Protein AF-A0A814PKN1-F1 (afdb_monomer_lite)

Radius of gyration: 28.96 Å; chains: 1; bounding box: 75×51×82 Å

Foldseek 3Di:
DVVVVVVVVCVVCVVPPPDDPPQWDPLDPQWIARPVQLEIEGEELVPDPAPPSPPDPVVVPSQAHAEYEYEAAAEDDADHRQQRVCVVRVVRHPDLEHEYEYYAYAEYEFDLDASDCPVDDQRAYAYEYENYAHWYAYPNHTCQDCVVCPVSLRTANAAPHHHAEYEYYPHADPGAAELSNQANYHYAEYEYEDQDDDPQDGRAHFHDDDDPVVLVPGPEAYAEYHYYNHDQAEADCRRLPLSNCQNYAEYAHEDAYQEYDQQSCVSRQNHAEYEYALLRLLVCCLRYNCSSVCNFQVVQLPPDPVPVVSCVVCNSRHHAYEHENDDDCPDPPVPDPPCPPQSDVCSSFPQVCLLRLVPHPLRGQYEYEYEAPRQDPPPDPDDHPRVLVCVVRRVYDDDPPPCPVPVVVVVVVVVPPPVNVVNVVVNPVVVSVVVSVVCVVVPPPPPSPDCVVVVVVVVVVCCCLVPVLLVVLVVLLVVLVVLLVVLVPPPDDPPDPVVVVSVVSNVVSVVSNVVSVVSVVVSVVCVVVVPVSVD

Secondary structure (DSSP, 8-state):
-HHHHHHHHHHHGGGS----GGG-EEEETTEEEETTTTEEEES-GGG-S-----S-TTGGG-----EEEEEEES-B-IIIIIHHHHHHHHTT--SSS-EEEEEEE--EEE-SS-S---TT----EEEEEES----EEETTEE--SGGGTTT-TT--TTTT-EEEEEEEES---SPEEPGGGGTTEEEEEEEEEEEEE-SS-EE--EE----HHHHHH--EEEEEEEEEEEEEEEESTTTS-TTTSTT--EEEEEEEEEEE-TTGGGG-TT--EEEEEHHHHHHHHHHH-SHHHHHTTGGGTTS-TT-HHHHHTTGGGPPEEEEE-----S---TT-TT------HHHHS-GGGHHHHTTS-TTS--EEEEE-TTS--TT--PPPHHHHHHHHHHT-EEE-TT-GGGTTTHHHHHHH-THHHHHHHHHTHHHHHHHHHHHHHTT-------THHHHHHHHHHHHIIIIIHHHHHHHHHHHHHHHHHHHHHS---TTSHHHHHHHHHHHHHHHHHHHHHHHHHHHHHHHHHHHTT--

pLDDT: mean 74.78, std 17.5, range [31.62, 97.81]

Sequence (535 aa):
MKLFFLVFLLFEMKNYSFTRLNDFCLIDKDIFYTPYSNTIIIKNISKISSLELVNNSCTKKITSLNRFIISNQNLLKTKNELKSLLDYNLNKLTNSEPYIALLHINGFQIEQETIFNFSNRPKQVNLIIGYSDFKFYFNNNLVKSCSQLVNFTTSSFMNQLSYSVLKIERSLNTLKLCPLIFENTFINVLSVSYFFETFYLKKNLNFESIDSTIGNNLNISIKRLDLSHVFNLNLNENLMNKYIFKELNTLIIAGDINSIQIDIFKHFTKLKYLVFDGQNFRNLIHKTGIDWIKSLNYNLTKINRHNYSLIYENEEKIIYINLKYVFFDYTFNYYDNDLIPLYNVNKTFPDEDFCLYIKFPFDQIVHLAISEHEYGKADDPYVSCTAFWLTYRLNMYFLYTDSIQNSKNNFESLKKQSGIYDSIKKCEFEKRLSLCEFKEKQNINLEKTPAFIESYSYFIMEIFDFVLIPFACFIGLVLNSLAILIVEKSRFKKDDKKYILFYYIKIYSISNCLICLILCFRLLYDWPFTYRTGK

Organism: NCBI:txid104777

Structure (mmCIF, N/CA/C/O backbone):
data_AF-A0A814PKN1-F1
#
_entry.id   AF-A0A814PKN1-F1
#
loop_
_atom_site.group_PDB
_atom_site.id
_atom_site.type_symbol
_atom_site.label_atom_id
_atom_site.label_alt_id
_atom_site.label_comp_id
_atom_site.label_asym_id
_atom_site.label_entity_id
_atom_site.label_seq_id
_atom_site.pdbx_PDB_ins_code
_atom_site.Cartn_x
_atom_site.Cartn_y
_atom_site.Cartn_z
_atom_site.occupancy
_atom_site.B_iso_or_equiv
_atom_site.auth_seq_id
_atom_site.auth_comp_id
_atom_site.auth_asym_id
_atom_site.auth_atom_id
_atom_site.pdbx_PDB_model_num
ATOM 1 N N . MET A 1 1 ? 7.033 -2.841 34.439 1.00 37.72 1 MET A N 1
ATOM 2 C CA . MET A 1 1 ? 5.844 -2.469 33.632 1.00 37.72 1 MET A CA 1
ATOM 3 C C . MET A 1 1 ? 5.548 -0.964 33.599 1.00 37.72 1 MET A C 1
ATOM 5 O O . MET A 1 1 ? 5.562 -0.415 32.509 1.00 37.72 1 MET A O 1
ATOM 9 N N . LYS A 1 2 ? 5.339 -0.259 34.729 1.00 31.62 2 LYS A N 1
ATOM 10 C CA . LYS A 1 2 ? 5.035 1.197 34.722 1.00 31.62 2 LYS A CA 1
ATOM 11 C C . LYS A 1 2 ? 6.124 2.074 34.069 1.00 31.62 2 LYS A C 1
ATOM 13 O O . LYS A 1 2 ? 5.789 2.977 33.313 1.00 31.62 2 LYS A O 1
ATOM 18 N N . LEU A 1 3 ? 7.404 1.764 34.301 1.00 34.69 3 LEU A N 1
ATOM 19 C CA . LEU A 1 3 ? 8.543 2.463 33.684 1.00 34.69 3 LEU A CA 1
ATOM 20 C C . LEU A 1 3 ? 8.632 2.213 32.166 1.00 34.69 3 LEU A C 1
ATOM 22 O O . LEU A 1 3 ? 8.889 3.129 31.402 1.00 34.69 3 LEU A O 1
ATOM 26 N N . PHE A 1 4 ? 8.339 0.986 31.726 1.00 40.09 4 PHE A N 1
ATOM 27 C CA . PHE A 1 4 ? 8.380 0.588 30.314 1.00 40.09 4 PHE A CA 1
ATOM 28 C C . PHE A 1 4 ? 7.298 1.299 29.489 1.00 40.09 4 PHE A C 1
ATOM 30 O O . PHE A 1 4 ? 7.546 1.729 28.371 1.00 40.09 4 PHE A O 1
ATOM 37 N N . PHE A 1 5 ? 6.116 1.501 30.077 1.00 45.91 5 PHE A N 1
ATOM 38 C CA . PHE A 1 5 ? 5.032 2.260 29.455 1.00 45.91 5 PHE A CA 1
ATOM 39 C C . PHE A 1 5 ? 5.341 3.765 29.369 1.00 45.91 5 PHE A C 1
ATOM 41 O O . PHE A 1 5 ? 4.998 4.409 28.383 1.00 45.91 5 PHE A O 1
ATOM 48 N N . LEU A 1 6 ? 6.014 4.326 30.382 1.00 44.56 6 LEU A N 1
ATOM 49 C CA . LEU A 1 6 ? 6.493 5.711 30.345 1.00 44.56 6 LEU A CA 1
ATOM 50 C C . LEU A 1 6 ? 7.557 5.890 29.251 1.00 44.56 6 LEU A C 1
ATOM 52 O O . LEU A 1 6 ? 7.485 6.843 28.491 1.00 44.56 6 LEU A O 1
ATOM 56 N N . VAL A 1 7 ? 8.496 4.945 29.129 1.00 44.94 7 VAL A N 1
ATOM 57 C CA . VAL A 1 7 ? 9.525 4.940 28.076 1.00 44.94 7 VAL A CA 1
ATOM 58 C C . VAL A 1 7 ? 8.912 4.766 26.684 1.00 44.94 7 VAL A C 1
ATOM 60 O O . VAL A 1 7 ? 9.355 5.431 25.759 1.00 44.94 7 VAL A O 1
ATOM 63 N N . PHE A 1 8 ? 7.869 3.945 26.533 1.00 48.56 8 PHE A N 1
ATOM 64 C CA . PHE A 1 8 ? 7.146 3.776 25.268 1.00 48.56 8 PHE A CA 1
ATOM 65 C C . PHE A 1 8 ? 6.382 5.045 24.856 1.00 48.56 8 PHE A C 1
ATOM 67 O O . PHE A 1 8 ? 6.519 5.489 23.720 1.00 48.56 8 PHE A O 1
ATOM 74 N N . LEU A 1 9 ? 5.665 5.690 25.790 1.00 47.72 9 LEU A N 1
ATOM 75 C CA . LEU A 1 9 ? 5.067 7.014 25.567 1.00 47.72 9 LEU A CA 1
ATOM 76 C C . LEU A 1 9 ? 6.131 8.053 25.201 1.00 47.72 9 LEU A C 1
ATOM 78 O O . LEU A 1 9 ? 5.934 8.821 24.273 1.00 47.72 9 LEU A O 1
ATOM 82 N N . LEU A 1 10 ? 7.276 8.054 25.887 1.00 44.59 10 LEU A N 1
ATOM 83 C CA . LEU A 1 10 ? 8.402 8.938 25.573 1.00 44.59 10 LEU A CA 1
ATOM 84 C C . LEU A 1 10 ? 9.020 8.646 24.195 1.00 44.59 10 LEU A C 1
ATOM 86 O O . LEU A 1 10 ? 9.578 9.560 23.597 1.00 44.59 10 LEU A O 1
ATOM 90 N N . PHE A 1 11 ? 8.928 7.412 23.688 1.00 43.88 11 PHE A N 1
ATOM 91 C CA . PHE A 1 11 ? 9.431 7.017 22.368 1.00 43.88 11 PHE A CA 1
ATOM 92 C C . PHE A 1 11 ? 8.478 7.436 21.241 1.00 43.88 11 PHE A C 1
ATOM 94 O O . PHE A 1 11 ? 8.925 8.054 20.281 1.00 43.88 11 PHE A O 1
ATOM 101 N N . GLU A 1 12 ? 7.173 7.187 21.391 1.00 44.62 12 GLU A N 1
ATOM 102 C CA . GLU A 1 12 ? 6.126 7.684 20.478 1.00 44.62 12 GLU A CA 1
ATOM 103 C C . GLU A 1 12 ? 6.078 9.222 20.462 1.00 44.62 12 GLU A C 1
ATOM 105 O O . GLU A 1 12 ? 5.898 9.844 19.416 1.00 44.62 12 GLU A O 1
ATOM 110 N N . MET A 1 13 ? 6.316 9.862 21.612 1.00 41.12 13 MET A N 1
ATOM 111 C CA . MET A 1 13 ? 6.332 11.320 21.732 1.00 41.12 13 MET A CA 1
ATOM 112 C C . MET A 1 13 ? 7.658 11.967 21.344 1.00 41.12 13 MET A C 1
ATOM 114 O O . MET A 1 13 ? 7.685 13.182 21.218 1.00 41.12 13 MET A O 1
ATOM 118 N N . LYS A 1 14 ? 8.738 11.214 21.100 1.00 39.47 14 LYS A N 1
ATOM 119 C CA . LYS A 1 14 ? 10.033 11.783 20.681 1.00 39.47 14 LYS A CA 1
ATOM 120 C C . LYS A 1 14 ? 9.974 12.437 19.291 1.00 39.47 14 LYS A C 1
ATOM 122 O O . LYS A 1 14 ? 10.790 13.305 18.999 1.00 39.47 14 LYS A O 1
ATOM 127 N N . ASN A 1 15 ? 8.978 12.065 18.482 1.00 38.97 15 ASN A N 1
ATOM 128 C CA . ASN A 1 15 ? 8.661 12.695 17.195 1.00 38.97 15 ASN A CA 1
ATOM 129 C C . ASN A 1 15 ? 7.910 14.034 17.336 1.00 38.97 15 ASN A C 1
ATOM 131 O O . ASN A 1 15 ? 7.725 14.744 16.352 1.00 38.97 15 ASN A O 1
ATOM 135 N N . TYR A 1 16 ? 7.504 14.404 18.553 1.00 41.00 16 TYR A N 1
ATOM 136 C CA . TYR A 1 16 ? 6.977 15.721 18.888 1.00 41.00 16 TYR A CA 1
ATOM 137 C C . TYR A 1 16 ? 7.959 16.406 19.847 1.00 41.00 16 TYR A C 1
ATOM 139 O O . TYR A 1 16 ? 8.430 15.812 20.812 1.00 41.00 16 TYR A O 1
ATOM 147 N N . SER A 1 17 ? 8.321 17.655 19.554 1.00 35.62 17 SER A N 1
ATOM 148 C CA . SER A 1 17 ? 9.297 18.439 20.321 1.00 35.62 17 SER A CA 1
ATOM 149 C C . SER A 1 17 ? 9.125 18.263 21.833 1.00 35.62 17 SER A C 1
ATOM 151 O O . SER A 1 17 ? 8.026 18.443 22.355 1.00 35.62 17 SER A O 1
ATOM 153 N N . PHE A 1 18 ? 10.222 17.927 22.516 1.00 36.66 18 PHE A N 1
ATOM 154 C CA . PHE A 1 18 ? 10.335 17.692 23.958 1.00 36.66 18 PHE A CA 1
ATOM 155 C C . PHE A 1 18 ? 9.995 18.963 24.769 1.00 36.66 18 PHE A C 1
ATOM 157 O O . PHE A 1 18 ? 10.855 19.608 25.364 1.00 36.66 18 PHE A O 1
ATOM 164 N N . THR A 1 19 ? 8.726 19.359 24.805 1.00 40.53 19 THR A N 1
ATOM 165 C CA . THR A 1 19 ? 8.220 20.403 25.697 1.00 40.53 19 THR A CA 1
ATOM 166 C C . THR A 1 19 ? 7.508 19.741 26.871 1.00 40.53 19 THR A C 1
ATOM 168 O O . THR A 1 19 ? 6.414 19.212 26.737 1.00 40.53 19 THR A O 1
ATOM 171 N N . ARG A 1 20 ? 8.211 19.753 28.011 1.00 49.50 20 ARG A N 1
ATOM 172 C CA . ARG A 1 20 ? 7.738 19.638 29.402 1.00 49.50 20 ARG A CA 1
ATOM 173 C C . ARG A 1 20 ? 6.730 18.513 29.705 1.00 49.50 20 ARG A C 1
ATOM 175 O O . ARG A 1 20 ? 5.523 18.656 29.580 1.00 49.50 20 ARG A O 1
ATOM 182 N N . LEU A 1 21 ? 7.238 17.462 30.354 1.00 51.66 21 LEU A N 1
ATOM 183 C CA . LEU A 1 21 ? 6.463 16.445 31.093 1.00 51.66 21 LEU A CA 1
ATOM 184 C C . LEU A 1 21 ? 5.446 17.014 32.113 1.00 51.66 21 LEU A C 1
ATOM 186 O O . LEU A 1 21 ? 4.594 16.270 32.590 1.00 51.66 21 LEU A O 1
ATOM 190 N N . ASN A 1 22 ? 5.509 18.310 32.433 1.00 54.44 22 ASN A N 1
ATOM 191 C CA . ASN A 1 22 ? 4.576 18.991 33.334 1.00 54.44 22 ASN A CA 1
ATOM 192 C C . ASN A 1 22 ? 3.208 19.303 32.699 1.00 54.44 22 ASN A C 1
ATOM 194 O O . ASN A 1 22 ? 2.311 19.735 33.417 1.00 54.44 22 ASN A O 1
ATOM 198 N N . ASP A 1 23 ? 3.025 19.075 31.395 1.00 67.38 23 ASP A N 1
ATOM 199 C CA . ASP A 1 23 ? 1.804 19.477 30.685 1.00 67.38 23 ASP A CA 1
ATOM 200 C C . ASP A 1 23 ? 0.749 18.357 30.582 1.00 67.38 23 ASP A C 1
ATOM 202 O O . ASP A 1 23 ? -0.283 18.528 29.935 1.00 67.38 23 ASP A O 1
ATOM 206 N N . PHE A 1 24 ? 0.958 17.208 31.232 1.00 76.19 24 PHE A N 1
ATOM 207 C CA . PHE A 1 24 ? -0.077 16.178 31.341 1.00 76.19 24 PHE A CA 1
ATOM 208 C C . PHE A 1 24 ? -0.983 16.458 32.527 1.00 76.19 24 PHE A C 1
ATOM 210 O O . PHE A 1 24 ? -0.519 16.545 33.663 1.00 76.19 24 PHE A O 1
ATOM 217 N N . CYS A 1 25 ? -2.290 16.479 32.283 1.00 82.31 25 CYS A N 1
ATOM 218 C CA . CYS A 1 25 ? -3.235 16.340 33.371 1.00 82.31 25 CYS A CA 1
ATOM 219 C C . CYS A 1 25 ? -3.718 14.898 33.502 1.00 82.31 25 CYS A C 1
ATOM 221 O O . CYS A 1 25 ? -4.332 14.342 32.589 1.00 82.31 25 CYS A O 1
ATOM 223 N N . LEU A 1 26 ? -3.470 14.309 34.669 1.00 83.94 26 LEU A N 1
ATOM 224 C CA . LEU A 1 26 ? -4.098 13.061 35.075 1.00 83.94 26 LEU A CA 1
ATOM 225 C C . LEU A 1 26 ? -5.547 13.359 35.485 1.00 83.94 26 LEU A C 1
ATOM 227 O O . LEU A 1 26 ? -5.777 13.999 36.509 1.00 83.94 26 LEU A O 1
ATOM 231 N N . ILE A 1 27 ? -6.512 12.925 34.673 1.00 81.00 27 ILE A N 1
ATOM 232 C CA . ILE A 1 27 ? -7.941 13.044 35.000 1.00 81.00 27 ILE A CA 1
ATOM 233 C C . ILE A 1 27 ? -8.331 11.911 35.949 1.00 81.00 27 ILE A C 1
ATOM 235 O O . ILE A 1 27 ? -8.994 12.147 36.955 1.00 81.00 27 ILE A O 1
ATOM 239 N N . ASP A 1 28 ? -7.870 10.702 35.629 1.00 81.94 28 ASP A N 1
ATOM 240 C CA . ASP A 1 28 ? -8.031 9.482 36.415 1.00 81.94 28 ASP A CA 1
ATOM 241 C C . ASP A 1 28 ? -6.808 8.575 36.177 1.00 81.94 28 ASP A C 1
ATOM 243 O O . ASP A 1 28 ? -6.044 8.781 35.235 1.00 81.94 28 ASP A O 1
ATOM 247 N N . LYS A 1 29 ? -6.610 7.544 36.999 1.00 83.50 29 LYS A N 1
ATOM 248 C CA . LYS A 1 29 ? -5.512 6.568 36.930 1.00 83.50 29 LYS A CA 1
ATOM 249 C C . LYS A 1 29 ? -5.273 6.010 35.522 1.00 83.50 29 LYS A C 1
ATOM 251 O O . LYS A 1 29 ? -4.124 5.730 35.170 1.00 83.50 29 LYS A O 1
ATOM 256 N N . ASP A 1 30 ? -6.340 5.864 34.739 1.00 83.88 30 ASP A N 1
ATOM 257 C CA . ASP A 1 30 ? -6.316 5.320 33.382 1.00 83.88 30 ASP A CA 1
ATOM 258 C C . ASP A 1 30 ? -6.661 6.359 32.292 1.00 83.88 30 ASP A C 1
ATOM 260 O O . ASP A 1 30 ? -6.689 5.993 31.115 1.00 83.88 30 ASP A O 1
ATOM 264 N N . ILE A 1 31 ? -6.860 7.641 32.649 1.00 84.62 31 ILE A N 1
ATOM 265 C CA . ILE A 1 31 ? -7.236 8.732 31.732 1.00 84.62 31 ILE A CA 1
ATOM 266 C C . ILE A 1 31 ? -6.263 9.911 31.854 1.00 84.62 31 ILE A C 1
ATOM 268 O O . ILE A 1 31 ? -6.146 10.558 32.898 1.00 84.62 31 ILE A O 1
ATOM 272 N N . PHE A 1 32 ? -5.623 10.248 30.740 1.00 86.88 32 PHE A N 1
ATOM 273 C CA . PHE A 1 32 ? -4.684 11.360 30.625 1.00 86.88 32 PHE A CA 1
ATOM 274 C C . PHE A 1 32 ? -5.218 12.380 29.627 1.00 86.88 32 PHE A C 1
ATOM 276 O O . PHE A 1 32 ? -5.769 12.009 28.592 1.00 86.88 32 PHE A O 1
ATOM 283 N N . TYR A 1 33 ? -5.017 13.660 29.916 1.00 86.25 33 TYR A N 1
ATOM 284 C CA . TYR A 1 33 ? -5.317 14.753 29.005 1.00 86.25 33 TYR A CA 1
ATOM 285 C C . TYR A 1 33 ? -4.070 15.580 28.728 1.00 86.25 33 TYR A C 1
ATOM 287 O O . TYR A 1 33 ? -3.344 15.950 29.653 1.00 86.25 33 TYR A O 1
ATOM 295 N N . THR A 1 34 ? -3.850 15.894 27.455 1.00 85.88 34 THR A N 1
ATOM 296 C CA . THR A 1 34 ? -2.798 16.804 27.001 1.00 85.88 34 THR A CA 1
ATOM 297 C C . THR A 1 34 ? -3.442 18.086 26.462 1.00 85.88 34 THR A C 1
ATOM 299 O O . THR A 1 34 ? -3.967 18.095 25.344 1.00 85.88 34 THR A O 1
ATOM 302 N N . PRO A 1 35 ? -3.408 19.198 27.220 1.00 80.25 35 PRO A N 1
ATOM 303 C CA . PRO A 1 35 ? -4.012 20.462 26.808 1.00 80.25 35 PRO A CA 1
ATOM 304 C C . PRO A 1 35 ? -3.420 21.027 25.518 1.00 80.25 35 PRO A C 1
ATOM 306 O O . PRO A 1 35 ? -4.131 21.655 24.750 1.00 80.25 35 PRO A O 1
ATOM 309 N N . TYR A 1 36 ? -2.131 20.799 25.255 1.00 79.06 36 TYR A N 1
ATOM 310 C CA . TYR A 1 36 ? -1.471 21.352 24.070 1.00 79.06 36 TYR A CA 1
ATOM 311 C C . TYR A 1 36 ? -1.995 20.746 22.761 1.00 79.06 36 TYR A C 1
ATOM 313 O O . TYR A 1 36 ? -2.186 21.446 21.772 1.00 79.06 36 TYR A O 1
ATOM 321 N N . SER A 1 37 ? -2.258 19.437 22.757 1.00 79.75 37 SER A N 1
ATOM 322 C CA . SER A 1 37 ? -2.754 18.721 21.578 1.00 79.75 37 SER A CA 1
ATOM 323 C C . SER A 1 37 ? -4.256 18.430 21.639 1.00 79.75 37 SER A C 1
ATOM 325 O O . SER A 1 37 ? -4.767 17.717 20.771 1.00 79.75 37 SER A O 1
ATOM 327 N N . ASN A 1 38 ? -4.954 18.933 22.668 1.00 82.56 38 ASN A N 1
ATOM 328 C CA . ASN A 1 38 ? -6.349 18.617 22.988 1.00 82.56 38 ASN A CA 1
ATOM 329 C C . ASN A 1 38 ? -6.642 17.113 22.827 1.00 82.56 38 ASN A C 1
ATOM 331 O O . ASN A 1 38 ? -7.563 16.717 22.102 1.00 82.56 38 ASN A O 1
ATOM 335 N N . THR A 1 39 ? -5.784 16.271 23.418 1.00 84.19 39 THR A N 1
ATOM 336 C CA . THR A 1 39 ? -5.849 14.808 23.281 1.00 84.19 39 THR A CA 1
ATOM 337 C C . THR A 1 39 ? -6.221 14.154 24.600 1.00 84.19 39 THR A C 1
ATOM 339 O O . THR A 1 39 ? -5.632 14.458 25.635 1.00 84.19 39 THR A O 1
ATOM 342 N N . ILE A 1 40 ? -7.176 13.225 24.555 1.00 85.38 40 ILE A N 1
ATOM 343 C CA . ILE A 1 40 ? -7.462 12.316 25.670 1.00 85.38 40 ILE A CA 1
ATOM 344 C C . ILE A 1 40 ? -6.863 10.949 25.350 1.00 85.38 40 ILE A C 1
ATOM 346 O O . ILE A 1 40 ? -7.061 10.426 24.254 1.00 85.38 40 ILE A O 1
ATOM 350 N N . ILE A 1 41 ? -6.148 10.378 26.316 1.00 85.69 41 ILE A N 1
ATOM 351 C CA . ILE A 1 41 ? -5.548 9.047 26.236 1.00 85.69 41 ILE A CA 1
ATOM 352 C C . ILE A 1 41 ? -6.159 8.170 27.322 1.00 85.69 41 ILE A C 1
ATOM 354 O O . ILE A 1 41 ? -6.076 8.492 28.508 1.00 85.69 41 ILE A O 1
ATOM 358 N N . ILE A 1 42 ? -6.719 7.037 26.914 1.00 85.69 42 ILE A N 1
ATOM 359 C CA . ILE A 1 42 ? -7.344 6.043 27.780 1.00 85.69 42 ILE A CA 1
ATOM 360 C C . ILE A 1 42 ? -6.554 4.740 27.711 1.00 85.69 42 ILE A C 1
ATOM 362 O O . ILE A 1 42 ? -6.345 4.184 26.633 1.00 85.69 42 ILE A O 1
ATOM 366 N N . LYS A 1 43 ? -6.105 4.237 28.863 1.00 81.31 43 LYS A N 1
ATOM 367 C CA . LYS A 1 43 ? -5.316 2.993 28.946 1.00 81.31 43 LYS A CA 1
ATOM 368 C C . LYS A 1 43 ? -6.140 1.741 29.186 1.00 81.31 43 LYS A C 1
ATOM 370 O O . LYS A 1 43 ? -5.712 0.655 28.820 1.00 81.31 43 LYS A O 1
ATOM 375 N N . ASN A 1 44 ? -7.252 1.852 29.903 1.00 79.38 44 ASN A N 1
ATOM 376 C CA . ASN A 1 44 ? -8.079 0.703 30.249 1.00 79.38 44 ASN A CA 1
ATOM 377 C C . ASN A 1 44 ? -9.548 1.115 30.301 1.00 79.38 44 ASN A C 1
ATOM 379 O O . ASN A 1 44 ? -9.999 1.661 31.303 1.00 79.38 44 ASN A O 1
ATOM 383 N N . ILE A 1 45 ? -10.272 0.878 29.207 1.00 75.62 45 ILE A N 1
ATOM 384 C CA . ILE A 1 45 ? -11.664 1.307 29.090 1.00 75.62 45 ILE A CA 1
ATOM 385 C C . ILE A 1 45 ? -12.595 0.479 29.977 1.00 75.62 45 ILE A C 1
ATOM 387 O O . ILE A 1 45 ? -13.528 1.031 30.549 1.00 75.62 45 ILE A O 1
ATOM 391 N N . SER A 1 46 ? -12.272 -0.798 30.214 1.00 72.31 46 SER A N 1
ATOM 392 C CA . SER A 1 46 ? -13.109 -1.701 31.012 1.00 72.31 46 SER A CA 1
ATOM 393 C C . SER A 1 46 ? -13.155 -1.345 32.503 1.00 72.31 46 SER A C 1
ATOM 395 O O . SER A 1 46 ? -13.860 -1.987 33.277 1.00 72.31 46 SER A O 1
ATOM 397 N N . LYS A 1 47 ? -12.343 -0.378 32.946 1.00 70.19 47 LYS A N 1
ATOM 398 C CA . LYS A 1 47 ? -12.334 0.140 34.323 1.00 70.19 47 LYS A CA 1
ATOM 399 C C . LYS A 1 47 ? -13.086 1.458 34.475 1.00 70.19 47 LYS A C 1
ATOM 401 O O . LYS A 1 47 ? -13.227 1.935 35.597 1.00 70.19 47 LYS A O 1
ATOM 406 N N . ILE A 1 48 ? -13.550 2.042 33.374 1.00 65.19 48 ILE A N 1
ATOM 407 C CA . ILE A 1 48 ? -14.222 3.337 33.363 1.00 65.19 48 ILE A CA 1
ATOM 408 C C . ILE A 1 48 ? -15.726 3.069 33.336 1.00 65.19 48 ILE A C 1
ATOM 410 O O . ILE A 1 48 ? -16.293 2.757 32.294 1.00 65.19 48 ILE A O 1
ATOM 414 N N . SER A 1 49 ? -16.376 3.160 34.499 1.00 55.34 49 SER A N 1
ATOM 415 C CA . SER A 1 49 ? -17.825 2.942 34.629 1.00 55.34 49 SER A CA 1
ATOM 416 C C . SER A 1 49 ? -18.655 4.075 34.020 1.00 55.34 49 SER A C 1
ATOM 418 O O . SER A 1 49 ? -19.759 3.840 33.539 1.00 55.34 49 SER A O 1
ATOM 420 N N . SER A 1 50 ? -18.128 5.300 34.030 1.00 63.47 50 SER A N 1
ATOM 421 C CA . SER A 1 50 ? -18.673 6.455 33.320 1.00 63.47 50 SER A CA 1
ATOM 422 C C . SER A 1 50 ? -17.568 7.492 33.125 1.00 63.47 50 SER A C 1
ATOM 424 O O . SER A 1 50 ? -16.727 7.694 34.000 1.00 63.47 50 SER A O 1
ATOM 426 N N . LEU A 1 51 ? -17.556 8.157 31.968 1.00 59.12 51 LEU A N 1
ATOM 427 C CA . LEU A 1 51 ? -16.672 9.295 31.712 1.00 59.12 51 LEU A CA 1
ATOM 428 C C . LEU A 1 51 ? -17.402 10.598 32.037 1.00 59.12 51 LEU A C 1
ATOM 430 O O . LEU A 1 51 ? -17.442 11.536 31.244 1.00 59.12 51 LEU A O 1
ATOM 434 N N . GLU A 1 52 ? -17.995 10.662 33.228 1.00 59.69 52 GLU A N 1
ATOM 435 C CA . GLU A 1 52 ? -18.284 11.964 33.804 1.00 59.69 52 GLU A CA 1
ATOM 436 C C . GLU A 1 52 ? -16.925 12.584 34.098 1.00 59.69 52 GLU A C 1
ATOM 438 O O . GLU A 1 52 ? -16.219 12.172 35.016 1.00 59.69 52 GLU A O 1
ATOM 443 N N . LEU A 1 53 ? -16.507 13.529 33.252 1.00 58.53 53 LEU A N 1
ATOM 444 C CA . LEU A 1 53 ? -15.382 14.407 33.542 1.00 58.53 53 LEU A CA 1
ATOM 445 C C . LEU A 1 53 ? -15.770 15.210 34.788 1.00 58.53 53 LEU A C 1
ATOM 447 O O . LEU A 1 53 ? -16.271 16.328 34.684 1.00 58.53 53 LEU A O 1
ATOM 451 N N . VAL A 1 54 ? -15.612 14.593 35.963 1.00 52.94 54 VAL A N 1
ATOM 452 C CA . VAL A 1 54 ? -15.814 15.213 37.268 1.00 52.94 54 VAL A CA 1
ATOM 453 C C . VAL A 1 54 ? -15.037 16.515 37.225 1.00 52.94 54 VAL A C 1
ATOM 455 O O . VAL A 1 54 ? -13.902 16.499 36.752 1.00 52.94 54 VAL A O 1
ATOM 458 N N . ASN A 1 55 ? -15.678 17.607 37.658 1.00 53.53 55 ASN A N 1
ATOM 459 C CA . ASN A 1 55 ? -15.262 19.019 37.624 1.00 53.53 55 ASN A CA 1
ATOM 460 C C . ASN A 1 55 ? -13.872 19.288 38.243 1.00 53.53 55 ASN A C 1
ATOM 462 O O . ASN A 1 55 ? -13.705 20.082 39.168 1.00 53.53 55 ASN A O 1
ATOM 466 N N . ASN A 1 56 ? -12.849 18.638 37.717 1.00 63.91 56 ASN A N 1
ATOM 467 C CA . ASN A 1 56 ? -11.475 18.727 38.136 1.00 63.91 56 ASN A CA 1
ATOM 468 C C . ASN A 1 56 ? -10.855 19.913 37.400 1.00 63.91 56 ASN A C 1
ATOM 470 O O . ASN A 1 56 ? -11.239 20.211 36.263 1.00 63.91 56 ASN A O 1
ATOM 474 N N . SER A 1 57 ? -9.908 20.604 38.031 1.00 64.31 57 SER A N 1
ATOM 475 C CA . SER A 1 57 ? -9.322 21.862 37.529 1.00 64.31 57 SER A CA 1
ATOM 476 C C . SER A 1 57 ? -8.846 21.788 36.069 1.00 64.31 57 SER A C 1
ATOM 478 O O . SER A 1 57 ? -8.918 22.780 35.344 1.00 64.31 57 SER A O 1
ATOM 480 N N . CYS A 1 58 ? -8.439 20.605 35.610 1.00 69.00 58 CYS A N 1
ATOM 481 C CA . CYS A 1 58 ? -8.024 20.356 34.234 1.00 69.00 58 CYS A CA 1
ATOM 482 C C . CYS A 1 58 ? -9.158 20.259 33.210 1.00 69.00 58 CYS A C 1
ATOM 484 O O . CYS A 1 58 ? -8.976 20.634 32.056 1.00 69.00 58 CYS A O 1
ATOM 486 N N . THR A 1 59 ? -10.321 19.745 33.609 1.00 66.88 59 THR A N 1
ATOM 487 C CA . THR A 1 59 ? -11.440 19.466 32.691 1.00 66.88 59 THR A CA 1
ATOM 488 C C . THR A 1 59 ? -12.264 20.714 32.386 1.00 66.88 59 THR A C 1
ATOM 490 O O . THR A 1 59 ? -12.784 20.847 31.281 1.00 66.88 59 THR A O 1
ATOM 493 N N . LYS A 1 60 ? -12.283 21.692 33.308 1.00 64.19 60 LYS A N 1
ATOM 494 C CA . LYS A 1 60 ? -12.953 22.995 33.131 1.00 64.19 60 LYS A CA 1
ATOM 495 C C . LYS A 1 60 ? -12.432 23.808 31.936 1.00 64.19 60 LYS A C 1
ATOM 497 O O . LYS A 1 60 ? -13.088 24.759 31.528 1.00 64.19 60 LYS A O 1
ATOM 502 N N . LYS A 1 61 ? -11.268 23.452 31.380 1.00 64.00 61 LYS A N 1
ATOM 503 C CA . LYS A 1 61 ? -10.648 24.124 30.225 1.00 64.00 61 LYS A CA 1
ATOM 504 C C . LYS A 1 61 ? -10.785 23.362 28.902 1.00 64.00 61 LYS A C 1
ATOM 506 O O . LYS A 1 61 ? -10.297 23.853 27.889 1.00 64.00 61 LYS A O 1
ATOM 511 N N . ILE A 1 62 ? -11.424 22.190 28.880 1.00 69.81 62 ILE A N 1
ATOM 512 C CA . ILE A 1 62 ? -11.583 21.409 27.644 1.00 69.81 62 ILE A CA 1
ATOM 513 C C . ILE A 1 62 ? -12.754 21.990 26.845 1.00 69.81 62 ILE A C 1
ATOM 515 O O . ILE A 1 62 ? -13.900 21.569 26.993 1.00 69.81 62 ILE A O 1
ATOM 519 N N . THR A 1 63 ? -12.467 22.996 26.021 1.00 69.00 63 THR A N 1
ATOM 520 C CA . THR A 1 63 ? -13.446 23.627 25.120 1.00 69.00 63 THR A CA 1
ATOM 521 C C . THR A 1 63 ? -13.546 22.917 23.773 1.00 69.00 63 THR A C 1
ATOM 523 O O . THR A 1 63 ? -14.560 23.032 23.090 1.00 69.00 63 THR A O 1
ATOM 526 N N . SER A 1 64 ? -12.512 22.164 23.399 1.00 75.19 64 SER A N 1
ATOM 527 C CA . SER A 1 64 ? -12.458 21.367 22.178 1.00 75.19 64 SER A CA 1
ATOM 528 C C . SER A 1 64 ? -11.576 20.143 22.385 1.00 75.19 64 SER A C 1
ATOM 530 O O . SER A 1 64 ? -10.589 20.185 23.121 1.00 75.19 64 SER A O 1
ATOM 532 N N . LEU A 1 65 ? -11.936 19.045 21.729 1.00 70.69 65 LEU A N 1
ATOM 533 C CA . LEU A 1 65 ? -11.079 17.876 21.581 1.00 70.69 65 LEU A CA 1
ATOM 534 C C . LEU A 1 65 ? -10.693 17.745 20.106 1.00 70.69 65 LEU A C 1
ATOM 536 O O . LEU A 1 65 ? -11.509 17.996 19.218 1.00 70.69 65 LEU A O 1
ATOM 540 N N . ASN A 1 66 ? -9.447 17.350 19.855 1.00 75.00 66 ASN A N 1
ATOM 541 C CA . ASN A 1 66 ? -8.940 17.137 18.497 1.00 75.00 66 ASN A CA 1
ATOM 542 C C . ASN A 1 66 ? -8.602 15.667 18.252 1.00 75.00 66 ASN A C 1
ATOM 544 O O . ASN A 1 66 ? -8.730 15.181 17.128 1.00 75.00 66 ASN A O 1
ATOM 548 N N . ARG A 1 67 ? -8.147 14.969 19.299 1.00 80.75 67 ARG A N 1
ATOM 549 C CA . ARG A 1 67 ? -7.651 13.597 19.207 1.00 80.75 67 ARG A CA 1
ATOM 550 C C . ARG A 1 67 ? -8.114 12.761 20.389 1.00 80.75 67 ARG A C 1
ATOM 552 O O . ARG A 1 67 ? -8.199 13.240 21.520 1.00 80.75 67 ARG A O 1
ATOM 559 N N . PHE A 1 68 ? -8.352 11.490 20.125 1.00 82.81 68 PHE A N 1
ATOM 560 C CA . PHE A 1 68 ? -8.804 10.538 21.117 1.00 82.81 68 PHE A CA 1
ATOM 561 C C . PHE A 1 68 ? -8.048 9.218 20.948 1.00 82.81 68 PHE A C 1
ATOM 563 O O . PHE A 1 68 ? -8.041 8.656 19.860 1.00 82.81 68 PHE A O 1
ATOM 570 N N . ILE A 1 69 ? -7.368 8.743 21.990 1.00 84.75 69 ILE A N 1
ATOM 571 C CA . ILE A 1 69 ? -6.517 7.549 21.930 1.00 84.75 69 ILE A CA 1
ATOM 572 C C . ILE A 1 69 ? -7.000 6.539 22.967 1.00 84.75 69 ILE A C 1
ATOM 574 O O . ILE A 1 69 ? -6.999 6.832 24.160 1.00 84.75 69 ILE A O 1
ATOM 578 N N . ILE A 1 70 ? -7.356 5.334 22.533 1.00 83.69 70 ILE A N 1
ATOM 579 C CA . ILE A 1 70 ? -7.586 4.177 23.401 1.00 83.69 70 ILE A CA 1
ATOM 580 C C . ILE A 1 70 ? -6.427 3.213 23.195 1.00 83.69 70 ILE A C 1
ATOM 582 O O . ILE A 1 70 ? -6.087 2.887 22.063 1.00 83.69 70 ILE A O 1
ATOM 586 N N . SER A 1 71 ? -5.832 2.736 24.281 1.00 85.06 71 SER A N 1
ATOM 587 C CA . SER A 1 71 ? -4.736 1.767 24.246 1.00 85.06 71 SER A CA 1
ATOM 588 C C . SER A 1 71 ? -5.014 0.559 25.141 1.00 85.06 71 SER A C 1
ATOM 590 O O . SER A 1 71 ? -5.838 0.662 26.045 1.00 85.06 71 SER A O 1
ATOM 592 N N . ASN A 1 72 ? -4.319 -0.561 24.911 1.00 78.50 72 ASN A N 1
ATOM 593 C CA . ASN A 1 72 ? -4.219 -1.729 25.802 1.00 78.50 72 ASN A CA 1
ATOM 594 C C . ASN A 1 72 ? -5.564 -2.361 26.211 1.00 78.50 72 ASN A C 1
ATOM 596 O O . ASN A 1 72 ? -5.838 -2.534 27.403 1.00 78.50 72 ASN A O 1
ATOM 600 N N . GLN A 1 73 ? -6.399 -2.732 25.235 1.00 75.75 73 GLN A N 1
ATOM 601 C CA . GLN A 1 73 ? -7.641 -3.470 25.502 1.00 75.75 73 GLN A CA 1
ATOM 602 C C . GLN A 1 73 ? -7.520 -4.936 25.097 1.00 75.75 73 GLN A C 1
ATOM 604 O O . GLN A 1 73 ? -7.150 -5.255 23.970 1.00 75.75 73 GLN A O 1
ATOM 609 N N . ASN A 1 74 ? -7.914 -5.843 25.993 1.00 74.00 74 ASN A N 1
ATOM 610 C CA . ASN A 1 74 ? -7.972 -7.267 25.658 1.00 74.00 74 ASN A CA 1
ATOM 611 C C . ASN A 1 74 ? -9.081 -7.576 24.645 1.00 74.00 74 ASN A C 1
ATOM 613 O O . ASN A 1 74 ? -8.872 -8.356 23.729 1.00 74.00 74 ASN A O 1
ATOM 617 N N . LEU A 1 75 ? -10.262 -6.989 24.805 1.00 73.06 75 LEU A N 1
ATOM 618 C CA . LEU A 1 75 ? -11.360 -7.115 23.854 1.00 73.06 75 LEU A CA 1
ATOM 619 C C . LEU A 1 75 ? -12.162 -5.825 23.918 1.00 73.06 75 LEU A C 1
ATOM 621 O O . LEU A 1 75 ? -12.604 -5.438 24.999 1.00 73.06 75 LEU A O 1
ATOM 625 N N . LEU A 1 76 ? -12.349 -5.170 22.779 1.00 72.44 76 LEU A N 1
ATOM 626 C CA . LEU A 1 76 ? -13.181 -3.980 22.707 1.00 72.44 76 LEU A CA 1
ATOM 627 C C . LEU A 1 76 ? -14.652 -4.409 22.603 1.00 72.44 76 LEU A C 1
ATOM 629 O O . LEU A 1 76 ? -15.094 -4.836 21.534 1.00 72.44 76 LEU A O 1
ATOM 633 N N . LYS A 1 77 ? -15.382 -4.356 23.726 1.00 67.50 77 LYS A N 1
ATOM 634 C CA . LYS A 1 77 ? -16.827 -4.635 23.788 1.00 67.50 77 LYS A CA 1
ATOM 635 C C . LYS A 1 77 ? -17.630 -3.387 23.435 1.00 67.50 77 LYS A C 1
ATOM 637 O O . LYS A 1 77 ? -17.242 -2.272 23.781 1.00 67.50 77 LYS A O 1
ATOM 642 N N . THR A 1 78 ? -18.739 -3.568 22.731 1.00 61.44 78 THR A N 1
ATOM 643 C CA . THR A 1 78 ? -19.307 -2.502 21.896 1.00 61.44 78 THR A CA 1
ATOM 644 C C . THR A 1 78 ? -20.542 -1.831 22.477 1.00 61.44 78 THR A C 1
ATOM 646 O O . THR A 1 78 ? -20.712 -0.635 22.248 1.00 61.44 78 THR A O 1
ATOM 649 N N . LYS A 1 79 ? -21.338 -2.506 23.318 1.00 53.06 79 LYS A N 1
ATOM 650 C CA . LYS A 1 79 ? -22.595 -1.921 23.815 1.00 53.06 79 LYS A CA 1
ATOM 651 C C . LYS A 1 79 ? -22.472 -0.665 24.681 1.00 53.06 79 LYS A C 1
ATOM 653 O O . LYS A 1 79 ? -23.205 0.291 24.453 1.00 53.06 79 LYS A O 1
ATOM 658 N N . ASN A 1 80 ? -21.588 -0.656 25.684 1.00 54.56 80 ASN A N 1
ATOM 659 C CA . ASN A 1 80 ? -21.669 0.345 26.765 1.00 54.56 80 ASN A CA 1
ATOM 660 C C . ASN A 1 80 ? -20.395 1.178 26.964 1.00 54.56 80 ASN A C 1
ATOM 662 O O . ASN A 1 80 ? -20.484 2.347 27.339 1.00 54.56 80 ASN A O 1
ATOM 666 N N . GLU A 1 81 ? -19.218 0.609 26.701 1.00 60.78 81 GLU A N 1
ATOM 667 C CA . GLU A 1 81 ? -17.939 1.238 27.060 1.00 60.78 81 GLU A CA 1
ATOM 668 C C . GLU A 1 81 ? -17.483 2.276 26.026 1.00 60.78 81 GLU A C 1
ATOM 670 O O . GLU A 1 81 ? -17.070 3.367 26.404 1.00 60.78 81 GLU A O 1
ATOM 675 N N . LEU A 1 82 ? -17.592 1.984 24.721 1.00 62.91 82 LEU A N 1
ATOM 676 C CA . LEU A 1 82 ? -17.205 2.943 23.676 1.00 62.91 82 LEU A CA 1
ATOM 677 C C . LEU A 1 82 ? -18.283 3.981 23.395 1.00 62.91 82 LEU A C 1
ATOM 679 O O . LEU A 1 82 ? -17.966 5.156 23.252 1.00 62.91 82 LEU A O 1
ATOM 683 N N . LYS A 1 83 ? -19.542 3.546 23.305 1.00 63.03 83 LYS A N 1
ATOM 684 C CA . LYS A 1 83 ? -20.672 4.386 22.894 1.00 63.03 83 LYS A CA 1
ATOM 685 C C . LYS A 1 83 ? -20.872 5.569 23.839 1.00 63.03 83 LYS A C 1
ATOM 687 O O . LYS A 1 83 ? -20.842 6.708 23.397 1.00 63.03 83 LYS A O 1
ATOM 692 N N . SER A 1 84 ? -20.945 5.319 25.150 1.00 62.69 84 SER A N 1
ATOM 693 C CA . SER A 1 84 ? -21.068 6.380 26.167 1.00 62.69 84 SER A CA 1
ATOM 694 C C . SER A 1 84 ? -19.913 7.386 26.112 1.00 62.69 84 SER A C 1
ATOM 696 O O . SER A 1 84 ? -20.088 8.592 26.289 1.00 62.69 84 SER A O 1
ATOM 698 N N . LEU A 1 85 ? -18.723 6.877 25.821 1.00 64.50 85 LEU A N 1
ATOM 699 C CA . LEU A 1 85 ? -17.487 7.626 25.815 1.00 64.50 85 LEU A CA 1
ATOM 700 C C . LEU A 1 85 ? -17.352 8.489 24.560 1.00 64.50 85 LEU A C 1
ATOM 702 O O . LEU A 1 85 ? -16.934 9.646 24.624 1.00 64.50 85 LEU A O 1
ATOM 706 N N . LEU A 1 86 ? -17.731 7.934 23.419 1.00 65.56 86 LEU A N 1
ATOM 707 C CA . LEU A 1 86 ? -17.714 8.608 22.140 1.00 65.56 86 LEU A CA 1
ATOM 708 C C . LEU A 1 86 ? -18.876 9.592 22.046 1.00 65.56 86 LEU A C 1
ATOM 710 O O . LEU A 1 86 ? -18.616 10.759 21.794 1.00 65.56 86 LEU A O 1
ATOM 714 N N . ASP A 1 87 ? -20.116 9.206 22.336 1.00 65.12 87 ASP A N 1
ATOM 715 C CA . ASP A 1 87 ? -21.280 10.099 22.231 1.00 65.12 87 ASP A CA 1
ATOM 716 C C . ASP A 1 87 ? -21.100 11.383 23.063 1.00 65.12 87 ASP A C 1
ATOM 718 O O . ASP A 1 87 ? -21.420 12.487 22.609 1.00 65.12 87 ASP A O 1
ATOM 722 N N . TYR A 1 88 ? -20.499 11.274 24.254 1.00 62.28 88 TYR A N 1
ATOM 723 C CA . TYR A 1 88 ? -20.179 12.434 25.088 1.00 62.28 88 TYR A CA 1
ATOM 724 C C . TYR A 1 88 ? -19.075 13.324 24.489 1.00 62.28 88 TYR A C 1
ATOM 726 O O . TYR A 1 88 ? -19.193 14.552 24.473 1.00 62.28 88 TYR A O 1
ATOM 734 N N . ASN A 1 89 ? -17.995 12.726 23.978 1.00 62.28 89 ASN A N 1
ATOM 735 C CA . ASN A 1 89 ? -16.826 13.473 23.508 1.00 62.28 89 ASN A CA 1
ATOM 736 C C . ASN A 1 89 ? -16.972 13.988 22.069 1.00 62.28 89 ASN A C 1
ATOM 738 O O . ASN A 1 89 ? -16.484 15.072 21.759 1.00 62.28 89 ASN A O 1
ATOM 742 N N . LEU A 1 90 ? -17.681 13.269 21.200 1.00 64.31 90 LEU A N 1
ATOM 743 C CA . LEU A 1 90 ? -17.902 13.624 19.797 1.00 64.31 90 LEU A CA 1
ATOM 744 C C . LEU A 1 90 ? -18.735 14.899 19.650 1.00 64.31 90 LEU A C 1
ATOM 746 O O . LEU A 1 90 ? -18.466 15.713 18.767 1.00 64.31 90 LEU A O 1
ATOM 750 N N . ASN A 1 91 ? -19.675 15.134 20.568 1.00 64.06 91 ASN A N 1
ATOM 751 C CA . ASN A 1 91 ? -20.415 16.394 20.638 1.00 64.06 91 ASN A CA 1
ATOM 752 C C . ASN A 1 91 ? -19.514 17.601 20.971 1.00 64.06 91 ASN A C 1
ATOM 754 O O . ASN A 1 91 ? -19.860 18.729 20.621 1.00 64.06 91 ASN A O 1
ATOM 758 N N . LYS A 1 92 ? -18.340 17.366 21.578 1.00 64.31 92 LYS A N 1
ATOM 759 C CA . LYS A 1 92 ? -17.313 18.377 21.893 1.00 64.31 92 LYS A CA 1
ATOM 760 C C . LYS A 1 92 ? -16.157 18.428 20.884 1.00 64.31 92 LYS A C 1
ATOM 762 O O . LYS A 1 92 ? -15.273 19.276 21.013 1.00 64.31 92 LYS A O 1
ATOM 767 N N . LEU A 1 93 ? -16.144 17.558 19.871 1.00 65.06 93 LEU A N 1
ATOM 768 C CA . LEU A 1 93 ? -15.180 17.633 18.771 1.00 65.06 93 LEU A CA 1
ATOM 769 C C . LEU A 1 93 ? -15.603 18.778 17.844 1.00 65.06 93 LEU A C 1
ATOM 771 O O . LEU A 1 93 ? -16.524 18.648 17.031 1.00 65.06 93 LEU A O 1
ATOM 775 N N . THR A 1 94 ? -14.946 19.927 17.986 1.00 63.31 94 THR A N 1
ATOM 776 C CA . THR A 1 94 ? -15.194 21.122 17.166 1.00 63.31 94 THR A CA 1
ATOM 777 C C . THR A 1 94 ? -14.569 21.011 15.778 1.00 63.31 94 THR A C 1
ATOM 779 O O . THR A 1 94 ? -15.049 21.660 14.853 1.00 63.31 94 THR A O 1
ATOM 782 N N . ASN A 1 95 ? -13.560 20.151 15.604 1.00 61.34 95 ASN A N 1
ATOM 783 C CA . ASN A 1 95 ? -12.912 19.940 14.312 1.00 61.34 95 ASN A CA 1
ATOM 784 C C . ASN A 1 95 ? -13.853 19.306 13.275 1.00 61.34 95 ASN A C 1
ATOM 786 O O . ASN A 1 95 ? -14.800 18.579 13.610 1.00 61.34 95 ASN A O 1
ATOM 790 N N . SER A 1 96 ? -13.567 19.602 12.005 1.00 67.81 96 SER A N 1
ATOM 791 C CA . SER A 1 96 ? -14.227 19.010 10.838 1.00 67.81 96 SER A CA 1
ATOM 792 C C . SER A 1 96 ? -13.930 17.514 10.703 1.00 67.81 96 SER A C 1
ATOM 794 O O . SER A 1 96 ? -14.803 16.776 10.258 1.00 67.81 96 SER A O 1
ATOM 796 N N . GLU A 1 97 ? -12.751 17.070 11.159 1.00 73.12 97 GLU A N 1
ATOM 797 C CA . GLU A 1 97 ? -12.287 15.681 11.070 1.00 73.12 97 GLU A CA 1
ATOM 798 C C . GLU A 1 97 ? -11.632 15.214 12.382 1.00 73.12 97 GLU A C 1
ATOM 800 O O . GLU A 1 97 ? -10.423 15.383 12.581 1.00 73.12 97 GLU A O 1
ATOM 805 N N . PRO A 1 98 ? -12.401 14.667 13.335 1.00 77.12 98 PRO A N 1
ATOM 806 C CA . PRO A 1 98 ? -11.827 14.128 14.558 1.00 77.12 98 PRO A CA 1
ATOM 807 C C . PRO A 1 98 ? -10.894 12.948 14.285 1.00 77.12 98 PRO A C 1
ATOM 809 O O . PRO A 1 98 ? -11.127 12.137 13.388 1.00 77.12 98 PRO A O 1
ATOM 812 N N . TYR A 1 99 ? -9.856 12.837 15.109 1.00 83.44 99 TYR A N 1
ATOM 813 C CA . TYR A 1 99 ? -8.874 11.765 15.033 1.00 83.44 99 TYR A CA 1
ATOM 814 C C . TYR A 1 99 ? -9.034 10.794 16.206 1.00 83.44 99 TYR A C 1
ATOM 816 O O . TYR A 1 99 ? -8.974 11.200 17.367 1.00 83.44 99 TYR A O 1
ATOM 824 N N . ILE A 1 100 ? -9.209 9.510 15.907 1.00 86.06 100 ILE A N 1
ATOM 825 C CA . ILE A 1 100 ? -9.344 8.423 16.875 1.00 86.06 100 ILE A CA 1
ATOM 826 C C . ILE A 1 100 ? -8.227 7.411 16.625 1.00 86.06 100 ILE A C 1
ATOM 828 O O . ILE A 1 100 ? -8.065 6.946 15.504 1.00 86.06 100 ILE A O 1
ATOM 832 N N . ALA A 1 101 ? -7.484 7.026 17.658 1.00 86.88 101 ALA A N 1
ATOM 833 C CA . ALA A 1 101 ? -6.508 5.945 17.593 1.00 86.88 101 ALA A CA 1
ATOM 834 C C . ALA A 1 101 ? -6.876 4.820 18.566 1.00 86.88 101 ALA A C 1
ATOM 836 O O . ALA A 1 101 ? -7.134 5.062 19.743 1.00 86.88 101 ALA A O 1
ATOM 837 N N . LEU A 1 102 ? -6.876 3.587 18.071 1.00 87.25 102 LEU A N 1
ATOM 838 C CA . LEU A 1 102 ? -7.085 2.348 18.808 1.00 87.25 102 LEU A CA 1
ATOM 839 C C . LEU A 1 102 ? -5.778 1.553 18.758 1.00 87.25 102 LEU A C 1
ATOM 841 O O . LEU A 1 102 ? -5.380 1.059 17.704 1.00 87.25 102 LEU A O 1
ATOM 845 N N . LEU A 1 103 ? -5.080 1.474 19.886 1.00 85.75 103 LEU A N 1
ATOM 846 C CA . LEU A 1 103 ? -3.744 0.895 19.991 1.00 85.75 103 LEU A CA 1
ATOM 847 C C . LEU A 1 103 ? -3.758 -0.355 20.876 1.00 85.75 103 LEU A C 1
ATOM 849 O O . LEU A 1 103 ? -4.389 -0.360 21.930 1.00 85.75 103 LEU A O 1
ATOM 853 N N . HIS A 1 104 ? -3.024 -1.404 20.504 1.00 83.94 104 HIS A N 1
ATOM 854 C CA . HIS A 1 104 ? -2.901 -2.619 21.328 1.00 83.94 104 HIS A CA 1
ATOM 855 C C . HIS A 1 104 ? -4.255 -3.222 21.749 1.00 83.94 104 HIS A C 1
ATOM 857 O O . HIS A 1 104 ? -4.487 -3.517 22.924 1.00 83.94 104 HIS A O 1
ATOM 863 N N . ILE A 1 105 ? -5.175 -3.346 20.793 1.00 81.62 105 ILE A N 1
ATOM 864 C CA . ILE A 1 105 ? -6.476 -3.993 20.970 1.00 81.62 105 ILE A CA 1
ATOM 865 C C . ILE A 1 105 ? -6.355 -5.452 20.516 1.00 81.62 105 ILE A C 1
ATOM 867 O O . ILE A 1 105 ? -6.058 -5.673 19.350 1.00 81.62 105 ILE A O 1
ATOM 871 N N . ASN A 1 106 ? -6.590 -6.463 21.363 1.00 80.88 106 ASN A N 1
ATOM 872 C CA . ASN A 1 106 ? -6.434 -7.865 20.909 1.00 80.88 106 ASN A CA 1
ATOM 873 C C . ASN A 1 106 ? -7.624 -8.380 20.072 1.00 80.88 106 ASN A C 1
ATOM 875 O O . ASN A 1 106 ? -7.563 -9.474 19.506 1.00 80.88 106 ASN A O 1
ATOM 879 N N . GLY A 1 107 ? -8.721 -7.627 20.009 1.00 83.12 107 GLY A N 1
ATOM 880 C CA . GLY A 1 107 ? -9.853 -7.947 19.155 1.00 83.12 107 GLY A CA 1
ATOM 881 C C . GLY A 1 107 ? -11.064 -7.052 19.370 1.00 83.12 107 GLY A C 1
ATOM 882 O O . GLY A 1 107 ? -11.140 -6.265 20.317 1.00 83.12 107 GLY A O 1
ATOM 883 N N . PHE A 1 108 ? -12.035 -7.221 18.485 1.00 83.38 108 PHE A N 1
ATOM 884 C CA . PHE A 1 108 ? -13.213 -6.384 18.345 1.00 83.38 108 PHE A CA 1
ATOM 885 C C . PHE A 1 108 ? -14.479 -7.234 18.439 1.00 83.38 108 PHE A C 1
ATOM 887 O O . PHE A 1 108 ? -14.667 -8.148 17.638 1.00 83.38 108 PHE A O 1
ATOM 894 N N . GLN A 1 109 ? -15.359 -6.957 19.399 1.00 82.00 109 GLN A N 1
ATOM 895 C CA . GLN A 1 109 ? -16.631 -7.668 19.502 1.00 82.00 109 GLN A CA 1
ATOM 896 C C . GLN A 1 109 ? -17.670 -7.043 18.557 1.00 82.00 109 GLN A C 1
ATOM 898 O O . GLN A 1 109 ? -18.063 -5.896 18.721 1.00 82.00 109 GLN A O 1
ATOM 903 N N . ILE A 1 110 ? -18.169 -7.800 17.592 1.00 73.00 110 ILE A N 1
ATOM 904 C CA . ILE A 1 110 ? -19.345 -7.460 16.797 1.00 73.00 110 ILE A CA 1
ATOM 905 C C . ILE A 1 110 ? -20.584 -7.759 17.652 1.00 73.00 110 ILE A C 1
ATOM 907 O O . ILE A 1 110 ? -20.843 -8.910 18.007 1.00 73.00 110 ILE A O 1
ATOM 911 N N . GLU A 1 111 ? -21.340 -6.721 17.997 1.00 69.56 111 GLU A N 1
ATOM 912 C CA . GLU A 1 111 ? -22.655 -6.836 18.636 1.00 69.56 111 GLU A CA 1
ATOM 913 C C . GLU A 1 111 ? -23.727 -6.248 17.707 1.00 69.56 111 GLU A C 1
ATOM 915 O O . GLU A 1 111 ? -23.409 -5.597 16.713 1.00 69.56 111 GLU A O 1
ATOM 920 N N . GLN A 1 112 ? -25.006 -6.491 18.014 1.00 59.44 112 GLN A N 1
ATOM 921 C CA . GLN A 1 112 ? -26.128 -6.028 17.185 1.00 59.44 112 GLN A CA 1
ATOM 922 C C . GLN A 1 112 ? -26.213 -4.497 17.053 1.00 59.44 112 GLN A C 1
ATOM 924 O O . GLN A 1 112 ? -26.777 -4.005 16.080 1.00 59.44 112 GLN A O 1
ATOM 929 N N . GLU A 1 113 ? -25.645 -3.752 18.005 1.00 57.72 113 GLU A N 1
ATOM 930 C CA . GLU A 1 113 ? -25.523 -2.298 17.936 1.00 57.72 113 GLU A CA 1
ATOM 931 C C . GLU A 1 113 ? -24.117 -1.904 17.468 1.00 57.72 113 GLU A C 1
ATOM 933 O O . GLU A 1 113 ? -23.106 -2.344 18.014 1.00 57.72 113 GLU A O 1
ATOM 938 N N . THR A 1 114 ? -24.063 -1.048 16.450 1.00 53.53 114 THR A N 1
ATOM 939 C CA . THR A 1 114 ? -22.838 -0.444 15.916 1.00 53.53 114 THR A CA 1
ATOM 940 C C . THR A 1 114 ? -22.049 0.294 16.988 1.00 53.53 114 THR A C 1
ATOM 942 O O . THR A 1 114 ? -22.628 1.058 17.761 1.00 53.53 114 THR A O 1
ATOM 945 N N . ILE A 1 115 ? -20.717 0.181 16.941 1.00 54.88 115 ILE A N 1
ATOM 946 C CA . ILE A 1 115 ? -19.784 0.938 17.801 1.00 54.88 115 ILE A CA 1
ATOM 947 C C . ILE A 1 115 ? -20.010 2.444 17.719 1.00 54.88 115 ILE A C 1
ATOM 949 O O . ILE A 1 115 ? -19.770 3.180 18.675 1.00 54.88 115 ILE A O 1
ATOM 953 N N . PHE A 1 116 ? -20.455 2.893 16.556 1.00 55.78 116 PHE A N 1
ATOM 954 C CA . PHE A 1 116 ? -20.452 4.282 16.188 1.00 55.78 116 PHE A CA 1
ATOM 955 C C . PHE A 1 116 ? -21.741 4.623 15.438 1.00 55.78 116 PHE A C 1
ATOM 957 O O . PHE A 1 116 ? -21.771 4.690 14.214 1.00 55.78 116 PHE A O 1
ATOM 964 N N . ASN A 1 117 ? -22.836 4.824 16.160 1.00 55.12 117 ASN A N 1
ATOM 965 C CA . ASN A 1 117 ? -24.039 5.361 15.538 1.00 55.12 117 ASN A CA 1
ATOM 966 C C . ASN A 1 117 ? -24.000 6.894 15.610 1.00 55.12 117 ASN A C 1
ATOM 968 O O . ASN A 1 117 ? -24.565 7.493 16.522 1.00 55.12 117 ASN A O 1
ATOM 972 N N . PHE A 1 118 ? -23.313 7.545 14.667 1.00 57.06 118 PHE A N 1
ATOM 973 C CA . PHE A 1 118 ? -23.332 9.010 14.555 1.00 57.06 118 PHE A CA 1
ATOM 974 C C . PHE A 1 118 ? -24.590 9.469 13.814 1.00 57.06 118 PHE A C 1
ATOM 976 O O . PHE A 1 118 ? -24.506 10.131 12.779 1.00 57.06 118 PHE A O 1
ATOM 983 N N . SER A 1 119 ? -25.767 9.121 14.330 1.00 50.38 119 SER A N 1
ATOM 984 C CA . SER A 1 119 ? -27.042 9.288 13.625 1.00 50.38 119 SER A CA 1
ATOM 985 C C . SER A 1 119 ? -27.345 10.728 13.177 1.00 50.38 119 SER A C 1
ATOM 987 O O . SER A 1 119 ? -28.218 10.922 12.340 1.00 50.38 119 SER A O 1
ATOM 989 N N . ASN A 1 120 ? -26.631 11.743 13.691 1.00 52.38 120 ASN A N 1
ATOM 990 C CA . ASN A 1 120 ? -26.988 13.151 13.505 1.00 52.38 120 ASN A CA 1
ATOM 991 C C . ASN A 1 120 ? -25.909 14.069 12.891 1.00 52.38 120 ASN A C 1
ATOM 993 O O . ASN A 1 120 ? -26.177 15.267 12.782 1.00 52.38 120 ASN A O 1
ATOM 997 N N . ARG A 1 121 ? -24.714 13.598 12.480 1.00 53.38 121 ARG A N 1
ATOM 998 C CA . ARG A 1 121 ? -23.729 14.467 11.782 1.00 53.38 121 ARG A CA 1
ATOM 999 C C . ARG A 1 121 ? -22.833 13.710 10.790 1.00 53.38 121 ARG A C 1
ATOM 1001 O O . ARG A 1 121 ? -22.151 12.780 11.211 1.00 53.38 121 ARG A O 1
ATOM 1008 N N . PRO A 1 122 ? -22.696 14.171 9.529 1.00 49.81 122 PRO A N 1
ATOM 1009 C CA . PRO A 1 122 ? -21.716 13.636 8.593 1.00 49.81 122 PRO A CA 1
ATOM 1010 C C . PRO A 1 122 ? -20.344 14.247 8.904 1.00 49.81 122 PRO A C 1
ATOM 1012 O O . PRO A 1 122 ? -19.854 15.114 8.185 1.00 49.81 122 PRO A O 1
ATOM 1015 N N . LYS A 1 123 ? -19.735 13.862 10.027 1.00 62.50 123 LYS A N 1
ATOM 1016 C CA . LYS A 1 123 ? -18.327 14.180 10.274 1.00 62.50 123 LYS A CA 1
ATOM 1017 C C . LYS A 1 123 ? -17.498 12.988 9.827 1.00 62.50 123 LYS A C 1
ATOM 1019 O O . LYS A 1 123 ? -17.668 11.893 10.352 1.00 62.50 123 LYS A O 1
ATOM 1024 N N . GLN A 1 124 ? -16.636 13.205 8.837 1.00 76.06 124 GLN A N 1
ATOM 1025 C CA . GLN A 1 124 ? -15.638 12.212 8.464 1.00 76.06 124 GLN A CA 1
ATOM 1026 C C . GLN A 1 124 ? -14.670 12.029 9.633 1.00 76.06 124 GLN A C 1
ATOM 1028 O O . GLN A 1 124 ? -14.243 13.012 10.235 1.00 76.06 124 GLN A O 1
ATOM 1033 N N . VAL A 1 125 ? -14.353 10.786 9.985 1.00 81.00 125 VAL A N 1
ATOM 1034 C CA . VAL A 1 125 ? -13.436 10.478 11.094 1.00 81.00 125 VAL A CA 1
ATOM 1035 C C . VAL A 1 125 ? -12.126 9.925 10.544 1.00 81.00 125 VAL A C 1
ATOM 1037 O O . VAL A 1 125 ? -12.131 9.070 9.657 1.00 81.00 125 VAL A O 1
ATOM 1040 N N . ASN A 1 126 ? -11.007 10.370 11.112 1.00 84.75 126 ASN A N 1
ATOM 1041 C CA . ASN A 1 126 ? -9.700 9.750 10.925 1.00 84.75 126 ASN A CA 1
ATOM 1042 C C . ASN A 1 126 ? -9.515 8.675 12.006 1.00 84.75 126 ASN A C 1
ATOM 1044 O O . ASN A 1 126 ? -9.309 9.010 13.169 1.00 84.75 126 ASN A O 1
ATOM 1048 N N . LEU A 1 127 ? -9.610 7.395 11.649 1.00 88.12 127 LEU A N 1
ATOM 1049 C CA . LEU A 1 127 ? -9.449 6.262 12.561 1.00 88.12 127 LEU A CA 1
ATOM 1050 C C . LEU A 1 127 ? -8.114 5.556 12.304 1.00 88.12 127 LEU A C 1
ATOM 1052 O O . LEU A 1 127 ? -7.840 5.137 11.185 1.00 88.12 127 LEU A O 1
ATOM 1056 N N . ILE A 1 128 ? -7.301 5.374 13.340 1.00 87.62 128 ILE A N 1
ATOM 1057 C CA . ILE A 1 128 ? -6.067 4.583 13.297 1.00 87.62 128 ILE A CA 1
ATOM 1058 C C . ILE A 1 128 ? -6.218 3.362 14.195 1.00 87.62 128 ILE A C 1
ATOM 1060 O O . ILE A 1 128 ? -6.624 3.481 15.344 1.00 87.62 128 ILE A O 1
ATOM 1064 N N . ILE A 1 129 ? -5.861 2.190 13.686 1.00 86.50 129 ILE A N 1
ATOM 1065 C CA . ILE A 1 129 ? -5.830 0.922 14.408 1.00 86.50 129 ILE A CA 1
ATOM 1066 C C . ILE A 1 129 ? -4.394 0.401 14.358 1.00 86.50 129 ILE A C 1
ATOM 1068 O O . ILE A 1 129 ? -3.967 -0.204 13.372 1.00 86.50 129 ILE A O 1
ATOM 1072 N N . GLY A 1 130 ? -3.633 0.667 15.416 1.00 85.56 130 GLY A N 1
ATOM 1073 C CA . GLY A 1 130 ? -2.206 0.357 15.503 1.00 85.56 130 GLY A CA 1
ATOM 1074 C C . GLY A 1 130 ? -1.912 -0.761 16.495 1.00 85.56 130 GLY A C 1
ATOM 1075 O O . GLY A 1 130 ? -2.577 -0.879 17.522 1.00 85.56 130 GLY A O 1
ATOM 1076 N N . TYR A 1 131 ? -0.920 -1.604 16.202 1.00 81.56 131 TYR A N 1
ATOM 1077 C CA . TYR A 1 131 ? -0.405 -2.640 17.118 1.00 81.56 131 TYR A CA 1
ATOM 1078 C C . TYR A 1 131 ? -1.475 -3.561 17.734 1.00 81.56 131 TYR A C 1
ATOM 1080 O O . TYR A 1 131 ? -1.295 -4.086 18.830 1.00 81.56 131 TYR A O 1
ATOM 1088 N N . SER A 1 132 ? -2.610 -3.695 17.061 1.00 80.50 132 SER A N 1
ATOM 1089 C CA . SER A 1 132 ? -3.793 -4.424 17.516 1.00 80.50 132 SER A CA 1
ATOM 1090 C C . SER A 1 132 ? -3.873 -5.768 16.797 1.00 80.50 132 SER A C 1
ATOM 1092 O O . SER A 1 132 ? -3.278 -5.915 15.749 1.00 80.50 132 SER A O 1
ATOM 1094 N N . ASP A 1 133 ? -4.592 -6.758 17.297 1.00 76.38 133 ASP A N 1
ATOM 1095 C CA . ASP A 1 133 ? -4.964 -7.914 16.486 1.00 76.38 133 ASP A CA 1
ATOM 1096 C C . ASP A 1 133 ? -6.292 -7.592 15.797 1.00 76.38 133 ASP A C 1
ATOM 1098 O O . ASP A 1 133 ? -7.295 -7.319 16.458 1.00 76.38 133 ASP A O 1
ATOM 1102 N N . PHE A 1 134 ? -6.330 -7.645 14.465 1.00 78.31 134 PHE A N 1
ATOM 1103 C CA . PHE A 1 134 ? -7.558 -7.432 13.686 1.00 78.31 134 PHE A CA 1
ATOM 1104 C C . PHE A 1 134 ? -8.494 -8.662 13.726 1.00 78.31 134 PHE A C 1
ATOM 1106 O O . PHE A 1 134 ? -8.904 -9.209 12.705 1.00 78.31 134 PHE A O 1
ATOM 1113 N N . LYS A 1 135 ? -8.779 -9.147 14.940 1.00 85.12 135 LYS A N 1
ATOM 1114 C CA . LYS A 1 135 ? -9.659 -10.282 15.235 1.00 85.12 135 LYS A CA 1
ATOM 1115 C C . LYS A 1 135 ? -11.053 -9.775 15.560 1.00 85.12 135 LYS A C 1
ATOM 1117 O O . LYS A 1 135 ? -11.203 -8.889 16.397 1.00 85.12 135 LYS A O 1
ATOM 1122 N N . PHE A 1 136 ? -12.067 -10.388 14.967 1.00 85.00 136 PHE A N 1
ATOM 1123 C CA . PHE A 1 136 ? -13.462 -10.062 15.243 1.00 85.00 136 PHE A CA 1
ATOM 1124 C C . PHE A 1 136 ? -14.128 -11.191 16.007 1.00 85.00 136 PHE A C 1
ATOM 1126 O O . PHE A 1 136 ? -13.913 -12.358 15.698 1.00 85.00 136 PHE A O 1
ATOM 1133 N N . TYR A 1 137 ? -14.939 -10.849 16.996 1.00 84.38 137 TYR A N 1
ATOM 1134 C CA . TYR A 1 137 ? -15.652 -11.796 17.837 1.00 84.38 137 TYR A CA 1
ATOM 1135 C C . TYR A 1 137 ? -17.146 -11.542 17.717 1.00 84.38 137 TYR A C 1
ATOM 1137 O O . TYR A 1 137 ? -17.584 -10.413 17.859 1.00 84.38 137 TYR A O 1
ATOM 1145 N N . PHE A 1 138 ? -17.941 -12.573 17.478 1.00 83.25 138 PHE A N 1
ATOM 1146 C CA . PHE A 1 138 ? -19.395 -12.495 17.464 1.00 83.25 138 PHE A CA 1
ATOM 1147 C C . PHE A 1 138 ? -19.941 -13.440 18.531 1.00 83.25 138 PHE A C 1
ATOM 1149 O O . PHE A 1 138 ? -19.571 -14.615 18.570 1.00 83.25 138 PHE A O 1
ATOM 1156 N N . ASN A 1 139 ? -20.772 -12.931 19.444 1.00 81.56 139 ASN A N 1
ATOM 1157 C CA . ASN A 1 139 ? -21.218 -13.674 20.631 1.00 81.56 139 ASN A CA 1
ATOM 1158 C C . ASN A 1 139 ? -20.050 -14.319 21.410 1.00 81.56 139 ASN A C 1
ATOM 1160 O O . ASN A 1 139 ? -20.133 -15.466 21.842 1.00 81.56 139 ASN A O 1
ATOM 1164 N N . ASN A 1 140 ? -18.943 -13.580 21.561 1.00 83.12 140 ASN A N 1
ATOM 1165 C CA . ASN A 1 140 ? -17.685 -13.988 22.207 1.00 83.12 140 ASN A CA 1
ATOM 1166 C C . ASN A 1 140 ? -16.914 -15.104 21.482 1.00 83.12 140 ASN A C 1
ATOM 1168 O O . ASN A 1 140 ? -15.872 -15.544 21.967 1.00 83.12 140 ASN A O 1
ATOM 1172 N N . ASN A 1 141 ? -17.376 -15.536 20.310 1.00 85.25 141 ASN A N 1
ATOM 1173 C CA . ASN A 1 141 ? -16.677 -16.498 19.474 1.00 85.25 141 ASN A CA 1
ATOM 1174 C C . ASN A 1 141 ? -15.909 -15.769 18.381 1.00 85.25 141 ASN A C 1
ATOM 1176 O O . ASN A 1 141 ? -16.461 -14.902 17.712 1.00 85.25 141 ASN A O 1
ATOM 1180 N N . LEU A 1 142 ? -14.646 -16.135 18.172 1.00 86.94 142 LEU A N 1
ATOM 1181 C CA . LEU A 1 142 ? -13.864 -15.610 17.055 1.00 86.94 142 LEU A CA 1
ATOM 1182 C C . LEU A 1 142 ? -14.594 -15.907 15.735 1.00 86.94 142 LEU A C 1
ATOM 1184 O O . LEU A 1 142 ? -14.903 -17.067 15.452 1.00 86.94 142 LEU A O 1
ATOM 1188 N N . VAL A 1 143 ? -14.830 -14.867 14.938 1.00 85.81 143 VAL A N 1
ATOM 1189 C CA . VAL A 1 143 ? -15.357 -14.981 13.579 1.00 85.81 143 VAL A CA 1
ATOM 1190 C C . VAL A 1 143 ? -14.266 -15.602 12.717 1.00 85.81 143 VAL A C 1
ATOM 1192 O O . VAL A 1 143 ? -13.235 -14.985 12.455 1.00 85.81 143 VAL A O 1
ATOM 1195 N N . LYS A 1 144 ? -14.476 -16.856 12.324 1.00 85.94 144 LYS A N 1
ATOM 1196 C CA . LYS A 1 144 ? -13.544 -17.631 11.495 1.00 85.94 144 LYS A CA 1
ATOM 1197 C C . LYS A 1 144 ? -13.946 -17.643 10.024 1.00 85.94 144 LYS A C 1
ATOM 1199 O O . LYS A 1 144 ? -13.093 -17.928 9.190 1.00 85.94 144 LYS A O 1
ATOM 1204 N N . SER A 1 145 ? -15.220 -17.381 9.732 1.00 89.19 145 SER A N 1
ATOM 1205 C CA . SER A 1 145 ? -15.762 -17.387 8.375 1.00 89.19 145 SER A CA 1
ATOM 1206 C C . SER A 1 145 ? -16.947 -16.437 8.216 1.00 89.19 145 SER A C 1
ATOM 1208 O O . SER A 1 145 ? -17.698 -16.180 9.161 1.00 89.19 145 SER A O 1
ATOM 1210 N N . CYS A 1 146 ? -17.179 -15.982 6.987 1.00 89.00 146 CYS A N 1
ATOM 1211 C CA . CYS A 1 146 ? -18.313 -15.136 6.632 1.00 89.00 146 CYS A CA 1
ATOM 1212 C C . CYS A 1 146 ? -19.668 -15.785 6.863 1.00 89.00 146 CYS A C 1
ATOM 1214 O O . CYS A 1 146 ? -20.624 -15.082 7.179 1.00 89.00 146 CYS A O 1
ATOM 1216 N N . SER A 1 147 ? -19.766 -17.111 6.751 1.00 88.19 147 SER A N 1
ATOM 1217 C CA . SER A 1 147 ? -21.011 -17.850 6.995 1.00 88.19 147 SER A CA 1
ATOM 1218 C C . SER A 1 147 ? -21.596 -17.598 8.388 1.00 88.19 147 SER A C 1
ATOM 1220 O O . SER A 1 147 ? -22.811 -17.638 8.554 1.00 88.19 147 SER A O 1
ATOM 1222 N N . GLN A 1 148 ? -20.755 -17.268 9.375 1.00 87.25 148 GLN A N 1
ATOM 1223 C CA . GLN A 1 148 ? -21.193 -16.918 10.728 1.00 87.25 148 GLN A CA 1
ATOM 1224 C C . GLN A 1 148 ? -21.898 -15.552 10.794 1.00 87.25 148 GLN A C 1
ATOM 1226 O O . GLN A 1 148 ? -22.619 -15.296 11.754 1.00 87.25 148 GLN A O 1
ATOM 1231 N N . LEU A 1 149 ? -21.706 -14.693 9.786 1.00 84.88 149 LEU A N 1
ATOM 1232 C CA . LEU A 1 149 ? -22.259 -13.339 9.708 1.00 84.88 149 LEU A CA 1
ATOM 1233 C C . LEU A 1 149 ? -23.416 -13.197 8.701 1.00 84.88 149 LEU A C 1
ATOM 1235 O O . LEU A 1 149 ? -24.168 -12.233 8.803 1.00 84.88 149 LEU A O 1
ATOM 1239 N N . VAL A 1 150 ? -23.607 -14.138 7.763 1.00 82.44 150 VAL A N 1
ATOM 1240 C CA . VAL A 1 150 ? -24.622 -14.035 6.682 1.00 82.44 150 VAL A CA 1
ATOM 1241 C C . VAL A 1 150 ? -26.044 -13.816 7.215 1.00 82.44 150 VAL A C 1
ATOM 1243 O O . VAL A 1 150 ? -26.796 -13.027 6.653 1.00 82.44 150 VAL A O 1
ATOM 1246 N N . ASN A 1 151 ? -26.408 -14.462 8.326 1.00 77.06 151 ASN A N 1
ATOM 1247 C CA . ASN A 1 151 ? -27.755 -14.356 8.900 1.00 77.06 151 ASN A CA 1
ATOM 1248 C C . ASN A 1 151 ? -27.973 -13.080 9.737 1.00 77.06 151 ASN A C 1
ATOM 1250 O O . ASN A 1 151 ? -29.071 -12.866 10.246 1.00 77.06 151 ASN A O 1
ATOM 1254 N N . PHE A 1 152 ? -26.949 -12.237 9.895 1.00 69.38 152 PHE A N 1
ATOM 1255 C CA . PHE A 1 152 ? -26.964 -11.053 10.759 1.00 69.38 152 PHE A CA 1
ATOM 1256 C C . PHE A 1 152 ? -26.906 -9.759 9.943 1.00 69.38 152 PHE A C 1
ATOM 1258 O O . PHE A 1 152 ? -26.142 -8.844 10.248 1.00 69.38 152 PHE A O 1
ATOM 1265 N N . THR A 1 153 ? -27.750 -9.684 8.910 1.00 56.81 153 THR A N 1
ATOM 1266 C CA . THR A 1 153 ? -27.818 -8.609 7.900 1.00 56.81 153 THR A CA 1
ATOM 1267 C C . THR A 1 153 ? -27.978 -7.187 8.457 1.00 56.81 153 THR A C 1
ATOM 1269 O O . THR A 1 153 ? -27.827 -6.226 7.710 1.00 56.81 153 THR A O 1
ATOM 1272 N N . THR A 1 154 ? -28.240 -7.013 9.756 1.00 54.91 154 THR A N 1
ATOM 1273 C CA . THR A 1 154 ? -28.443 -5.703 10.392 1.00 54.91 154 THR A CA 1
ATOM 1274 C C . THR A 1 154 ? -27.257 -5.188 11.212 1.00 54.91 154 THR A C 1
ATOM 1276 O O . THR A 1 154 ? -27.264 -4.016 11.583 1.00 54.91 154 THR A O 1
ATOM 1279 N N . SER A 1 155 ? -26.236 -6.001 11.506 1.00 55.16 155 SER A N 1
ATOM 1280 C CA . SER A 1 155 ? -25.157 -5.617 12.430 1.00 55.16 155 SER A CA 1
ATOM 1281 C C . SER A 1 155 ? -23.783 -5.672 11.773 1.00 55.16 155 SER A C 1
ATOM 1283 O O . SER A 1 155 ? -23.022 -6.620 11.976 1.00 55.16 155 SER A O 1
ATOM 1285 N N . SER A 1 156 ? -23.449 -4.654 10.978 1.00 61.66 156 SER A N 1
ATOM 1286 C CA . SER A 1 156 ? -22.062 -4.455 10.562 1.00 61.66 156 SER A CA 1
ATOM 1287 C C . SER A 1 156 ? -21.300 -3.662 11.626 1.00 61.66 156 SER A C 1
ATOM 1289 O O . SER A 1 156 ? -21.844 -2.781 12.294 1.00 61.66 156 SER A O 1
ATOM 1291 N N . PHE A 1 157 ? -20.024 -3.999 11.804 1.00 63.81 157 PHE A N 1
ATOM 1292 C CA . PHE A 1 157 ? -19.149 -3.378 12.801 1.00 63.81 157 PHE A CA 1
ATOM 1293 C C . PHE A 1 157 ? -18.960 -1.870 12.553 1.00 63.81 157 PHE A C 1
ATOM 1295 O O . PHE A 1 157 ? -18.845 -1.087 13.495 1.00 63.81 157 PHE A O 1
ATOM 1302 N N . MET A 1 158 ? -18.968 -1.481 11.276 1.00 66.25 158 MET A N 1
ATOM 1303 C CA . MET A 1 158 ? -18.658 -0.137 10.778 1.00 66.25 158 MET A CA 1
ATOM 1304 C C . MET A 1 158 ? -19.880 0.582 10.168 1.00 66.25 158 MET A C 1
ATOM 1306 O O . MET A 1 158 ? -19.704 1.589 9.480 1.00 66.25 158 MET A O 1
ATOM 1310 N N . ASN A 1 159 ? -21.100 0.062 10.371 1.00 63.16 159 ASN A N 1
ATOM 1311 C CA . ASN A 1 159 ? -22.315 0.545 9.698 1.00 63.16 159 ASN A CA 1
ATOM 1312 C C . ASN A 1 159 ? -22.475 2.063 9.859 1.00 63.16 159 ASN A C 1
ATOM 1314 O O . ASN A 1 159 ? -22.322 2.589 10.961 1.00 63.16 159 ASN A O 1
ATOM 1318 N N . GLN A 1 160 ? -22.856 2.739 8.774 1.00 63.56 160 GLN A N 1
ATOM 1319 C CA . GLN A 1 160 ? -23.207 4.166 8.743 1.00 63.56 160 GLN A CA 1
ATOM 1320 C C . GLN A 1 160 ? -22.045 5.128 9.015 1.00 63.56 160 GLN A C 1
ATOM 1322 O O . GLN A 1 160 ? -22.267 6.317 9.256 1.00 63.56 160 GLN A O 1
ATOM 1327 N N . LEU A 1 161 ? -20.800 4.656 8.914 1.00 65.88 161 LEU A N 1
ATOM 1328 C CA . LEU A 1 161 ? -19.632 5.510 9.066 1.00 65.88 161 LEU A CA 1
ATOM 1329 C C . LEU A 1 161 ? -19.024 5.966 7.756 1.00 65.88 161 LEU A C 1
ATOM 1331 O O . LEU A 1 161 ? -18.756 5.180 6.848 1.00 65.88 161 LEU A O 1
ATOM 1335 N N . SER A 1 162 ? -18.749 7.268 7.719 1.00 72.94 162 SER A N 1
ATOM 1336 C CA . SER A 1 162 ? -17.867 7.889 6.744 1.00 72.94 162 SER A CA 1
ATOM 1337 C C . SER A 1 162 ? -16.515 8.162 7.395 1.00 72.94 162 SER A C 1
ATOM 1339 O O . SER A 1 162 ? -16.407 8.965 8.321 1.00 72.94 162 SER A O 1
ATOM 1341 N N . TYR A 1 163 ? -15.474 7.510 6.900 1.00 78.56 163 TYR A N 1
ATOM 1342 C CA . TYR A 1 163 ? -14.094 7.727 7.308 1.00 78.56 163 TYR A CA 1
ATOM 1343 C C . TYR A 1 163 ? -13.371 8.554 6.254 1.00 78.56 163 TYR A C 1
ATOM 1345 O O . TYR A 1 163 ? -13.373 8.205 5.071 1.00 78.56 163 TYR A O 1
ATOM 1353 N N . SER A 1 164 ? -12.707 9.624 6.680 1.00 79.50 164 SER A N 1
ATOM 1354 C CA . SER A 1 164 ? -11.726 10.315 5.838 1.00 79.50 164 SER A CA 1
ATOM 1355 C C . SER A 1 164 ? -10.508 9.411 5.645 1.00 79.50 164 SER A C 1
ATOM 1357 O O . SER A 1 164 ? -10.089 9.163 4.515 1.00 79.50 164 SER A O 1
ATOM 1359 N N . VAL A 1 165 ? -10.000 8.838 6.739 1.00 84.12 165 VAL A N 1
ATOM 1360 C CA . VAL A 1 165 ? -8.881 7.893 6.726 1.00 84.12 165 VAL A CA 1
ATOM 1361 C C . VAL A 1 165 ? -9.137 6.765 7.722 1.00 84.12 165 VAL A C 1
ATOM 1363 O O . VAL A 1 165 ? -9.405 7.024 8.891 1.00 84.12 165 VAL A O 1
ATOM 1366 N N . LEU A 1 166 ? -9.004 5.517 7.277 1.00 87.00 166 LEU A N 1
ATOM 1367 C CA . LEU A 1 166 ? -8.846 4.342 8.130 1.00 87.00 166 LEU A CA 1
ATOM 1368 C C . LEU A 1 166 ? -7.415 3.829 7.969 1.00 87.00 166 LEU A C 1
ATOM 1370 O O . LEU A 1 166 ? -7.077 3.300 6.914 1.00 87.00 166 LEU A O 1
ATOM 1374 N N . LYS A 1 167 ? -6.570 3.987 8.989 1.00 88.06 167 LYS A N 1
ATOM 1375 C CA . LYS A 1 167 ? -5.191 3.492 8.986 1.00 88.06 167 LYS A CA 1
ATOM 1376 C C . LYS A 1 167 ? -5.067 2.226 9.828 1.00 88.06 167 LYS A C 1
ATOM 1378 O O . LYS A 1 167 ? -5.511 2.208 10.968 1.00 88.06 167 LYS A O 1
ATOM 1383 N N . ILE A 1 168 ? -4.435 1.188 9.299 1.00 86.38 168 ILE A N 1
ATOM 1384 C CA . ILE A 1 168 ? -4.185 -0.087 9.974 1.00 86.38 168 ILE A CA 1
ATOM 1385 C C . ILE A 1 168 ? -2.668 -0.295 10.021 1.00 86.38 168 ILE A C 1
ATOM 1387 O O . ILE A 1 168 ? -2.027 -0.444 8.983 1.00 86.38 168 ILE A O 1
ATOM 1391 N N . GLU A 1 169 ? -2.076 -0.295 11.215 1.00 83.12 169 GLU A N 1
ATOM 1392 C CA . GLU A 1 169 ? -0.624 -0.408 11.395 1.00 83.12 169 GLU A CA 1
ATOM 1393 C C . GLU A 1 169 ? -0.243 -1.642 12.213 1.00 83.12 169 GLU A C 1
ATOM 1395 O O . GLU A 1 169 ? -0.724 -1.839 13.332 1.00 83.12 169 GLU A O 1
ATOM 1400 N N . ARG A 1 170 ? 0.703 -2.440 11.696 1.00 72.31 170 ARG A N 1
ATOM 1401 C CA . ARG A 1 170 ? 1.397 -3.519 12.434 1.00 72.31 170 ARG A CA 1
ATOM 1402 C C . ARG A 1 170 ? 0.478 -4.601 13.038 1.00 72.31 170 ARG A C 1
ATOM 1404 O O . ARG A 1 170 ? 0.953 -5.380 13.866 1.00 72.31 170 ARG A O 1
ATOM 1411 N N . SER A 1 171 ? -0.778 -4.688 12.592 1.00 62.25 171 SER A N 1
ATOM 1412 C CA . SER A 1 171 ? -1.898 -5.325 13.307 1.00 62.25 171 SER A CA 1
ATOM 1413 C C . SER A 1 171 ? -2.535 -6.556 12.640 1.00 62.25 171 SER A C 1
ATOM 1415 O O . SER A 1 171 ? -3.506 -7.132 13.139 1.00 62.25 171 SER A O 1
ATOM 1417 N N . LEU A 1 172 ? -2.008 -6.984 11.494 1.00 62.75 172 LEU A N 1
ATOM 1418 C CA . LEU A 1 172 ? -2.599 -8.078 10.727 1.00 62.75 172 LEU A CA 1
ATOM 1419 C C . LEU A 1 172 ? -1.850 -9.382 10.990 1.00 62.75 172 LEU A C 1
ATOM 1421 O O . LEU A 1 172 ? -0.746 -9.585 10.495 1.00 62.75 172 LEU A O 1
ATOM 1425 N N . ASN A 1 173 ? -2.470 -10.267 11.767 1.00 65.12 173 ASN A N 1
ATOM 1426 C CA . ASN A 1 173 ? -2.211 -11.702 11.672 1.00 65.12 173 ASN A CA 1
ATOM 1427 C C . ASN A 1 173 ? -2.952 -12.258 10.437 1.00 65.12 173 ASN A C 1
ATOM 1429 O O . ASN A 1 173 ? -3.929 -11.656 10.001 1.00 65.12 173 ASN A O 1
ATOM 1433 N N . THR A 1 174 ? -2.515 -13.399 9.894 1.00 63.41 174 THR A N 1
ATOM 1434 C CA . THR A 1 174 ? -2.948 -14.054 8.627 1.00 63.41 174 THR A CA 1
ATOM 1435 C C . THR A 1 174 ? -4.441 -14.379 8.447 1.00 63.41 174 THR A C 1
ATOM 1437 O O . THR A 1 174 ? -4.809 -15.124 7.534 1.00 63.41 174 THR A O 1
ATOM 1440 N N . LEU A 1 175 ? -5.325 -13.885 9.310 1.00 69.00 175 LEU A N 1
ATOM 1441 C CA 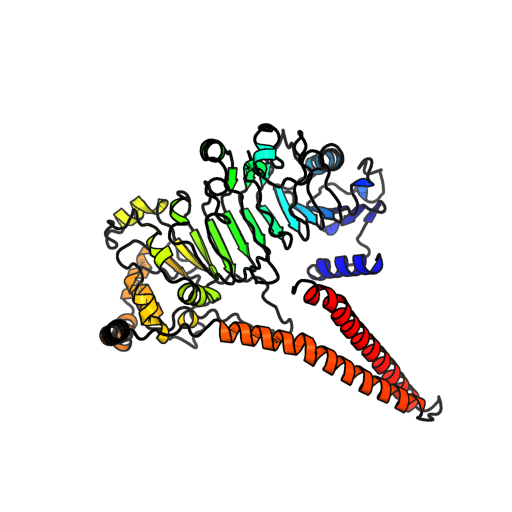. LEU A 1 175 ? -6.749 -14.173 9.246 1.00 69.00 175 LEU A CA 1
ATOM 1442 C C . LEU A 1 175 ? -7.366 -13.541 7.996 1.00 69.00 175 LEU A C 1
ATOM 1444 O O . LEU A 1 175 ? -7.231 -12.344 7.747 1.00 69.00 175 LEU A O 1
ATOM 1448 N N . LYS A 1 176 ? -8.080 -14.367 7.226 1.00 87.44 176 LYS A N 1
ATOM 1449 C CA . LYS A 1 176 ? -8.942 -13.889 6.146 1.00 87.44 176 LYS A CA 1
ATOM 1450 C C . LYS A 1 176 ? -10.097 -13.110 6.768 1.00 87.44 176 LYS A C 1
ATOM 1452 O O . LYS A 1 176 ? -10.856 -13.657 7.563 1.00 87.44 176 LYS A O 1
ATOM 1457 N N . LEU A 1 177 ? -10.213 -11.835 6.425 1.00 89.06 177 LEU A N 1
ATOM 1458 C CA . LEU A 1 177 ? -11.278 -10.967 6.900 1.00 89.06 177 LEU A CA 1
ATOM 1459 C C . LEU A 1 177 ? -12.551 -11.218 6.109 1.00 89.06 177 LEU A C 1
ATOM 1461 O O . LEU A 1 177 ? -12.530 -11.304 4.881 1.00 89.06 177 LEU A O 1
ATOM 1465 N N . CYS A 1 178 ? -13.674 -11.284 6.811 1.00 90.69 178 CYS A N 1
ATOM 1466 C CA . CYS A 1 178 ? -14.954 -11.382 6.141 1.00 90.69 178 CYS A CA 1
ATOM 1467 C C . CYS A 1 178 ? -15.375 -10.020 5.561 1.00 90.69 178 CYS A C 1
ATOM 1469 O O . CYS A 1 178 ? -15.474 -9.057 6.329 1.00 90.69 178 CYS A O 1
ATOM 1471 N N . PRO A 1 179 ? -15.712 -9.916 4.258 1.00 91.62 179 PRO A N 1
ATOM 1472 C CA . PRO A 1 179 ? -16.190 -8.664 3.681 1.00 91.62 179 PRO A CA 1
ATOM 1473 C C . PRO A 1 179 ? -17.420 -8.047 4.361 1.00 91.62 179 PRO A C 1
ATOM 1475 O O . PRO A 1 179 ? -17.517 -6.826 4.434 1.00 91.62 179 PRO A O 1
ATOM 1478 N N . LEU A 1 180 ? -18.316 -8.868 4.927 1.00 89.38 180 LEU A N 1
ATOM 1479 C CA . LEU A 1 180 ? -19.536 -8.414 5.617 1.00 89.38 180 LEU A CA 1
ATOM 1480 C C . LEU A 1 180 ? -19.264 -7.488 6.814 1.00 89.38 180 LEU A C 1
ATOM 1482 O O . LEU A 1 180 ? -20.136 -6.726 7.219 1.00 89.38 180 LEU A O 1
ATOM 1486 N N . ILE A 1 181 ? -18.051 -7.515 7.373 1.00 86.38 181 ILE A N 1
ATOM 1487 C CA . ILE A 1 181 ? -17.649 -6.624 8.473 1.00 86.38 181 ILE A CA 1
ATOM 1488 C C . ILE A 1 181 ? -17.678 -5.150 8.032 1.00 86.38 181 ILE A C 1
ATOM 1490 O O . ILE A 1 181 ? -17.940 -4.268 8.851 1.00 86.38 181 ILE A O 1
ATOM 1494 N N . PHE A 1 182 ? -17.447 -4.899 6.741 1.00 86.75 182 PHE A N 1
ATOM 1495 C CA . PHE A 1 182 ? -17.404 -3.572 6.130 1.00 86.75 182 PHE A CA 1
ATOM 1496 C C . PHE A 1 182 ? -18.743 -3.137 5.524 1.00 86.75 182 PHE A C 1
ATOM 1498 O O . PHE A 1 182 ? -18.804 -2.076 4.907 1.00 86.75 182 PHE A O 1
ATOM 1505 N N . GLU A 1 183 ? -19.816 -3.912 5.684 1.00 87.69 183 GLU A N 1
ATOM 1506 C CA . GLU A 1 183 ? -21.118 -3.579 5.103 1.00 87.69 183 GLU A CA 1
ATOM 1507 C C . GLU A 1 183 ? -21.588 -2.177 5.528 1.00 87.69 183 GLU A C 1
ATOM 1509 O O . GLU A 1 183 ? -21.475 -1.814 6.701 1.00 87.69 183 GLU A O 1
ATOM 1514 N N . ASN A 1 184 ? -22.098 -1.382 4.581 1.00 85.31 184 ASN A N 1
ATOM 1515 C CA . ASN A 1 184 ? -22.517 0.015 4.778 1.00 85.31 184 ASN A CA 1
ATOM 1516 C C . ASN A 1 184 ? -21.410 0.961 5.288 1.00 85.31 184 ASN A C 1
ATOM 1518 O O . ASN A 1 184 ? -21.690 1.901 6.039 1.00 85.31 184 ASN A O 1
ATOM 1522 N N . THR A 1 185 ? -20.158 0.730 4.880 1.00 85.44 185 THR A N 1
ATOM 1523 C CA . THR A 1 185 ? -19.016 1.585 5.247 1.00 85.44 185 THR A CA 1
ATOM 1524 C C . THR A 1 185 ? -18.537 2.428 4.071 1.00 85.44 185 THR A C 1
ATOM 1526 O O . THR A 1 185 ? -18.310 1.920 2.970 1.00 85.44 185 THR A O 1
ATOM 1529 N N . PHE A 1 186 ? -18.284 3.712 4.332 1.00 90.00 186 PHE A N 1
ATOM 1530 C CA . PHE A 1 186 ? -17.705 4.653 3.377 1.00 90.00 186 PHE A CA 1
ATOM 1531 C C . PHE A 1 186 ? -16.321 5.084 3.869 1.00 90.00 186 PHE A C 1
ATOM 1533 O O . PHE A 1 186 ? -16.192 5.698 4.921 1.00 90.00 186 PHE A O 1
ATOM 1540 N N . ILE A 1 187 ? -15.266 4.765 3.126 1.00 92.12 187 ILE A N 1
ATOM 1541 C CA . ILE A 1 187 ? -13.876 5.081 3.463 1.00 92.12 187 ILE A CA 1
ATOM 1542 C C . ILE A 1 187 ? -13.259 5.837 2.286 1.00 92.12 187 ILE A C 1
ATOM 1544 O O . ILE A 1 187 ? -13.127 5.305 1.183 1.00 92.12 187 ILE A O 1
ATOM 1548 N N . ASN A 1 188 ? -12.843 7.083 2.504 1.00 92.88 188 ASN A N 1
ATOM 1549 C CA . ASN A 1 188 ? -12.122 7.827 1.474 1.00 92.88 188 ASN A CA 1
ATOM 1550 C C . ASN A 1 188 ? -10.720 7.237 1.267 1.00 92.88 188 ASN A C 1
ATOM 1552 O O . ASN A 1 188 ? -10.356 6.958 0.127 1.00 92.88 188 ASN A O 1
ATOM 1556 N N . VAL A 1 189 ? -9.967 6.992 2.346 1.00 94.62 189 VAL A N 1
ATOM 1557 C CA . VAL A 1 189 ? -8.626 6.385 2.295 1.00 94.62 189 VAL A CA 1
ATOM 1558 C C . VAL A 1 189 ? -8.515 5.227 3.285 1.00 94.62 189 VAL A C 1
ATOM 1560 O O . VAL A 1 189 ? -8.591 5.435 4.492 1.00 94.62 189 VAL A O 1
ATOM 1563 N N . LEU A 1 190 ? -8.301 4.010 2.789 1.00 94.69 190 LEU A N 1
ATOM 1564 C CA . LEU A 1 190 ? -7.845 2.877 3.590 1.00 94.69 190 LEU A CA 1
ATOM 1565 C C . LEU A 1 190 ? -6.325 2.796 3.466 1.00 94.69 190 LEU A C 1
ATOM 1567 O O . LEU A 1 190 ? -5.810 2.496 2.396 1.00 94.69 190 LEU A O 1
ATOM 1571 N N . SER A 1 191 ? -5.604 3.062 4.546 1.00 93.25 191 SER A N 1
ATOM 1572 C CA . SER A 1 191 ? -4.150 2.942 4.597 1.00 93.25 191 SER A CA 1
ATOM 1573 C C . SER A 1 191 ? -3.769 1.741 5.444 1.00 93.25 191 SER A C 1
ATOM 1575 O O . SER A 1 191 ? -4.226 1.595 6.572 1.00 93.25 191 SER A O 1
ATOM 1577 N N . VAL A 1 192 ? -2.936 0.861 4.910 1.00 91.69 192 VAL A N 1
ATOM 1578 C CA . VAL A 1 192 ? -2.447 -0.312 5.620 1.00 91.69 192 VAL A CA 1
ATOM 1579 C C . VAL A 1 192 ? -0.925 -0.324 5.519 1.00 91.69 192 VAL A C 1
ATOM 1581 O O . VAL A 1 192 ? -0.348 -0.265 4.432 1.00 91.69 192 VAL A O 1
ATOM 1584 N N . SER A 1 193 ? -0.270 -0.342 6.674 1.00 88.50 193 SER A N 1
ATOM 1585 C CA . SER A 1 193 ? 1.183 -0.230 6.796 1.00 88.50 193 SER A CA 1
ATOM 1586 C C . SER A 1 193 ? 1.786 -1.506 7.369 1.00 88.50 193 SER A C 1
ATOM 1588 O O . SER A 1 193 ? 1.200 -2.128 8.261 1.00 88.50 193 SER A O 1
ATOM 1590 N N . TYR A 1 194 ? 3.012 -1.811 6.937 1.00 83.12 194 TYR A N 1
ATOM 1591 C CA . TYR A 1 194 ? 3.827 -2.940 7.395 1.00 83.12 194 TYR A CA 1
ATOM 1592 C C . TYR A 1 194 ? 3.290 -4.300 6.929 1.00 83.12 194 TYR A C 1
ATOM 1594 O O . TYR A 1 194 ? 2.966 -5.170 7.744 1.00 83.12 194 TYR A O 1
ATOM 1602 N N . PHE A 1 195 ? 3.209 -4.470 5.605 1.00 78.75 195 PHE A N 1
ATOM 1603 C CA . PHE A 1 195 ? 2.931 -5.761 4.973 1.00 78.75 195 PHE A CA 1
ATOM 1604 C C . PHE A 1 195 ? 4.206 -6.579 4.861 1.00 78.75 195 PHE A C 1
ATOM 1606 O O . PHE A 1 195 ? 5.160 -6.157 4.214 1.00 78.75 195 PHE A O 1
ATOM 1613 N N . PHE A 1 196 ? 4.182 -7.784 5.416 1.00 81.31 196 PHE A N 1
ATOM 1614 C CA . PHE A 1 196 ? 5.278 -8.735 5.283 1.00 81.31 196 PHE A CA 1
ATOM 1615 C C . PHE A 1 196 ? 4.708 -10.074 4.844 1.00 81.31 196 PHE A C 1
ATOM 1617 O O . PHE A 1 196 ? 3.871 -10.644 5.541 1.00 81.31 196 PHE A O 1
ATOM 1624 N N . GLU A 1 197 ? 5.153 -10.593 3.708 1.00 74.81 197 GLU A N 1
ATOM 1625 C CA . GLU A 1 197 ? 4.878 -11.974 3.318 1.00 74.81 197 GLU A CA 1
ATOM 1626 C C . GLU A 1 197 ? 6.201 -12.731 3.187 1.00 74.81 197 GLU A C 1
ATOM 1628 O O . GLU A 1 197 ? 6.781 -12.860 2.113 1.00 74.81 197 GLU A O 1
ATOM 1633 N N . THR A 1 198 ? 6.709 -13.207 4.324 1.00 75.69 198 THR A N 1
ATOM 1634 C CA . THR A 1 198 ? 7.874 -14.096 4.390 1.00 75.69 198 THR A CA 1
ATOM 1635 C C . THR A 1 198 ? 7.452 -15.496 4.831 1.00 75.69 198 THR A C 1
ATOM 1637 O O . THR A 1 198 ? 6.305 -15.728 5.221 1.00 75.69 198 THR A O 1
ATOM 1640 N N . PHE A 1 199 ? 8.380 -16.455 4.774 1.00 74.50 199 PHE A N 1
ATOM 1641 C CA . PHE A 1 199 ? 8.111 -17.834 5.192 1.00 74.50 199 PHE A CA 1
ATOM 1642 C C . PHE A 1 199 ? 7.810 -17.968 6.698 1.00 74.50 199 PHE A C 1
ATOM 1644 O O . PHE A 1 199 ? 7.128 -18.909 7.092 1.00 74.50 199 PHE A O 1
ATOM 1651 N N . TYR A 1 200 ? 8.285 -17.035 7.533 1.00 70.06 200 TYR A N 1
ATOM 1652 C CA . TYR A 1 200 ? 8.140 -17.063 8.998 1.00 70.06 200 TYR A CA 1
ATOM 1653 C C . TYR A 1 200 ? 7.236 -15.953 9.544 1.00 70.06 200 TYR A C 1
ATOM 1655 O O . TYR A 1 200 ? 6.680 -16.091 10.634 1.00 70.06 200 TYR A O 1
ATOM 1663 N N . LEU A 1 201 ? 7.070 -14.851 8.807 1.00 74.25 201 LEU A N 1
ATOM 1664 C CA . LEU A 1 201 ? 6.226 -13.733 9.196 1.00 74.25 201 LEU A CA 1
ATOM 1665 C C . LEU A 1 201 ? 5.276 -13.393 8.055 1.00 74.25 201 LEU A C 1
ATOM 1667 O O . LEU A 1 201 ? 5.663 -12.833 7.031 1.00 74.25 201 LEU A O 1
ATOM 1671 N N . LYS A 1 202 ? 4.000 -13.698 8.271 1.00 78.69 202 LYS A N 1
ATOM 1672 C CA . LYS A 1 202 ? 2.942 -13.410 7.313 1.00 78.69 202 LYS A CA 1
ATOM 1673 C C . LYS A 1 202 ? 1.952 -12.428 7.930 1.00 78.69 202 LYS A C 1
ATOM 1675 O O . LYS A 1 202 ? 1.072 -12.796 8.701 1.00 78.69 202 LYS A O 1
ATOM 1680 N N . LYS A 1 203 ? 2.139 -11.156 7.602 1.00 81.81 203 LYS A N 1
ATOM 1681 C CA . LYS A 1 203 ? 1.232 -10.050 7.896 1.00 81.81 203 LYS A CA 1
ATOM 1682 C C . LYS A 1 203 ? 0.649 -9.558 6.588 1.00 81.81 203 LYS A C 1
ATOM 1684 O O . LYS A 1 203 ? 1.236 -8.713 5.912 1.00 81.81 203 LYS A O 1
ATOM 1689 N N . ASN A 1 204 ? -0.490 -10.127 6.218 1.00 80.69 204 ASN A N 1
ATOM 1690 C CA . ASN A 1 204 ? -1.196 -9.742 5.013 1.00 80.69 204 ASN A CA 1
ATOM 1691 C C . ASN A 1 204 ? -2.676 -9.490 5.284 1.00 80.69 204 ASN A C 1
ATOM 1693 O O . ASN A 1 204 ? -3.297 -10.091 6.156 1.00 80.69 204 ASN A O 1
ATOM 1697 N N . LEU A 1 205 ? -3.221 -8.558 4.515 1.00 86.25 205 LEU A N 1
ATOM 1698 C CA . LEU A 1 205 ? -4.647 -8.329 4.404 1.00 86.25 205 LEU A CA 1
ATOM 1699 C C . LEU A 1 205 ? -5.160 -9.302 3.347 1.00 86.25 205 LEU A C 1
ATOM 1701 O O . LEU A 1 205 ? -4.774 -9.212 2.189 1.00 86.25 205 LEU A O 1
ATOM 1705 N N . ASN A 1 206 ? -6.003 -10.244 3.741 1.00 90.62 206 ASN A N 1
ATOM 1706 C CA . ASN A 1 206 ? -6.734 -11.081 2.801 1.00 90.62 206 ASN A CA 1
ATOM 1707 C C . ASN A 1 206 ? -8.197 -11.061 3.180 1.00 90.62 206 ASN A C 1
ATOM 1709 O O . ASN A 1 206 ? -8.531 -11.049 4.363 1.00 90.62 206 ASN A O 1
ATOM 1713 N N . PHE A 1 207 ? -9.056 -11.131 2.182 1.00 92.62 207 PHE A N 1
ATOM 1714 C CA . PHE A 1 207 ? -10.484 -11.269 2.353 1.00 92.62 207 PHE A CA 1
ATOM 1715 C C . PHE A 1 207 ? -10.919 -12.692 2.026 1.00 92.62 207 PHE A C 1
ATOM 1717 O O . PHE A 1 207 ? -10.341 -13.373 1.177 1.00 92.62 207 PHE A O 1
ATOM 1724 N N . GLU A 1 208 ? -11.947 -13.154 2.721 1.00 93.25 208 GLU A N 1
ATOM 1725 C CA . GLU A 1 208 ? -12.628 -14.390 2.369 1.00 93.25 208 GLU A CA 1
ATOM 1726 C C . GLU A 1 208 ? -13.468 -14.201 1.098 1.00 93.25 208 GLU A C 1
ATOM 1728 O O . GLU A 1 208 ? -14.045 -13.136 0.857 1.00 93.25 208 GLU A O 1
ATOM 1733 N N . SER A 1 209 ? -13.545 -15.247 0.276 1.00 92.00 209 SER A N 1
ATOM 1734 C CA . SER A 1 209 ? -14.483 -15.292 -0.839 1.00 92.00 209 SER A CA 1
ATOM 1735 C C . SER A 1 209 ? -15.911 -15.369 -0.307 1.00 92.00 209 SER A C 1
ATOM 1737 O O . SER A 1 209 ? -16.200 -16.158 0.591 1.00 92.00 209 SER A O 1
ATOM 1739 N N . ILE A 1 210 ? -16.812 -14.604 -0.906 1.00 92.06 210 ILE A N 1
ATOM 1740 C CA . ILE A 1 210 ? -18.241 -14.632 -0.597 1.00 92.06 210 ILE A CA 1
ATOM 1741 C C . ILE A 1 210 ? -19.043 -14.922 -1.859 1.00 92.06 210 ILE A C 1
ATOM 1743 O O . ILE A 1 210 ? -18.575 -14.667 -2.973 1.00 92.06 210 ILE A O 1
ATOM 1747 N N . ASP A 1 211 ? -20.254 -15.442 -1.663 1.00 93.19 211 ASP A N 1
ATOM 1748 C CA . ASP A 1 211 ? -21.209 -15.662 -2.742 1.00 93.19 211 ASP A CA 1
ATOM 1749 C C . ASP A 1 211 ? -21.468 -14.362 -3.516 1.00 93.19 211 ASP A C 1
ATOM 1751 O O . ASP A 1 211 ? -21.563 -13.283 -2.926 1.00 93.19 211 ASP A O 1
ATOM 1755 N N . SER A 1 212 ? -21.581 -14.452 -4.842 1.00 93.00 212 SER A N 1
ATOM 1756 C CA . SER A 1 212 ? -21.747 -13.272 -5.692 1.00 93.00 212 SER A CA 1
ATOM 1757 C C . SER A 1 212 ? -23.047 -12.517 -5.451 1.00 93.00 212 SER A C 1
ATOM 1759 O O . SER A 1 212 ? -23.062 -11.301 -5.608 1.00 93.00 212 SER A O 1
ATOM 1761 N N . THR A 1 213 ? -24.126 -13.199 -5.059 1.00 92.44 213 THR A N 1
ATOM 1762 C CA . THR A 1 213 ? -25.399 -12.533 -4.752 1.00 92.44 213 THR A CA 1
ATOM 1763 C C . THR A 1 213 ? -25.256 -11.654 -3.514 1.00 92.44 213 THR A C 1
ATOM 1765 O O . THR A 1 213 ? -25.660 -10.494 -3.536 1.00 92.44 213 THR A O 1
ATOM 1768 N N . ILE A 1 214 ? -24.583 -12.161 -2.477 1.00 90.75 214 ILE A N 1
ATOM 1769 C CA . ILE A 1 214 ? -24.257 -11.406 -1.264 1.00 90.75 214 ILE A CA 1
ATOM 1770 C C . ILE A 1 214 ? -23.283 -10.275 -1.608 1.00 90.75 214 ILE A C 1
ATOM 1772 O O . ILE A 1 214 ? -23.546 -9.121 -1.287 1.00 90.75 214 ILE A O 1
ATOM 1776 N N . GLY A 1 215 ? -22.189 -10.595 -2.305 1.00 90.94 215 GLY A N 1
ATOM 1777 C CA . GLY A 1 215 ? -21.126 -9.657 -2.663 1.00 90.94 215 GLY A CA 1
ATOM 1778 C C . GLY A 1 215 ? -21.598 -8.458 -3.481 1.00 90.94 215 GLY A C 1
ATOM 1779 O O . GLY A 1 215 ? -21.197 -7.330 -3.204 1.00 90.94 215 GLY A O 1
ATOM 1780 N N . ASN A 1 216 ? -22.480 -8.680 -4.457 1.00 91.38 216 ASN A N 1
ATOM 1781 C CA . ASN A 1 216 ? -23.031 -7.611 -5.293 1.00 91.38 216 ASN A CA 1
ATOM 1782 C C . ASN A 1 216 ? -23.944 -6.658 -4.510 1.00 91.38 216 ASN A C 1
ATOM 1784 O O . ASN A 1 216 ? -24.032 -5.480 -4.856 1.00 91.38 216 ASN A O 1
ATOM 1788 N N . ASN A 1 217 ? -24.593 -7.158 -3.457 1.00 90.38 217 ASN A N 1
ATOM 1789 C CA . ASN A 1 217 ? -25.476 -6.367 -2.607 1.00 90.38 217 ASN A CA 1
ATOM 1790 C C . ASN A 1 217 ? -24.721 -5.596 -1.518 1.00 90.38 217 ASN A C 1
ATOM 1792 O O . ASN A 1 217 ? -25.326 -4.733 -0.886 1.00 90.38 217 ASN A O 1
ATOM 1796 N N . LEU A 1 218 ? -23.422 -5.863 -1.317 1.00 90.06 218 LEU A N 1
ATOM 1797 C CA . LEU A 1 218 ? -22.654 -5.186 -0.278 1.00 90.06 218 LEU A CA 1
ATOM 1798 C C . LEU A 1 218 ? -22.513 -3.697 -0.572 1.00 90.06 218 LEU A C 1
ATOM 1800 O O . LEU A 1 218 ? -21.991 -3.292 -1.619 1.00 90.06 218 LEU A O 1
ATOM 1804 N N . ASN A 1 219 ? -22.918 -2.860 0.373 1.00 90.94 219 ASN A N 1
ATOM 1805 C CA . ASN A 1 219 ? -22.818 -1.413 0.245 1.00 90.94 219 ASN A CA 1
ATOM 1806 C C . ASN A 1 219 ? -21.508 -0.882 0.850 1.00 90.94 219 ASN A C 1
ATOM 1808 O O . ASN A 1 219 ? -21.485 -0.331 1.946 1.00 90.94 219 ASN A O 1
ATOM 1812 N N . ILE A 1 220 ? -20.395 -1.072 0.139 1.00 92.00 220 ILE A N 1
ATOM 1813 C CA . ILE A 1 220 ? -19.052 -0.680 0.595 1.00 92.00 220 ILE A CA 1
ATOM 1814 C C . ILE A 1 220 ? -18.453 0.316 -0.391 1.00 92.00 220 ILE A C 1
ATOM 1816 O O . ILE A 1 220 ? -18.490 0.095 -1.601 1.00 92.00 220 ILE A O 1
ATOM 1820 N N . SER A 1 221 ? -17.876 1.405 0.110 1.00 93.56 221 SER A N 1
ATOM 1821 C CA . SER A 1 221 ? -17.233 2.419 -0.725 1.00 93.56 221 SER A CA 1
ATOM 1822 C C . SER A 1 221 ? -15.844 2.748 -0.199 1.00 93.56 221 SER A C 1
ATOM 1824 O O . SER A 1 221 ? -15.708 3.631 0.643 1.00 93.56 221 SER A O 1
ATOM 1826 N N . ILE A 1 222 ? -14.810 2.099 -0.734 1.00 95.69 222 ILE A N 1
ATOM 1827 C CA . ILE A 1 222 ? -13.408 2.463 -0.485 1.00 95.69 222 ILE A CA 1
ATOM 1828 C C . ILE A 1 222 ? -12.839 3.136 -1.733 1.00 95.69 222 ILE A C 1
ATOM 1830 O O . ILE A 1 222 ? -12.686 2.476 -2.755 1.00 95.69 222 ILE A O 1
ATOM 1834 N N . LYS A 1 223 ? -12.522 4.436 -1.661 1.00 96.88 223 LYS A N 1
ATOM 1835 C CA . LYS A 1 223 ? -12.070 5.210 -2.838 1.00 96.88 223 LYS A CA 1
ATOM 1836 C C . LYS A 1 223 ? -10.570 5.107 -3.102 1.00 96.88 223 LYS A C 1
ATOM 1838 O O . LYS A 1 223 ? -10.145 5.154 -4.257 1.00 96.88 223 LYS A O 1
ATOM 1843 N N . ARG A 1 224 ? -9.762 4.984 -2.051 1.00 97.19 224 ARG A N 1
ATOM 1844 C CA . ARG A 1 224 ? -8.302 4.903 -2.143 1.00 97.19 224 ARG A CA 1
ATOM 1845 C C . ARG A 1 224 ? -7.752 3.851 -1.189 1.00 97.19 224 ARG A C 1
ATOM 1847 O O . ARG A 1 224 ? -8.171 3.801 -0.034 1.00 97.19 224 ARG A O 1
ATOM 1854 N N . LEU A 1 225 ? -6.814 3.044 -1.677 1.00 96.94 225 LEU A N 1
ATOM 1855 C CA . LEU A 1 225 ? -6.082 2.043 -0.906 1.00 96.94 225 LEU A CA 1
ATOM 1856 C C . LEU A 1 225 ? -4.589 2.374 -0.932 1.00 96.94 225 LEU A C 1
ATOM 1858 O O . LEU A 1 225 ? -3.989 2.398 -2.003 1.00 96.94 225 LEU A O 1
ATOM 1862 N N . ASP A 1 226 ? -4.000 2.577 0.242 1.00 95.00 226 ASP A N 1
ATOM 1863 C CA . ASP A 1 226 ? -2.580 2.872 0.416 1.00 95.00 226 ASP A CA 1
ATOM 1864 C C . ASP A 1 226 ? -1.897 1.714 1.146 1.00 95.00 226 ASP A C 1
ATOM 1866 O O . ASP A 1 226 ? -2.087 1.533 2.347 1.00 95.00 226 ASP A O 1
ATOM 1870 N N . LEU A 1 227 ? -1.079 0.944 0.436 1.00 93.38 227 LEU A N 1
ATOM 1871 C CA . LEU A 1 227 ? -0.238 -0.114 0.985 1.00 93.38 227 LEU A CA 1
ATOM 1872 C C . LEU A 1 227 ? 1.179 0.436 1.159 1.00 93.38 227 LEU A C 1
ATOM 1874 O O . LEU A 1 227 ? 1.830 0.807 0.186 1.00 93.38 227 LEU A O 1
ATOM 1878 N N . SER A 1 228 ? 1.658 0.511 2.398 1.00 89.88 228 SER A N 1
ATOM 1879 C CA . SER A 1 228 ? 2.965 1.098 2.734 1.00 89.88 228 SER A CA 1
ATOM 1880 C C . SER A 1 228 ? 3.830 0.137 3.541 1.00 89.88 228 SER A C 1
ATOM 1882 O O . SER A 1 228 ? 3.311 -0.731 4.249 1.00 89.88 228 SER A O 1
ATOM 1884 N N . HIS A 1 229 ? 5.151 0.308 3.454 1.00 85.25 229 HIS A N 1
ATOM 1885 C CA . HIS A 1 229 ? 6.137 -0.591 4.064 1.00 85.25 229 HIS A CA 1
ATOM 1886 C C . HIS A 1 229 ? 5.890 -2.048 3.665 1.00 85.25 229 HIS A C 1
ATOM 1888 O O . HIS A 1 229 ? 5.699 -2.923 4.512 1.00 85.25 229 HIS A O 1
ATOM 1894 N N . VAL A 1 230 ? 5.780 -2.268 2.359 1.00 87.69 230 VAL A N 1
ATOM 1895 C CA . VAL A 1 230 ? 5.425 -3.556 1.779 1.00 87.69 230 VAL A CA 1
ATOM 1896 C C . VAL A 1 230 ? 6.683 -4.383 1.505 1.00 87.69 230 VAL A C 1
ATOM 1898 O O . VAL A 1 230 ? 7.667 -3.863 0.981 1.00 87.69 230 VAL A O 1
ATOM 1901 N N . PHE A 1 231 ? 6.657 -5.671 1.846 1.00 88.12 231 PHE A N 1
ATOM 1902 C CA . PHE A 1 231 ? 7.722 -6.626 1.544 1.00 88.12 231 PHE A CA 1
ATOM 1903 C C . PHE A 1 231 ? 7.146 -7.933 0.985 1.00 88.12 231 PHE A C 1
ATOM 1905 O O . PHE A 1 231 ? 6.328 -8.583 1.647 1.00 88.12 231 PHE A O 1
ATOM 1912 N N . ASN A 1 232 ? 7.596 -8.320 -0.214 1.00 88.94 232 ASN A N 1
ATOM 1913 C CA . ASN A 1 232 ? 7.168 -9.514 -0.953 1.00 88.94 232 ASN A CA 1
ATOM 1914 C C . ASN A 1 232 ? 5.649 -9.630 -1.189 1.00 88.94 232 ASN A C 1
ATOM 1916 O O . ASN A 1 232 ? 5.078 -10.717 -1.104 1.00 88.94 232 ASN A O 1
ATOM 1920 N N . LEU A 1 233 ? 4.964 -8.529 -1.511 1.00 92.06 233 LEU A N 1
ATOM 1921 C CA . LEU A 1 233 ? 3.509 -8.568 -1.689 1.00 92.06 233 LEU A CA 1
ATOM 1922 C C . LEU A 1 233 ? 3.067 -9.378 -2.911 1.00 92.06 233 LEU A C 1
ATOM 1924 O O . LEU A 1 233 ? 3.570 -9.180 -4.014 1.00 92.06 233 LEU A O 1
ATOM 1928 N N . ASN A 1 234 ? 2.042 -10.210 -2.727 1.00 93.62 234 ASN A N 1
ATOM 1929 C CA . ASN A 1 234 ? 1.310 -10.848 -3.817 1.00 93.62 234 ASN A CA 1
ATOM 1930 C C . ASN A 1 234 ? -0.040 -10.152 -4.031 1.00 93.62 234 ASN A C 1
ATOM 1932 O O . ASN A 1 234 ? -0.969 -10.310 -3.237 1.00 93.62 234 ASN A O 1
ATOM 1936 N N . LEU A 1 235 ? -0.161 -9.389 -5.116 1.00 95.38 235 LEU A N 1
ATOM 1937 C CA . LEU A 1 235 ? -1.392 -8.696 -5.482 1.00 95.38 235 LEU A CA 1
ATOM 1938 C C . LEU A 1 235 ? -2.325 -9.653 -6.244 1.00 95.38 235 LEU A C 1
ATOM 1940 O O . LEU A 1 235 ? -2.170 -9.869 -7.446 1.00 95.38 235 LEU A O 1
ATOM 1944 N N . ASN A 1 236 ? -3.283 -10.247 -5.532 1.00 95.56 236 ASN A N 1
ATOM 1945 C CA . ASN A 1 236 ? -4.234 -11.240 -6.048 1.00 95.56 236 ASN A CA 1
ATOM 1946 C C . ASN A 1 236 ? -5.670 -10.951 -5.573 1.00 95.56 236 ASN A C 1
ATOM 1948 O O . ASN A 1 236 ? -5.899 -10.017 -4.805 1.00 95.56 236 ASN A O 1
ATOM 1952 N N . GLU A 1 237 ? -6.634 -11.769 -5.999 1.00 94.81 237 GLU A N 1
ATOM 1953 C CA . GLU A 1 237 ? -8.061 -11.614 -5.654 1.00 94.81 237 GLU A CA 1
ATOM 1954 C C . GLU A 1 237 ? -8.378 -11.699 -4.154 1.00 94.81 237 GLU A C 1
ATOM 1956 O O . GLU A 1 237 ? -9.381 -11.137 -3.711 1.00 94.81 237 GLU A O 1
ATOM 1961 N N . ASN A 1 238 ? -7.536 -12.367 -3.356 1.00 93.06 238 ASN A N 1
ATOM 1962 C CA . ASN A 1 238 ? -7.746 -12.433 -1.911 1.00 93.06 238 ASN A CA 1
ATOM 1963 C C . ASN A 1 238 ? -7.443 -11.082 -1.257 1.00 93.06 238 ASN A C 1
ATOM 1965 O O . ASN A 1 238 ? -8.216 -10.640 -0.413 1.00 93.06 238 ASN A O 1
ATOM 1969 N N . LEU A 1 239 ? -6.353 -10.409 -1.643 1.00 94.19 239 LEU A N 1
ATOM 1970 C CA . LEU A 1 239 ? -6.058 -9.053 -1.167 1.00 94.19 239 LEU A CA 1
ATOM 1971 C C . LEU A 1 239 ? -7.021 -8.041 -1.802 1.00 94.19 239 LEU A C 1
ATOM 1973 O O . LEU A 1 239 ? -7.612 -7.220 -1.109 1.00 94.19 239 LEU A O 1
ATOM 1977 N N . MET A 1 240 ? -7.179 -8.109 -3.123 1.00 95.75 240 MET A N 1
ATOM 1978 C CA . MET A 1 240 ? -7.939 -7.163 -3.936 1.00 95.75 240 MET A CA 1
ATOM 1979 C C . MET A 1 240 ? -9.348 -7.704 -4.199 1.00 95.75 240 MET A C 1
ATOM 1981 O O . MET A 1 240 ? -9.737 -7.988 -5.331 1.00 95.75 240 MET A O 1
ATOM 1985 N N . ASN A 1 241 ? -10.130 -7.873 -3.135 1.00 95.94 241 ASN A N 1
ATOM 1986 C CA . ASN A 1 241 ? -11.489 -8.391 -3.250 1.00 95.94 241 ASN A CA 1
ATOM 1987 C C . ASN A 1 241 ? -12.397 -7.408 -4.012 1.00 95.94 241 ASN A C 1
ATOM 1989 O O . ASN A 1 241 ? -12.609 -6.270 -3.580 1.00 95.94 241 ASN A O 1
ATOM 1993 N N . LYS A 1 242 ? -12.976 -7.866 -5.129 1.00 95.69 242 LYS A N 1
ATOM 1994 C CA . LYS A 1 242 ? -13.799 -7.039 -6.029 1.00 95.69 242 LYS A CA 1
ATOM 1995 C C . LYS A 1 242 ? -15.045 -6.425 -5.384 1.00 95.69 242 LYS A C 1
ATOM 1997 O O . LYS A 1 242 ? -15.502 -5.389 -5.850 1.00 95.69 242 LYS A O 1
ATOM 2002 N N . TYR A 1 243 ? -15.586 -7.031 -4.326 1.00 95.19 243 TYR A N 1
ATOM 2003 C CA . TYR A 1 243 ? -16.777 -6.515 -3.642 1.00 95.19 243 TYR A CA 1
ATOM 2004 C C . TYR A 1 243 ? -16.425 -5.415 -2.632 1.00 95.19 243 TYR A C 1
ATOM 2006 O O . TYR A 1 243 ? -17.168 -4.447 -2.497 1.00 95.19 243 TYR A O 1
ATOM 2014 N N . ILE A 1 244 ? -15.262 -5.518 -1.977 1.00 95.06 244 ILE A N 1
ATOM 2015 C CA . ILE A 1 244 ? -14.746 -4.488 -1.058 1.00 95.06 244 ILE A CA 1
ATOM 2016 C C . ILE A 1 244 ? -14.294 -3.240 -1.822 1.00 95.06 244 ILE A C 1
ATOM 2018 O O . ILE A 1 244 ? -14.612 -2.113 -1.446 1.00 95.06 244 ILE A O 1
ATOM 2022 N N . PHE A 1 245 ? -13.548 -3.444 -2.907 1.00 96.88 245 PHE A N 1
ATOM 2023 C CA . PHE A 1 245 ? -12.874 -2.377 -3.646 1.00 96.88 245 PHE A CA 1
ATOM 2024 C C . PHE A 1 245 ? -13.609 -1.979 -4.933 1.00 96.88 245 PHE A C 1
ATOM 2026 O O . PHE A 1 245 ? -13.000 -1.432 -5.848 1.00 96.88 245 PHE A O 1
ATOM 2033 N N . LYS A 1 246 ? -14.928 -2.209 -5.015 1.00 95.50 246 LYS A N 1
ATOM 2034 C CA . LYS A 1 246 ? -15.740 -1.863 -6.200 1.00 95.50 246 LYS A CA 1
ATOM 2035 C C . LYS A 1 246 ? -15.690 -0.367 -6.563 1.00 95.50 246 LYS A C 1
ATOM 2037 O O . LYS A 1 246 ? -15.788 -0.003 -7.730 1.00 95.50 246 LYS A O 1
ATOM 2042 N N . GLU A 1 247 ? -15.500 0.489 -5.557 1.00 96.81 247 GLU A N 1
ATOM 2043 C CA . GLU A 1 247 ? -15.404 1.953 -5.675 1.00 96.81 247 GLU A CA 1
ATOM 2044 C C . GLU A 1 247 ? -13.959 2.480 -5.745 1.00 96.81 247 GLU A C 1
ATOM 2046 O O . GLU A 1 247 ? -13.740 3.694 -5.710 1.00 96.81 247 GLU A O 1
ATOM 2051 N N . LEU A 1 248 ? -12.964 1.590 -5.832 1.00 97.81 248 LEU A N 1
ATOM 2052 C CA . LEU A 1 248 ? -11.555 1.965 -5.777 1.00 97.81 248 LEU A CA 1
ATOM 2053 C C . LEU A 1 248 ? -11.156 2.788 -7.004 1.00 97.81 248 LEU A C 1
ATOM 2055 O O . LEU A 1 248 ? -11.229 2.318 -8.135 1.00 97.81 248 LEU A O 1
ATOM 2059 N N . ASN A 1 249 ? -10.686 4.007 -6.758 1.00 97.19 249 ASN A N 1
ATOM 2060 C CA . ASN A 1 249 ? -10.173 4.936 -7.759 1.00 97.19 249 ASN A CA 1
ATOM 2061 C C . ASN A 1 249 ? -8.636 4.968 -7.766 1.00 97.19 249 ASN A C 1
ATOM 2063 O O . ASN A 1 249 ? -8.016 5.022 -8.827 1.00 97.19 249 ASN A O 1
ATOM 2067 N N . THR A 1 250 ? -8.006 4.918 -6.592 1.00 97.31 250 THR A N 1
ATOM 2068 C CA . THR A 1 250 ? -6.547 5.031 -6.456 1.00 97.31 250 THR A CA 1
ATOM 2069 C C . THR A 1 250 ? -5.982 3.883 -5.628 1.00 97.31 250 THR A C 1
ATOM 2071 O O . THR A 1 250 ? -6.424 3.661 -4.505 1.00 97.31 250 THR A O 1
ATOM 2074 N N . LEU A 1 251 ? -4.969 3.200 -6.153 1.00 97.44 251 LEU A N 1
ATOM 2075 C CA . LEU A 1 251 ? -4.164 2.220 -5.430 1.00 97.44 251 LEU A CA 1
ATOM 2076 C C . LEU A 1 251 ? -2.730 2.731 -5.340 1.00 97.44 251 LEU A C 1
ATOM 2078 O O . LEU A 1 251 ? -2.120 3.013 -6.367 1.00 97.44 251 LEU A O 1
ATOM 2082 N N . ILE A 1 252 ? -2.193 2.835 -4.131 1.00 95.44 252 ILE A N 1
ATOM 2083 C CA . ILE A 1 252 ? -0.800 3.198 -3.879 1.00 95.44 252 ILE A CA 1
ATOM 2084 C C . ILE A 1 252 ? -0.104 2.009 -3.237 1.00 95.44 252 ILE A C 1
ATOM 2086 O O . ILE A 1 252 ? -0.586 1.488 -2.236 1.00 95.44 252 ILE A O 1
ATOM 2090 N N . ILE A 1 253 ? 1.028 1.588 -3.795 1.00 94.25 253 ILE A N 1
ATOM 2091 C CA . ILE A 1 253 ? 1.859 0.519 -3.245 1.00 94.25 253 ILE A CA 1
ATOM 2092 C C . ILE A 1 253 ? 3.290 1.032 -3.113 1.00 94.25 253 ILE A C 1
ATOM 2094 O O . ILE A 1 253 ? 3.961 1.307 -4.108 1.00 94.25 253 ILE A O 1
ATOM 2098 N N . ALA A 1 254 ? 3.752 1.149 -1.872 1.00 90.50 254 ALA A N 1
ATOM 2099 C CA . ALA A 1 254 ? 5.109 1.547 -1.534 1.00 90.50 254 ALA A CA 1
ATOM 2100 C C . ALA A 1 254 ? 5.855 0.392 -0.851 1.00 90.50 254 ALA A C 1
ATOM 2102 O O . ALA A 1 254 ? 5.584 0.058 0.309 1.00 90.50 254 ALA A O 1
ATOM 2103 N N . GLY A 1 255 ? 6.783 -0.214 -1.593 1.00 87.69 255 GLY A N 1
ATOM 2104 C CA . GLY A 1 255 ? 7.623 -1.328 -1.157 1.00 87.69 255 GLY A CA 1
ATOM 2105 C C . GLY A 1 255 ? 7.818 -2.390 -2.243 1.00 87.69 255 GLY A C 1
ATOM 2106 O O . GLY A 1 255 ? 7.576 -2.138 -3.423 1.00 87.69 255 GLY A O 1
ATOM 2107 N N . ASP A 1 256 ? 8.250 -3.583 -1.832 1.00 88.06 256 ASP A N 1
ATOM 2108 C CA . ASP A 1 256 ? 8.596 -4.698 -2.721 1.00 88.06 256 ASP A CA 1
ATOM 2109 C C . ASP A 1 256 ? 7.383 -5.591 -3.037 1.00 88.06 256 ASP A C 1
ATOM 2111 O O . ASP A 1 256 ? 6.673 -6.068 -2.142 1.00 88.06 256 ASP A O 1
ATOM 2115 N N . ILE A 1 257 ? 7.159 -5.839 -4.327 1.00 92.75 257 ILE A N 1
ATOM 2116 C CA . ILE A 1 257 ? 6.042 -6.628 -4.854 1.00 92.75 257 ILE A CA 1
ATOM 2117 C C . ILE A 1 257 ? 6.614 -7.897 -5.484 1.00 92.75 257 ILE A C 1
ATOM 2119 O O . ILE A 1 257 ? 7.392 -7.842 -6.435 1.00 92.75 257 ILE A O 1
ATOM 2123 N N . ASN A 1 258 ? 6.189 -9.048 -4.971 1.00 92.88 258 ASN A N 1
ATOM 2124 C CA . ASN A 1 258 ? 6.618 -10.352 -5.461 1.00 92.88 258 ASN A CA 1
ATOM 2125 C C . ASN A 1 258 ? 5.845 -10.787 -6.715 1.00 92.88 258 ASN A C 1
ATOM 2127 O O . ASN A 1 258 ? 6.437 -11.333 -7.642 1.00 92.88 258 ASN A O 1
ATOM 2131 N N . SER A 1 259 ? 4.526 -10.568 -6.748 1.00 95.00 259 SER A N 1
ATOM 2132 C CA . SER A 1 259 ? 3.705 -10.910 -7.914 1.00 95.00 259 SER A CA 1
ATOM 2133 C C . SER A 1 259 ? 2.451 -10.044 -8.041 1.00 95.00 259 SER A C 1
ATOM 2135 O O . SER A 1 259 ? 1.909 -9.551 -7.051 1.00 95.00 259 SER A O 1
ATOM 2137 N N . ILE A 1 260 ? 1.964 -9.901 -9.275 1.00 97.19 260 ILE A N 1
ATOM 2138 C CA . ILE A 1 260 ? 0.672 -9.300 -9.620 1.00 97.19 260 ILE A CA 1
ATOM 2139 C C . ILE A 1 260 ? -0.079 -10.295 -10.503 1.00 97.19 260 ILE A C 1
ATOM 2141 O O . ILE A 1 260 ? 0.407 -10.686 -11.564 1.00 97.19 260 ILE A O 1
ATOM 2145 N N . GLN A 1 261 ? -1.272 -10.705 -10.076 1.00 96.56 261 GLN A N 1
ATOM 2146 C CA . GLN A 1 261 ? -2.158 -11.524 -10.898 1.00 96.56 261 GLN A CA 1
ATOM 2147 C C . GLN A 1 261 ? -2.555 -10.740 -12.162 1.00 96.56 261 GLN A C 1
ATOM 2149 O O . GLN A 1 261 ? -3.060 -9.624 -12.064 1.00 96.56 261 GLN A O 1
ATOM 2154 N N . ILE A 1 262 ? -2.349 -11.340 -13.342 1.00 95.19 262 ILE A N 1
ATOM 2155 C CA . ILE A 1 262 ? -2.420 -10.668 -14.657 1.00 95.19 262 ILE A CA 1
ATOM 2156 C C . ILE A 1 262 ? -3.695 -9.836 -14.827 1.00 95.19 262 ILE A C 1
ATOM 2158 O O . ILE A 1 262 ? -3.630 -8.686 -15.248 1.00 95.19 262 ILE A O 1
ATOM 2162 N N . ASP A 1 263 ? -4.844 -10.391 -14.455 1.00 93.88 263 ASP A N 1
ATOM 2163 C CA . ASP A 1 263 ? -6.158 -9.804 -14.726 1.00 93.88 263 ASP A CA 1
ATOM 2164 C C . ASP A 1 263 ? -6.788 -9.083 -13.531 1.00 93.88 263 ASP A C 1
ATOM 2166 O O . ASP A 1 263 ? -7.952 -8.684 -13.598 1.00 93.88 263 ASP A O 1
ATOM 2170 N N . ILE A 1 264 ? -6.030 -8.871 -12.449 1.00 95.12 264 ILE A N 1
ATOM 2171 C CA . ILE A 1 264 ? -6.591 -8.390 -11.182 1.00 95.12 264 ILE A CA 1
ATOM 2172 C C . ILE A 1 264 ? -7.323 -7.052 -11.321 1.00 95.12 264 ILE A C 1
ATOM 2174 O O . ILE A 1 264 ? -8.358 -6.833 -10.695 1.00 95.12 264 ILE A O 1
ATOM 2178 N N . PHE A 1 265 ? -6.834 -6.170 -12.195 1.00 94.81 265 PHE A N 1
ATOM 2179 C CA . PHE A 1 265 ? -7.381 -4.828 -12.355 1.00 94.81 265 PHE A CA 1
ATOM 2180 C C . PHE A 1 265 ? -8.641 -4.754 -13.224 1.00 94.81 265 PHE A C 1
ATOM 2182 O O . PHE A 1 265 ? -9.346 -3.747 -13.171 1.00 94.81 265 PHE A O 1
ATOM 2189 N N . LYS A 1 266 ? -8.992 -5.817 -13.967 1.00 91.38 266 LYS A N 1
ATOM 2190 C CA . LYS A 1 266 ? -10.192 -5.838 -14.826 1.00 91.38 266 LYS A CA 1
ATOM 2191 C C . LYS A 1 266 ? -11.493 -5.672 -14.035 1.00 91.38 266 LYS A C 1
ATOM 2193 O O . LYS A 1 266 ? -12.501 -5.251 -14.598 1.00 91.38 266 LYS A O 1
ATOM 2198 N N . HIS A 1 267 ? -11.477 -5.997 -12.743 1.00 90.81 267 HIS A N 1
ATOM 2199 C CA . HIS A 1 267 ? -12.645 -5.919 -11.869 1.00 90.81 267 HIS A CA 1
ATOM 2200 C C . HIS A 1 267 ? -12.887 -4.525 -11.267 1.00 90.81 267 HIS A C 1
ATOM 2202 O O . HIS A 1 267 ? -13.976 -4.280 -10.754 1.00 90.81 267 HIS A O 1
ATOM 2208 N N . PHE A 1 268 ? -11.920 -3.603 -11.346 1.00 93.69 268 PHE A N 1
ATOM 2209 C CA . PHE A 1 268 ? -12.019 -2.271 -10.738 1.00 93.69 268 PHE A CA 1
ATOM 2210 C C . PHE A 1 268 ? -12.327 -1.210 -11.792 1.00 93.69 268 PHE A C 1
ATOM 2212 O O . PHE A 1 268 ? -11.459 -0.453 -12.218 1.00 93.69 268 PHE A O 1
ATOM 2219 N N . THR A 1 269 ? -13.588 -1.128 -12.217 1.00 92.56 269 THR A N 1
ATOM 2220 C CA . THR A 1 269 ? -14.009 -0.230 -13.310 1.00 92.56 269 THR A CA 1
ATOM 2221 C C . THR A 1 269 ? -13.829 1.260 -13.007 1.00 92.56 269 THR A C 1
ATOM 2223 O O . THR A 1 269 ? -13.827 2.072 -13.927 1.00 92.56 269 THR A O 1
ATOM 2226 N N . LYS A 1 270 ? -13.696 1.627 -11.727 1.00 95.50 270 LYS A N 1
ATOM 2227 C CA . LYS A 1 270 ? -13.479 3.006 -11.264 1.00 95.50 270 LYS A CA 1
ATOM 2228 C C . LYS A 1 270 ? -12.006 3.351 -11.052 1.00 95.50 270 LYS A C 1
ATOM 2230 O O . LYS A 1 270 ? -11.701 4.516 -10.799 1.00 95.50 270 LYS A O 1
ATOM 2235 N N . LEU A 1 271 ? -11.103 2.376 -11.180 1.00 96.00 271 LEU A N 1
ATOM 2236 C CA . LEU A 1 271 ? -9.675 2.583 -10.978 1.00 96.00 271 LEU A CA 1
ATOM 2237 C C . LEU A 1 271 ? -9.135 3.563 -12.027 1.00 96.00 271 LEU A C 1
ATOM 2239 O O . LEU A 1 271 ? -9.459 3.499 -13.216 1.00 96.00 271 LEU A O 1
ATOM 2243 N N . LYS A 1 272 ? -8.331 4.510 -11.557 1.00 94.56 272 LYS A N 1
ATOM 2244 C CA . LYS A 1 272 ? -7.725 5.588 -12.342 1.00 94.56 272 LYS A CA 1
ATOM 2245 C C . LYS A 1 272 ? -6.230 5.636 -12.132 1.00 94.56 272 LYS A C 1
ATOM 2247 O O . LYS A 1 272 ? -5.501 5.816 -13.094 1.00 94.56 272 LYS A O 1
ATOM 2252 N N . TYR A 1 273 ? -5.770 5.449 -10.901 1.00 94.88 273 TYR A N 1
ATOM 2253 C CA . TYR A 1 273 ? -4.368 5.642 -10.560 1.00 94.88 273 TYR A CA 1
ATOM 2254 C C . TYR A 1 273 ? -3.796 4.408 -9.870 1.00 94.88 273 TYR A C 1
ATOM 2256 O O . TYR A 1 273 ? -4.282 3.987 -8.821 1.00 94.88 273 TYR A O 1
ATOM 2264 N N . LEU A 1 274 ? -2.732 3.870 -10.456 1.00 96.19 274 LEU A N 1
ATOM 2265 C CA . LEU A 1 274 ? -1.821 2.910 -9.852 1.00 96.19 274 LEU A CA 1
ATOM 2266 C C . LEU A 1 274 ? -0.535 3.650 -9.514 1.00 96.19 274 LEU A C 1
ATOM 2268 O O . LEU A 1 274 ? 0.189 4.063 -10.411 1.00 96.19 274 LEU A O 1
ATOM 2272 N N . VAL A 1 275 ? -0.257 3.860 -8.237 1.00 94.12 275 VAL A N 1
ATOM 2273 C CA . VAL A 1 275 ? 0.949 4.548 -7.786 1.00 94.12 275 VAL A CA 1
ATOM 2274 C C . VAL A 1 275 ? 1.915 3.516 -7.229 1.00 94.12 275 VAL A C 1
ATOM 2276 O O . VAL A 1 275 ? 1.579 2.818 -6.275 1.00 94.12 275 VAL 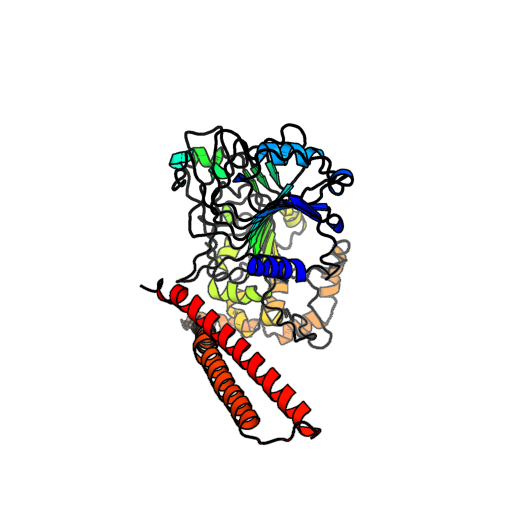A O 1
ATOM 2279 N N . PHE A 1 276 ? 3.111 3.447 -7.796 1.00 92.81 276 PHE A N 1
ATOM 2280 C CA . PHE A 1 276 ? 4.184 2.588 -7.311 1.00 92.81 276 PHE A CA 1
ATOM 2281 C C . PHE A 1 276 ? 5.354 3.425 -6.811 1.00 92.81 276 PHE A C 1
ATOM 2283 O O . PHE A 1 276 ? 5.591 4.540 -7.288 1.00 92.81 276 PHE A O 1
ATOM 2290 N N . ASP A 1 277 ? 6.099 2.851 -5.874 1.00 87.00 277 ASP A N 1
ATOM 2291 C CA . ASP A 1 277 ? 7.422 3.342 -5.520 1.00 87.00 277 ASP A CA 1
ATOM 2292 C C . ASP A 1 277 ? 8.376 3.183 -6.710 1.00 87.00 277 ASP A C 1
ATOM 2294 O O . ASP A 1 277 ? 8.702 2.072 -7.140 1.00 87.00 277 ASP A O 1
ATOM 2298 N N . GLY A 1 278 ? 8.819 4.318 -7.248 1.00 84.38 278 GLY A N 1
ATOM 2299 C CA . GLY A 1 278 ? 9.716 4.363 -8.392 1.00 84.38 278 GLY A CA 1
ATOM 2300 C C . GLY A 1 278 ? 11.041 3.635 -8.151 1.00 84.38 278 GLY A C 1
ATOM 2301 O O . GLY A 1 278 ? 11.581 3.068 -9.102 1.00 84.38 278 GLY A O 1
ATOM 2302 N N . GLN A 1 279 ? 11.557 3.607 -6.914 1.00 80.19 279 GLN A N 1
ATOM 2303 C CA . GLN A 1 279 ? 12.821 2.925 -6.602 1.00 80.19 279 GLN A CA 1
ATOM 2304 C C . GLN A 1 279 ? 12.707 1.408 -6.777 1.00 80.19 279 GLN A C 1
ATOM 2306 O O . GLN A 1 279 ? 13.629 0.763 -7.272 1.00 80.19 279 GLN A O 1
ATOM 2311 N N . ASN A 1 280 ? 11.546 0.850 -6.431 1.00 85.50 280 ASN A N 1
ATOM 2312 C CA . ASN A 1 280 ? 11.267 -0.581 -6.505 1.00 85.50 280 ASN A CA 1
ATOM 2313 C C . ASN A 1 280 ? 10.633 -1.007 -7.839 1.00 85.50 280 ASN A C 1
ATOM 2315 O O . ASN A 1 280 ? 10.444 -2.200 -8.083 1.00 85.50 280 ASN A O 1
ATOM 2319 N N . PHE A 1 281 ? 10.331 -0.064 -8.739 1.00 90.19 281 PHE A N 1
ATOM 2320 C CA . PHE A 1 281 ? 9.638 -0.377 -9.988 1.00 90.19 281 PHE A CA 1
ATOM 2321 C C . PHE A 1 281 ? 10.458 -1.279 -10.920 1.00 90.19 281 PHE A C 1
ATOM 2323 O O . PHE A 1 281 ? 9.899 -2.211 -11.493 1.00 90.19 281 PHE A O 1
ATOM 2330 N N . ARG A 1 282 ? 11.785 -1.084 -11.020 1.00 91.00 282 ARG A N 1
ATOM 2331 C CA . ARG A 1 282 ? 12.664 -2.005 -11.771 1.00 91.00 282 ARG A CA 1
ATOM 2332 C C . ARG A 1 282 ? 12.501 -3.437 -11.261 1.00 91.00 282 ARG A C 1
ATOM 2334 O O . ARG A 1 282 ? 12.228 -4.344 -12.044 1.00 91.00 282 ARG A O 1
ATOM 2341 N N . ASN A 1 283 ? 12.604 -3.621 -9.945 1.00 89.88 283 ASN A N 1
ATOM 2342 C CA . ASN A 1 283 ? 12.472 -4.927 -9.300 1.00 89.88 283 ASN A CA 1
ATOM 2343 C C . ASN A 1 283 ? 11.096 -5.551 -9.556 1.00 89.88 283 ASN A C 1
ATOM 2345 O O . ASN A 1 283 ? 11.025 -6.738 -9.872 1.00 89.88 283 ASN A O 1
ATOM 2349 N N . LEU A 1 284 ? 10.021 -4.754 -9.509 1.00 92.81 284 LEU A N 1
ATOM 2350 C CA . LEU A 1 284 ? 8.678 -5.208 -9.871 1.00 92.81 284 LEU A CA 1
ATOM 2351 C C . LEU A 1 284 ? 8.647 -5.793 -11.291 1.00 92.81 284 LEU A C 1
ATOM 2353 O O . LEU A 1 284 ? 8.131 -6.896 -11.472 1.00 92.81 284 LEU A O 1
ATOM 2357 N N . ILE A 1 285 ? 9.207 -5.098 -12.289 1.00 93.56 285 ILE A N 1
ATOM 2358 C CA . ILE A 1 285 ? 9.179 -5.592 -13.673 1.00 93.56 285 ILE A CA 1
ATOM 2359 C C . ILE A 1 285 ? 10.034 -6.855 -13.841 1.00 93.56 285 ILE A C 1
ATOM 2361 O O . ILE A 1 285 ? 9.612 -7.777 -14.536 1.00 93.56 285 ILE A O 1
ATOM 2365 N N . HIS A 1 286 ? 11.187 -6.953 -13.177 1.00 90.81 286 HIS A N 1
ATOM 2366 C CA . HIS A 1 286 ? 12.013 -8.170 -13.209 1.00 90.81 286 HIS A CA 1
ATOM 2367 C C . HIS A 1 286 ? 11.335 -9.372 -12.542 1.00 90.81 286 HIS A C 1
ATOM 2369 O O . HIS A 1 286 ? 11.360 -10.472 -13.094 1.00 90.81 286 HIS A O 1
ATOM 2375 N N . LYS A 1 287 ? 10.716 -9.181 -11.369 1.00 90.31 287 LYS A N 1
ATOM 2376 C CA . LYS A 1 287 ? 10.071 -10.264 -10.605 1.00 90.31 287 LYS A CA 1
ATOM 2377 C C . LYS A 1 287 ? 8.750 -10.704 -11.235 1.00 90.31 287 LYS A C 1
ATOM 2379 O O . LYS A 1 287 ? 8.511 -11.897 -11.414 1.00 90.31 287 LYS A O 1
ATOM 2384 N N . THR A 1 288 ? 7.895 -9.738 -11.562 1.00 91.56 288 THR A N 1
ATOM 2385 C CA . THR A 1 288 ? 6.503 -9.980 -11.967 1.00 91.56 288 THR A CA 1
ATOM 2386 C C . THR A 1 288 ? 6.319 -10.003 -13.485 1.00 91.56 288 THR A C 1
ATOM 2388 O O . THR A 1 288 ? 5.359 -10.587 -13.987 1.00 91.56 288 THR A O 1
ATOM 2391 N N . GLY A 1 289 ? 7.222 -9.376 -14.238 1.00 92.50 289 GLY A N 1
ATOM 2392 C CA . GLY A 1 289 ? 7.019 -9.108 -15.655 1.00 92.50 289 GLY A CA 1
ATOM 2393 C C . GLY A 1 289 ? 6.029 -7.968 -15.900 1.00 92.50 289 GLY A C 1
ATOM 2394 O O . GLY A 1 289 ? 5.621 -7.233 -14.998 1.00 92.50 289 GLY A O 1
ATOM 2395 N N . ILE A 1 290 ? 5.639 -7.823 -17.164 1.00 90.88 290 ILE A N 1
ATOM 2396 C CA . ILE A 1 290 ? 4.785 -6.732 -17.661 1.00 90.88 290 ILE A CA 1
ATOM 2397 C C . ILE A 1 290 ? 3.396 -7.201 -18.110 1.00 90.88 290 ILE A C 1
ATOM 2399 O O . ILE A 1 290 ? 2.605 -6.392 -18.586 1.00 90.88 290 ILE A O 1
ATOM 2403 N N . ASP A 1 291 ? 3.082 -8.496 -18.028 1.00 91.19 291 ASP A N 1
ATOM 2404 C CA . ASP A 1 291 ? 1.842 -9.026 -18.614 1.00 91.19 291 ASP A CA 1
ATOM 2405 C C . ASP A 1 291 ? 0.586 -8.469 -17.934 1.00 91.19 291 ASP A C 1
ATOM 2407 O O . ASP A 1 291 ? -0.418 -8.228 -18.597 1.00 91.19 291 ASP A O 1
ATOM 2411 N N . TRP A 1 292 ? 0.659 -8.145 -16.643 1.00 93.81 292 TRP A N 1
ATOM 2412 C CA . TRP A 1 292 ? -0.412 -7.436 -15.940 1.00 93.81 292 TRP A CA 1
ATOM 2413 C C . TRP A 1 292 ? -0.644 -6.014 -16.479 1.00 93.81 292 TRP A C 1
ATOM 2415 O O . TRP A 1 292 ? -1.753 -5.503 -16.393 1.00 93.81 292 TRP A O 1
ATOM 2425 N N . ILE A 1 293 ? 0.358 -5.368 -17.086 1.00 92.06 293 ILE A N 1
ATOM 2426 C CA . ILE A 1 293 ? 0.177 -4.065 -17.746 1.00 92.06 293 ILE A CA 1
ATOM 2427 C C . ILE A 1 293 ? -0.668 -4.248 -19.009 1.00 92.06 293 ILE A C 1
ATOM 2429 O O . ILE A 1 293 ? -1.492 -3.392 -19.314 1.00 92.06 293 ILE A O 1
ATOM 2433 N N . LYS A 1 294 ? -0.533 -5.380 -19.716 1.00 87.50 294 LYS A N 1
ATOM 2434 C CA . LYS A 1 294 ? -1.337 -5.711 -20.910 1.00 87.50 294 LYS A CA 1
ATOM 2435 C C . LYS A 1 294 ? -2.829 -5.866 -20.603 1.00 87.50 294 LYS A C 1
ATOM 2437 O O . LYS A 1 294 ? -3.655 -5.741 -21.498 1.00 87.50 294 LYS A O 1
ATOM 2442 N N . SER A 1 295 ? -3.192 -6.139 -19.349 1.00 89.56 295 SER A N 1
ATOM 2443 C CA . SER A 1 295 ? -4.597 -6.188 -18.936 1.00 89.56 295 SER A CA 1
ATOM 2444 C C . SER A 1 295 ? -5.170 -4.802 -18.622 1.00 89.56 295 SER A C 1
ATOM 2446 O O . SER A 1 295 ? -6.390 -4.628 -18.639 1.00 89.56 295 SER A O 1
ATOM 2448 N N . LEU A 1 296 ? -4.320 -3.796 -18.383 1.00 90.12 296 LEU A N 1
ATOM 2449 C CA . LEU A 1 296 ? -4.754 -2.415 -18.198 1.00 90.12 296 LEU A CA 1
ATOM 2450 C C . LEU A 1 296 ? -5.226 -1.831 -19.521 1.00 90.12 296 LEU A C 1
ATOM 2452 O O . LEU A 1 296 ? -4.595 -2.019 -20.556 1.00 90.12 296 LEU A O 1
ATOM 2456 N N . ASN A 1 297 ? -6.323 -1.074 -19.481 1.00 86.62 297 ASN A N 1
ATOM 2457 C CA . ASN A 1 297 ? -6.854 -0.368 -20.648 1.00 86.62 297 ASN A CA 1
ATOM 2458 C C . ASN A 1 297 ? -7.101 -1.281 -21.869 1.00 86.62 297 ASN A C 1
ATOM 2460 O O . ASN A 1 297 ? -7.175 -0.787 -22.992 1.00 86.62 297 ASN A O 1
ATOM 2464 N N . TYR A 1 298 ? -7.279 -2.595 -21.672 1.00 84.19 298 TYR A N 1
ATOM 2465 C CA . TYR A 1 298 ? -7.430 -3.571 -22.762 1.00 84.19 298 TYR A CA 1
ATOM 2466 C C . TYR A 1 298 ? -8.608 -3.242 -23.701 1.00 84.19 298 TYR A C 1
ATOM 2468 O O . TYR A 1 298 ? -8.550 -3.464 -24.912 1.00 84.19 298 TYR A O 1
ATOM 2476 N N . ASN A 1 299 ? -9.659 -2.624 -23.154 1.00 83.00 299 ASN A N 1
ATOM 2477 C CA . ASN A 1 299 ? -10.824 -2.143 -23.901 1.00 83.00 299 ASN A CA 1
ATOM 2478 C C . ASN A 1 299 ? -10.527 -0.941 -24.820 1.00 83.00 299 ASN A C 1
ATOM 2480 O O . ASN A 1 299 ? -11.353 -0.599 -25.661 1.00 83.00 299 ASN A O 1
ATOM 2484 N N . LEU A 1 300 ? -9.366 -0.297 -24.669 1.00 82.25 300 LEU A N 1
ATOM 2485 C CA . LEU A 1 300 ? -8.942 0.899 -25.406 1.00 82.25 300 LEU A CA 1
ATOM 2486 C C . LEU A 1 300 ? -7.870 0.596 -26.471 1.00 82.25 300 LEU A C 1
ATOM 2488 O O . LEU A 1 300 ? -7.330 1.514 -27.082 1.00 82.25 300 LEU A O 1
ATOM 2492 N N . THR A 1 301 ? -7.577 -0.681 -26.731 1.00 73.00 301 THR A N 1
ATOM 2493 C CA . THR A 1 301 ? -6.563 -1.153 -27.701 1.00 73.00 301 THR A CA 1
ATOM 2494 C C . THR A 1 301 ? -6.786 -0.671 -29.138 1.00 73.00 301 THR A C 1
ATOM 2496 O O . THR A 1 301 ? -5.839 -0.575 -29.908 1.00 73.00 301 THR A O 1
ATOM 2499 N N . LYS A 1 302 ? -8.025 -0.332 -29.515 1.00 74.75 302 LYS A N 1
ATOM 2500 C CA . LYS A 1 302 ? -8.367 0.154 -30.866 1.00 74.75 302 LYS A CA 1
ATOM 2501 C C . LYS A 1 302 ? -8.216 1.668 -31.041 1.00 74.75 302 LYS A C 1
ATOM 2503 O O . LYS A 1 302 ? -8.426 2.170 -32.144 1.00 74.75 302 LYS A O 1
ATOM 2508 N N . ILE A 1 303 ? -7.906 2.411 -29.977 1.00 72.25 303 ILE A N 1
ATOM 2509 C CA . ILE A 1 303 ? -7.786 3.867 -30.061 1.00 72.25 303 ILE A CA 1
ATOM 2510 C C . ILE A 1 303 ? -6.454 4.219 -30.719 1.00 72.25 303 ILE A C 1
ATOM 2512 O O . ILE A 1 303 ? -5.383 3.871 -30.223 1.00 72.25 303 ILE A O 1
ATOM 2516 N N . ASN A 1 304 ? -6.520 4.954 -31.831 1.00 72.50 304 ASN A N 1
ATOM 2517 C CA . ASN A 1 304 ? -5.330 5.516 -32.457 1.00 72.50 304 ASN A CA 1
ATOM 2518 C C . ASN A 1 304 ? -4.650 6.482 -31.474 1.00 72.50 304 ASN A C 1
ATOM 2520 O O . ASN A 1 304 ? -5.171 7.560 -31.193 1.00 72.50 304 ASN A O 1
ATOM 2524 N N . ARG A 1 305 ? -3.461 6.108 -30.991 1.00 68.31 305 ARG A N 1
ATOM 2525 C CA . ARG A 1 305 ? -2.671 6.872 -30.013 1.00 68.31 305 ARG A CA 1
ATOM 2526 C C . ARG A 1 305 ? -2.234 8.260 -30.493 1.00 68.31 305 ARG A C 1
ATOM 2528 O O . ARG A 1 305 ? -1.814 9.079 -29.682 1.00 68.31 305 ARG A O 1
ATOM 2535 N N . HIS A 1 306 ? -2.303 8.521 -31.796 1.00 71.12 306 HIS A N 1
ATOM 2536 C CA . HIS A 1 306 ? -2.019 9.833 -32.377 1.00 71.12 306 HIS A CA 1
ATOM 2537 C C . HIS A 1 306 ? -3.260 10.732 -32.456 1.00 71.12 306 HIS A C 1
ATOM 2539 O O . HIS A 1 306 ? -3.138 11.919 -32.750 1.00 71.12 306 HIS A O 1
ATOM 2545 N N . ASN A 1 307 ? -4.454 10.195 -32.186 1.00 76.56 307 ASN A N 1
ATOM 2546 C CA . ASN A 1 307 ? -5.689 10.963 -32.147 1.00 76.56 307 ASN A CA 1
ATOM 2547 C C . ASN A 1 307 ? -5.989 11.409 -30.708 1.00 76.56 307 ASN A C 1
ATOM 2549 O O . ASN A 1 307 ? -6.713 10.745 -29.967 1.00 76.56 307 ASN A O 1
ATOM 2553 N N . TYR A 1 308 ? -5.426 12.556 -30.324 1.00 75.69 308 TYR A N 1
ATOM 2554 C CA . TYR A 1 308 ? -5.600 13.135 -28.989 1.00 75.69 308 TYR A CA 1
ATOM 2555 C C . TYR A 1 308 ? -7.066 13.379 -28.608 1.00 75.69 308 TYR A C 1
ATOM 2557 O O . TYR A 1 308 ? -7.396 13.251 -27.434 1.00 75.69 308 TYR A O 1
ATOM 2565 N N . SER A 1 309 ? -7.951 13.674 -29.568 1.00 77.06 309 SER A N 1
ATOM 2566 C CA . SER A 1 309 ? -9.383 13.846 -29.287 1.00 77.06 309 SER A CA 1
ATOM 2567 C C . SER A 1 309 ? -10.026 12.541 -28.816 1.00 77.06 309 SER A C 1
ATOM 2569 O O . SER A 1 309 ? -10.698 12.539 -27.792 1.00 77.06 309 SER A O 1
ATOM 2571 N N . LEU A 1 310 ? -9.743 11.414 -29.483 1.00 78.38 310 LEU A N 1
ATOM 2572 C CA . LEU A 1 310 ? -10.249 10.100 -29.055 1.00 78.38 310 LEU A CA 1
ATOM 2573 C C . LEU A 1 310 ? -9.684 9.666 -27.696 1.00 78.38 310 LEU A C 1
ATOM 2575 O O . LEU A 1 310 ? -10.373 8.992 -26.929 1.00 78.38 310 LEU A O 1
ATOM 2579 N N . ILE A 1 311 ? -8.433 10.030 -27.395 1.00 79.44 311 ILE A N 1
ATOM 2580 C CA . ILE A 1 311 ? -7.834 9.792 -26.074 1.00 79.44 311 ILE A CA 1
ATOM 2581 C C . ILE A 1 311 ? -8.575 10.615 -25.014 1.00 79.44 311 ILE A C 1
ATOM 2583 O O . ILE A 1 311 ? -8.971 10.056 -23.997 1.00 79.44 311 ILE A O 1
ATOM 2587 N N . TYR A 1 312 ? -8.806 11.906 -25.272 1.00 81.81 312 TYR A N 1
ATOM 2588 C CA . TYR A 1 312 ? -9.509 12.813 -24.362 1.00 81.81 312 TYR A CA 1
ATOM 2589 C C . TYR A 1 312 ? -10.951 12.360 -24.087 1.00 81.81 312 TYR A C 1
ATOM 2591 O O . TYR A 1 312 ? -11.372 12.289 -22.938 1.00 81.81 312 TYR A O 1
ATOM 2599 N N . GLU A 1 313 ? -11.680 11.926 -25.117 1.00 85.12 313 GLU A N 1
ATOM 2600 C CA . GLU A 1 313 ? -13.028 11.347 -24.980 1.00 85.12 313 GLU A CA 1
ATOM 2601 C C . GLU A 1 313 ? -13.068 10.076 -24.113 1.00 85.12 313 GLU A C 1
ATOM 2603 O O . GLU A 1 313 ? -14.128 9.681 -23.626 1.00 85.12 313 GLU A O 1
ATOM 2608 N N . ASN A 1 314 ? -11.925 9.411 -23.921 1.00 85.38 314 ASN A N 1
ATOM 2609 C CA . ASN A 1 314 ? -11.803 8.202 -23.111 1.00 85.38 314 ASN A CA 1
ATOM 2610 C C . ASN A 1 314 ? -10.923 8.398 -21.868 1.00 85.38 314 ASN A C 1
ATOM 2612 O O . ASN A 1 314 ? -10.590 7.407 -21.217 1.00 85.38 314 ASN A O 1
ATOM 2616 N N . GLU A 1 315 ? -10.587 9.638 -21.498 1.00 83.94 315 GLU A N 1
ATOM 2617 C CA . GLU A 1 315 ? -9.722 9.952 -20.352 1.00 83.94 315 GLU A CA 1
ATOM 2618 C C . GLU A 1 315 ? -10.255 9.324 -19.054 1.00 83.94 315 GLU A C 1
ATOM 2620 O O . GLU A 1 315 ? -9.531 8.654 -18.315 1.00 83.94 315 GLU A O 1
ATOM 2625 N N . GLU A 1 316 ? -11.572 9.392 -18.850 1.00 84.69 316 GLU A N 1
ATOM 2626 C CA . GLU A 1 316 ? -12.267 8.783 -17.712 1.00 84.69 316 GLU A CA 1
ATOM 2627 C C . GLU A 1 316 ? -12.233 7.246 -17.690 1.00 84.69 316 GLU A C 1
ATOM 2629 O O . GLU A 1 316 ? -12.693 6.628 -16.732 1.00 84.69 316 GLU A O 1
ATOM 2634 N N . LYS A 1 317 ? -11.692 6.576 -18.708 1.00 85.81 317 LYS A N 1
ATOM 2635 C CA . LYS A 1 317 ? -11.532 5.110 -18.744 1.00 85.81 317 LYS A CA 1
ATOM 2636 C C . LYS A 1 317 ? -10.079 4.676 -18.616 1.00 85.81 317 LYS A C 1
ATOM 2638 O O . LYS A 1 317 ? -9.829 3.509 -18.333 1.00 85.81 317 LYS A O 1
ATOM 2643 N N . ILE A 1 318 ? -9.140 5.601 -18.783 1.00 87.81 318 ILE A N 1
ATOM 2644 C CA . ILE A 1 318 ? -7.712 5.317 -18.712 1.00 87.81 318 ILE A CA 1
ATOM 2645 C C . ILE A 1 318 ? -7.305 5.071 -17.255 1.00 87.81 318 ILE A C 1
ATOM 2647 O O . ILE A 1 318 ? -7.736 5.777 -16.337 1.00 87.81 318 ILE A O 1
ATOM 2651 N N . ILE A 1 319 ? -6.479 4.046 -17.060 1.00 91.38 319 ILE A N 1
ATOM 2652 C CA . ILE A 1 319 ? -5.701 3.796 -15.848 1.00 91.38 319 ILE A CA 1
ATOM 2653 C C . ILE A 1 319 ? -4.275 4.303 -16.086 1.00 91.38 319 ILE A C 1
ATOM 2655 O O . ILE A 1 319 ? -3.626 3.919 -17.064 1.00 91.38 319 ILE A O 1
ATOM 2659 N N . TYR A 1 320 ? -3.799 5.147 -15.177 1.0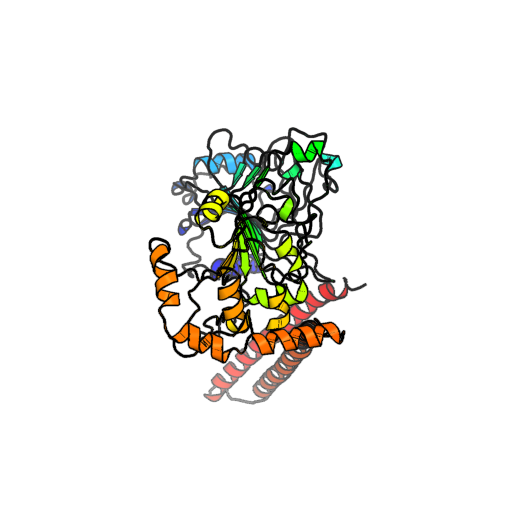0 90.81 320 TYR A N 1
ATOM 2660 C CA . TYR A 1 320 ? -2.471 5.745 -15.144 1.00 90.81 320 TYR A CA 1
ATOM 2661 C C . TYR A 1 320 ? -1.577 4.980 -14.168 1.00 90.81 320 TYR A C 1
ATOM 2663 O O . TYR A 1 320 ? -1.974 4.720 -13.031 1.00 90.81 320 TYR A O 1
ATOM 2671 N N . ILE A 1 321 ? -0.357 4.666 -14.594 1.00 92.81 321 ILE A N 1
ATOM 2672 C CA . ILE A 1 321 ? 0.714 4.158 -13.739 1.00 92.81 321 ILE A CA 1
ATOM 2673 C C . ILE A 1 321 ? 1.597 5.345 -13.360 1.00 92.81 321 ILE A C 1
ATOM 2675 O O . ILE A 1 321 ? 2.262 5.931 -14.204 1.00 92.81 321 ILE A O 1
ATOM 2679 N N . ASN A 1 322 ? 1.622 5.698 -12.085 1.00 90.31 322 ASN A N 1
ATOM 2680 C CA . ASN A 1 322 ? 2.412 6.796 -11.558 1.00 90.31 322 ASN A CA 1
ATOM 2681 C C . ASN A 1 322 ? 3.577 6.234 -10.748 1.00 90.31 322 ASN A C 1
ATOM 2683 O O . ASN A 1 322 ? 3.371 5.592 -9.720 1.00 90.31 322 ASN A O 1
ATOM 2687 N N . LEU A 1 323 ? 4.799 6.518 -11.174 1.00 88.38 323 LEU A N 1
ATOM 2688 C CA . LEU A 1 323 ? 5.996 6.260 -10.392 1.00 88.38 323 LEU A CA 1
ATOM 2689 C C . LEU A 1 323 ? 6.275 7.499 -9.561 1.00 88.38 323 LEU A C 1
ATOM 2691 O O . LEU A 1 323 ? 6.590 8.573 -10.083 1.00 88.38 323 LEU A O 1
ATOM 2695 N N . LYS A 1 324 ? 6.093 7.356 -8.256 1.00 83.50 324 LYS A N 1
ATOM 2696 C CA . LYS A 1 324 ? 6.414 8.406 -7.302 1.00 83.50 324 LYS A CA 1
ATOM 2697 C C . LYS A 1 324 ? 7.567 7.935 -6.453 1.00 83.50 324 LYS A C 1
ATOM 2699 O O . LYS A 1 324 ? 7.644 6.757 -6.107 1.00 83.50 324 LYS A O 1
ATOM 2704 N N . TYR A 1 325 ? 8.423 8.866 -6.073 1.00 74.31 325 TYR A N 1
ATOM 2705 C CA . TYR A 1 325 ? 9.247 8.621 -4.918 1.00 74.31 325 TYR A CA 1
ATOM 2706 C C . TYR A 1 325 ? 8.370 8.744 -3.678 1.00 74.31 325 TYR A C 1
ATOM 2708 O O . TYR A 1 325 ? 7.848 9.813 -3.351 1.00 74.31 325 TYR A O 1
ATOM 2716 N N . VAL A 1 326 ? 8.109 7.603 -3.052 1.00 67.19 326 VAL A N 1
ATOM 2717 C CA . VAL A 1 326 ? 7.234 7.537 -1.893 1.00 67.19 326 VAL A CA 1
ATOM 2718 C C . VAL A 1 326 ? 8.110 7.360 -0.657 1.00 67.19 326 VAL A C 1
ATOM 2720 O O . VAL A 1 326 ? 8.451 6.244 -0.281 1.00 67.19 326 VAL A O 1
ATOM 2723 N N . PHE A 1 327 ? 8.495 8.480 -0.037 1.00 59.75 327 PHE A N 1
ATOM 2724 C CA . PHE A 1 327 ? 9.201 8.491 1.246 1.00 59.75 327 PHE A CA 1
ATOM 2725 C C . PHE A 1 327 ? 8.372 7.757 2.306 1.00 59.75 327 PHE A C 1
ATOM 2727 O O . PHE A 1 327 ? 7.372 8.285 2.791 1.00 59.75 327 PHE A O 1
ATOM 2734 N N . PHE A 1 328 ? 8.806 6.567 2.707 1.00 55.22 328 PHE A N 1
ATOM 2735 C CA . PHE A 1 328 ? 8.240 5.882 3.863 1.00 55.22 328 PHE A CA 1
ATOM 2736 C C . PHE A 1 328 ? 9.336 5.159 4.638 1.00 55.22 328 PHE A C 1
ATOM 2738 O O . PHE A 1 328 ? 9.584 3.990 4.382 1.00 55.22 328 PHE A O 1
ATOM 2745 N N . ASP A 1 329 ? 9.973 5.856 5.587 1.00 43.84 329 ASP A N 1
ATOM 2746 C CA . ASP A 1 329 ? 10.670 5.322 6.777 1.00 43.84 329 ASP A CA 1
ATOM 2747 C C . ASP A 1 329 ? 11.433 3.981 6.622 1.00 43.84 329 ASP A C 1
ATOM 2749 O O . ASP A 1 329 ? 11.500 3.171 7.551 1.00 43.84 329 ASP A O 1
ATOM 2753 N N . TYR A 1 330 ? 12.066 3.728 5.475 1.00 39.97 330 TYR A N 1
ATOM 2754 C CA . TYR A 1 330 ? 13.091 2.696 5.362 1.00 39.97 330 TYR A CA 1
ATOM 2755 C C . TYR A 1 330 ? 14.361 3.296 5.937 1.00 39.97 330 TYR A C 1
ATOM 2757 O O . TYR A 1 330 ? 15.193 3.842 5.223 1.00 39.97 330 TYR A O 1
ATOM 2765 N N . THR A 1 331 ? 14.442 3.255 7.268 1.00 39.91 331 THR A N 1
ATOM 2766 C CA . THR A 1 331 ? 15.648 3.554 8.037 1.00 39.91 331 THR A CA 1
ATOM 2767 C C . THR A 1 331 ? 16.306 4.867 7.620 1.00 39.91 331 THR A C 1
ATOM 2769 O O . THR A 1 331 ? 17.323 4.878 6.930 1.00 39.91 331 THR A O 1
ATOM 2772 N N . PHE A 1 332 ? 15.800 5.984 8.151 1.00 36.88 332 PHE A N 1
ATOM 2773 C CA . PHE A 1 332 ? 16.718 7.044 8.549 1.00 36.88 332 PHE A CA 1
ATOM 2774 C C . PHE A 1 332 ? 17.695 6.415 9.549 1.00 36.88 332 PHE A C 1
ATOM 2776 O O . PHE A 1 332 ? 17.460 6.411 10.758 1.00 36.88 332 PHE A O 1
ATOM 2783 N N . ASN A 1 333 ? 18.794 5.847 9.052 1.00 37.88 333 ASN A N 1
ATOM 2784 C CA . ASN A 1 333 ? 20.011 5.866 9.830 1.00 37.88 333 ASN A CA 1
ATOM 2785 C C . ASN A 1 333 ? 20.310 7.350 10.000 1.00 37.88 333 ASN A C 1
ATOM 2787 O O . ASN A 1 333 ? 20.750 8.039 9.087 1.00 37.88 333 ASN A O 1
ATOM 2791 N N . TYR A 1 334 ? 19.922 7.823 11.179 1.00 40.44 334 TYR A N 1
ATOM 2792 C CA . TYR A 1 334 ? 19.815 9.195 11.667 1.00 40.44 334 TYR A CA 1
ATOM 2793 C C . TYR A 1 334 ? 21.168 9.943 11.695 1.00 40.44 334 TYR A C 1
ATOM 2795 O O . TYR A 1 334 ? 21.321 10.924 12.417 1.00 40.44 334 TYR A O 1
ATOM 2803 N N . TYR A 1 335 ? 22.164 9.447 10.959 1.00 40.56 335 TYR A N 1
ATOM 2804 C CA . TYR A 1 335 ? 23.556 9.869 10.997 1.00 40.56 335 TYR A CA 1
ATOM 2805 C C . TYR A 1 335 ? 24.101 10.393 9.665 1.00 40.56 335 TYR A C 1
ATOM 2807 O O . TYR A 1 335 ? 25.143 11.035 9.705 1.00 40.56 335 TYR A O 1
ATOM 2815 N N . ASP A 1 336 ? 23.397 10.240 8.538 1.00 41.22 336 ASP A N 1
ATOM 2816 C CA . ASP A 1 336 ? 23.830 10.844 7.272 1.00 41.22 336 ASP A CA 1
ATOM 2817 C C . ASP A 1 336 ? 22.887 11.975 6.858 1.00 41.22 336 ASP A C 1
ATOM 2819 O O . ASP A 1 336 ? 21.875 11.773 6.186 1.00 41.22 336 ASP A O 1
ATOM 2823 N N . ASN A 1 337 ? 23.259 13.202 7.228 1.00 45.50 337 ASN A N 1
ATOM 2824 C CA . ASN A 1 337 ? 22.632 14.441 6.748 1.00 45.50 337 ASN A CA 1
ATOM 2825 C C . ASN A 1 337 ? 22.798 14.662 5.222 1.00 45.50 337 ASN A C 1
ATOM 2827 O O . ASN A 1 337 ? 22.315 15.666 4.707 1.00 45.50 337 ASN A O 1
ATOM 2831 N N . ASP A 1 338 ? 23.429 13.724 4.504 1.00 47.62 338 ASP A N 1
ATOM 2832 C CA . ASP A 1 338 ? 23.729 13.793 3.068 1.00 47.62 338 ASP A CA 1
ATOM 2833 C C . ASP A 1 338 ? 22.939 12.790 2.207 1.00 47.62 338 ASP A C 1
ATOM 2835 O O . ASP A 1 338 ? 23.138 12.726 0.990 1.00 47.62 338 ASP A O 1
ATOM 2839 N N . LEU A 1 339 ? 22.008 12.019 2.784 1.00 47.06 339 LEU A N 1
ATOM 2840 C CA . LEU A 1 339 ? 21.143 11.119 2.012 1.00 47.06 339 LEU A CA 1
ATOM 2841 C C . LEU A 1 339 ? 20.033 11.904 1.309 1.00 47.06 339 LEU A C 1
ATOM 2843 O O . LEU A 1 339 ? 18.854 11.822 1.643 1.00 47.06 339 LEU A O 1
ATOM 2847 N N . ILE A 1 340 ? 20.426 12.654 0.282 1.00 51.88 340 ILE A N 1
ATOM 2848 C CA . ILE A 1 340 ? 19.520 13.044 -0.790 1.00 51.88 340 ILE A CA 1
ATOM 2849 C C . ILE A 1 340 ? 19.106 11.730 -1.454 1.00 51.88 340 ILE A C 1
ATOM 2851 O O . ILE A 1 340 ? 19.974 11.038 -1.996 1.00 51.88 340 ILE A O 1
ATOM 2855 N N . PRO A 1 341 ? 17.824 11.343 -1.405 1.00 50.19 341 PRO A N 1
ATOM 2856 C CA . PRO A 1 341 ? 17.385 10.156 -2.103 1.00 50.19 341 PRO A CA 1
ATOM 2857 C C . PRO A 1 341 ? 17.606 10.380 -3.589 1.00 50.19 341 PRO A C 1
ATOM 2859 O O . PRO A 1 341 ? 16.947 11.190 -4.230 1.00 50.19 341 PRO A O 1
ATOM 2862 N N . LEU A 1 342 ? 18.592 9.678 -4.136 1.00 53.75 342 LEU A N 1
ATOM 2863 C CA . LEU A 1 342 ? 18.853 9.669 -5.564 1.00 53.75 342 LEU A CA 1
ATOM 2864 C C . LEU A 1 342 ? 17.926 8.626 -6.188 1.00 53.75 342 LEU A C 1
ATOM 2866 O O . LEU A 1 342 ? 18.383 7.562 -6.619 1.00 53.75 342 LEU A O 1
ATOM 2870 N N . TYR A 1 343 ? 16.619 8.910 -6.216 1.00 62.47 343 TYR A N 1
ATOM 2871 C CA . TYR A 1 343 ? 15.789 8.321 -7.259 1.00 62.47 343 TYR A CA 1
ATOM 2872 C C . TYR A 1 343 ? 16.392 8.775 -8.587 1.00 62.47 343 TYR A C 1
ATOM 2874 O O . TYR A 1 343 ? 16.513 9.964 -8.868 1.00 62.47 343 TYR A O 1
ATOM 2882 N N . ASN A 1 344 ? 16.883 7.814 -9.358 1.00 72.38 344 ASN A N 1
ATOM 2883 C CA . ASN A 1 344 ? 17.525 8.070 -10.632 1.00 72.38 344 ASN A CA 1
ATOM 2884 C C . ASN A 1 344 ? 16.795 7.222 -11.661 1.00 72.38 344 ASN A C 1
ATOM 2886 O O . ASN A 1 344 ? 16.786 5.995 -11.570 1.00 72.38 344 ASN A O 1
ATOM 2890 N N . VAL A 1 345 ? 16.192 7.874 -12.647 1.00 76.94 345 VAL A N 1
ATOM 2891 C CA . VAL A 1 345 ? 15.414 7.197 -13.686 1.00 76.94 345 VAL A CA 1
ATOM 2892 C C . VAL A 1 345 ? 16.266 6.227 -14.502 1.00 76.94 345 VAL A C 1
ATOM 2894 O O . VAL A 1 345 ? 15.756 5.192 -14.922 1.00 76.94 345 VAL A O 1
ATOM 2897 N N . ASN A 1 346 ? 17.577 6.452 -14.610 1.00 80.38 346 ASN A N 1
ATOM 2898 C CA . ASN A 1 346 ? 18.497 5.480 -15.201 1.00 80.38 346 ASN A CA 1
ATOM 2899 C C . ASN A 1 346 ? 18.627 4.214 -14.359 1.00 80.38 346 ASN A C 1
ATOM 2901 O O . ASN A 1 346 ? 18.833 3.147 -14.918 1.00 80.38 346 ASN A O 1
ATOM 2905 N N . LYS A 1 347 ? 18.497 4.300 -13.029 1.00 81.88 347 LYS A N 1
ATOM 2906 C CA . LYS A 1 347 ? 18.464 3.108 -12.169 1.00 81.88 347 LYS A CA 1
ATOM 2907 C C . LYS A 1 347 ? 17.143 2.360 -12.303 1.00 81.88 347 LYS A C 1
ATOM 2909 O O . LYS A 1 347 ? 17.151 1.138 -12.210 1.00 81.88 347 LYS A O 1
ATOM 2914 N N . THR A 1 348 ? 16.035 3.065 -12.530 1.00 84.38 348 THR A N 1
ATOM 2915 C CA . THR A 1 348 ? 14.718 2.446 -12.754 1.00 84.38 348 THR A CA 1
ATOM 2916 C C . THR A 1 348 ? 14.621 1.791 -14.137 1.00 84.38 348 THR A C 1
ATOM 2918 O O . THR A 1 348 ? 14.090 0.690 -14.271 1.00 84.38 348 THR A O 1
ATOM 2921 N N . PHE A 1 349 ? 15.178 2.433 -15.164 1.00 88.94 349 PHE A N 1
ATOM 2922 C CA . PHE A 1 349 ? 15.137 1.980 -16.556 1.00 88.94 349 PHE A CA 1
ATOM 2923 C C . PHE A 1 349 ? 16.539 1.921 -17.162 1.00 88.94 349 PHE A C 1
ATOM 2925 O O . PHE A 1 349 ? 16.848 2.709 -18.050 1.00 88.94 349 PHE A O 1
ATOM 2932 N N . PRO A 1 350 ? 17.428 1.036 -16.718 1.00 90.88 350 PRO A N 1
ATOM 2933 C CA . PRO A 1 350 ? 18.784 1.022 -17.239 1.00 90.88 350 PRO A CA 1
ATOM 2934 C C . PRO A 1 350 ? 18.869 0.362 -18.619 1.00 90.88 350 PRO A C 1
ATOM 2936 O O . PRO A 1 350 ? 17.954 -0.322 -19.088 1.00 90.88 350 PRO A O 1
ATOM 2939 N N . ASP A 1 351 ? 19.990 0.583 -19.296 1.00 91.38 351 ASP A N 1
ATOM 2940 C CA . ASP A 1 351 ? 20.216 0.130 -20.667 1.00 91.38 351 ASP A CA 1
ATOM 2941 C C . ASP A 1 351 ? 20.368 -1.389 -20.793 1.00 91.38 351 ASP A C 1
ATOM 2943 O O . ASP A 1 351 ? 19.977 -1.953 -21.819 1.00 91.38 351 ASP A O 1
ATOM 2947 N N . GLU A 1 352 ? 20.893 -2.066 -19.768 1.00 92.44 352 GLU A N 1
ATOM 2948 C CA . GLU A 1 352 ? 20.994 -3.528 -19.748 1.00 92.44 352 GLU A CA 1
ATOM 2949 C C . GLU A 1 352 ? 19.625 -4.229 -19.739 1.00 92.44 352 GLU A C 1
ATOM 2951 O O . GLU A 1 352 ? 19.507 -5.356 -20.225 1.00 92.44 352 GLU A O 1
ATOM 2956 N N . ASP A 1 353 ? 18.576 -3.536 -19.282 1.00 92.69 353 ASP A N 1
ATOM 2957 C CA . ASP A 1 353 ? 17.211 -4.061 -19.194 1.00 92.69 353 ASP A CA 1
ATOM 2958 C C . ASP A 1 353 ? 16.373 -3.780 -20.450 1.00 92.69 353 ASP A C 1
ATOM 2960 O O . ASP A 1 353 ? 15.183 -4.104 -20.492 1.00 92.69 353 ASP A O 1
ATOM 2964 N N . PHE A 1 354 ? 16.966 -3.193 -21.495 1.00 92.69 354 PHE A N 1
ATOM 2965 C CA . PHE A 1 354 ? 16.252 -2.780 -22.706 1.00 92.69 354 PHE A CA 1
ATOM 2966 C C . PHE A 1 354 ? 15.337 -3.889 -23.261 1.00 92.69 354 PHE A C 1
ATOM 2968 O O . PHE A 1 354 ? 14.163 -3.645 -23.537 1.00 92.69 354 PHE A O 1
ATOM 2975 N N . CYS A 1 355 ? 15.824 -5.134 -23.331 1.00 91.25 355 CYS A N 1
ATOM 2976 C CA . CYS A 1 355 ? 15.065 -6.270 -23.872 1.00 91.25 355 CYS A CA 1
ATOM 2977 C C . CYS A 1 355 ? 13.817 -6.662 -23.062 1.00 91.25 355 CYS A C 1
ATOM 2979 O O . CYS A 1 355 ? 12.914 -7.308 -23.591 1.00 91.25 355 CYS A O 1
ATOM 2981 N N . LEU A 1 356 ? 13.752 -6.291 -21.787 1.00 89.62 356 LEU A N 1
ATOM 2982 C CA . LEU A 1 356 ? 12.579 -6.512 -20.948 1.00 89.62 356 LEU A CA 1
ATOM 2983 C C . LEU A 1 356 ? 11.530 -5.416 -21.192 1.00 89.62 356 LEU A C 1
ATOM 2985 O O . LEU A 1 356 ? 10.339 -5.708 -21.303 1.00 89.62 356 LEU A O 1
ATOM 2989 N N . TYR A 1 357 ? 11.974 -4.179 -21.411 1.00 89.56 357 TYR A N 1
ATOM 2990 C CA . TYR A 1 357 ? 11.098 -3.040 -21.677 1.00 89.56 357 TYR A CA 1
ATOM 2991 C C . TYR A 1 357 ? 10.584 -2.953 -23.122 1.00 89.56 357 TYR A C 1
ATOM 2993 O O . TYR A 1 357 ? 9.516 -2.384 -23.335 1.00 89.56 357 TYR A O 1
ATOM 3001 N N . ILE A 1 358 ? 11.242 -3.561 -24.119 1.00 88.62 358 ILE A N 1
ATOM 3002 C CA . ILE A 1 358 ? 10.689 -3.622 -25.492 1.00 88.62 358 ILE A CA 1
ATOM 3003 C C . ILE A 1 358 ? 9.410 -4.462 -25.599 1.00 88.62 358 ILE A C 1
ATOM 3005 O O . ILE A 1 358 ? 8.702 -4.378 -26.598 1.00 88.62 358 ILE A O 1
ATOM 3009 N N . LYS A 1 359 ? 9.106 -5.279 -24.586 1.00 88.50 359 LYS A N 1
ATOM 3010 C CA . LYS A 1 359 ? 7.897 -6.106 -24.568 1.00 88.50 359 LYS A CA 1
ATOM 3011 C C . LYS A 1 359 ? 6.668 -5.332 -24.086 1.00 88.50 359 LYS A C 1
ATOM 3013 O O . LYS A 1 359 ? 5.572 -5.897 -24.090 1.00 88.50 359 LYS A O 1
ATOM 3018 N N . PHE A 1 360 ? 6.837 -4.076 -23.644 1.00 87.00 360 PHE A N 1
ATOM 3019 C CA . PHE A 1 360 ? 5.722 -3.224 -23.228 1.00 87.00 360 PHE A CA 1
ATOM 3020 C C . PHE A 1 360 ? 4.637 -3.205 -24.313 1.00 87.00 360 PHE A C 1
ATOM 3022 O O . PHE A 1 360 ? 4.962 -3.204 -25.502 1.00 87.00 360 PHE A O 1
ATOM 3029 N N . PRO A 1 361 ? 3.349 -3.171 -23.937 1.00 84.50 361 PRO A N 1
ATOM 3030 C CA . PRO A 1 361 ? 2.261 -3.161 -24.907 1.00 84.50 361 PRO A CA 1
ATOM 3031 C C . PRO A 1 361 ? 2.167 -1.792 -25.592 1.00 84.50 361 PRO A C 1
ATOM 3033 O O . PRO A 1 361 ? 1.402 -0.911 -25.201 1.00 84.50 361 PRO A O 1
ATOM 3036 N N . PHE A 1 362 ? 3.017 -1.588 -26.602 1.00 79.56 362 PHE A N 1
ATOM 3037 C CA . PHE A 1 362 ? 3.126 -0.363 -27.401 1.00 79.56 362 PHE A CA 1
ATOM 3038 C C . PHE A 1 362 ? 1.998 -0.186 -28.431 1.00 79.56 362 PHE A C 1
ATOM 3040 O O . PHE A 1 362 ? 2.000 0.790 -29.177 1.00 79.56 362 PHE A O 1
ATOM 3047 N N . ASP A 1 363 ? 1.006 -1.062 -28.427 1.00 75.81 363 ASP A N 1
ATOM 3048 C CA . ASP A 1 363 ? -0.237 -0.972 -29.183 1.00 75.81 363 ASP A CA 1
ATOM 3049 C C . ASP A 1 363 ? -1.425 -0.433 -28.353 1.00 75.81 363 ASP A C 1
ATOM 3051 O O . ASP A 1 363 ? -2.303 0.212 -28.913 1.00 75.81 363 ASP A O 1
ATOM 3055 N N . GLN A 1 364 ? -1.432 -0.552 -27.018 1.00 77.38 364 GL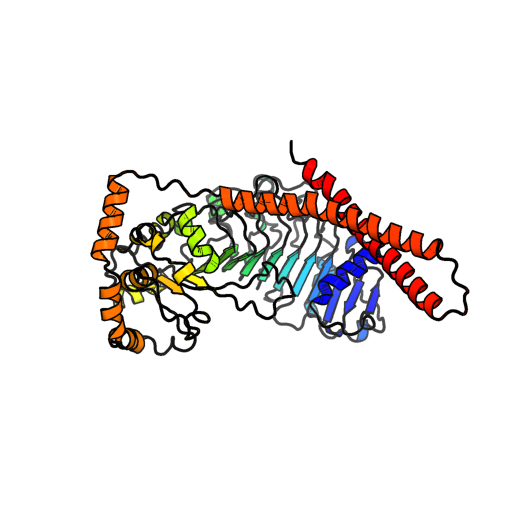N A N 1
ATOM 3056 C CA . GLN A 1 364 ? -2.554 -0.103 -26.157 1.00 77.38 364 GLN A CA 1
ATOM 3057 C C . GLN A 1 364 ? -2.285 1.189 -25.361 1.00 77.38 364 GLN A C 1
ATOM 3059 O O . GLN A 1 364 ? -1.165 1.417 -24.942 1.00 77.38 364 GLN A O 1
ATOM 3064 N N . ILE A 1 365 ? -3.262 2.028 -25.025 1.00 79.06 365 ILE A N 1
ATOM 3065 C CA . ILE A 1 365 ? -2.967 3.222 -24.203 1.00 79.06 365 ILE A CA 1
ATOM 3066 C C . ILE A 1 365 ? -2.372 2.826 -22.831 1.00 79.06 365 ILE A C 1
ATOM 3068 O O . ILE A 1 365 ? -3.061 2.255 -21.989 1.00 79.06 365 ILE A O 1
ATOM 3072 N N . VAL A 1 366 ? -1.098 3.155 -22.593 1.00 79.19 366 VAL A N 1
ATOM 3073 C CA . VAL A 1 366 ? -0.420 3.004 -21.297 1.00 79.19 366 VAL A CA 1
ATOM 3074 C C . VAL A 1 366 ? 0.164 4.351 -20.921 1.00 79.19 366 VAL A C 1
ATOM 3076 O O . VAL A 1 366 ? 1.143 4.786 -21.517 1.00 79.19 366 VAL A O 1
ATOM 3079 N N . HIS A 1 367 ? -0.426 4.999 -19.922 1.00 80.31 367 HIS A N 1
ATOM 3080 C CA . HIS A 1 367 ? 0.133 6.225 -19.373 1.00 80.31 367 HIS A CA 1
ATOM 3081 C C . HIS A 1 367 ? 1.008 5.886 -18.180 1.00 80.31 367 HIS A C 1
ATOM 3083 O O . HIS A 1 367 ? 0.506 5.518 -17.121 1.00 80.31 367 HIS A O 1
ATOM 3089 N N . LEU A 1 368 ? 2.314 6.016 -18.375 1.00 83.69 368 LEU A N 1
ATOM 3090 C CA . LEU A 1 368 ? 3.297 5.989 -17.306 1.00 83.69 368 LEU A CA 1
ATOM 3091 C C . LEU A 1 368 ? 3.696 7.442 -17.017 1.00 83.69 368 LEU A C 1
ATOM 3093 O O . LEU A 1 368 ? 4.033 8.185 -17.940 1.00 83.69 368 LEU A O 1
ATOM 3097 N N . ALA A 1 369 ? 3.598 7.864 -15.763 1.00 82.19 369 ALA A N 1
ATOM 3098 C CA . ALA A 1 369 ? 3.986 9.196 -15.321 1.00 82.19 369 ALA A CA 1
ATOM 3099 C C . ALA A 1 369 ? 5.036 9.097 -14.222 1.00 82.19 369 ALA A C 1
ATOM 3101 O O . ALA A 1 369 ? 4.937 8.243 -13.342 1.00 82.19 369 ALA A O 1
ATOM 3102 N N . ILE A 1 370 ? 6.032 9.976 -14.262 1.00 75.06 370 ILE A N 1
ATOM 3103 C CA . ILE A 1 370 ? 7.129 10.007 -13.292 1.00 75.06 370 ILE A CA 1
ATOM 3104 C C . ILE A 1 370 ? 7.132 11.386 -12.631 1.00 75.06 370 ILE A C 1
ATOM 3106 O O . ILE A 1 370 ? 7.078 12.402 -13.324 1.00 75.06 370 ILE A O 1
ATOM 3110 N N . SER A 1 371 ? 7.138 11.412 -11.295 1.00 65.75 371 SER A N 1
ATOM 3111 C CA . SER A 1 371 ? 7.253 12.652 -10.517 1.00 65.75 371 SER A CA 1
ATOM 3112 C C . SER A 1 371 ? 8.679 13.199 -10.575 1.00 65.75 371 SER A C 1
ATOM 3114 O O . SER A 1 371 ? 9.642 12.443 -10.604 1.00 65.75 371 SER A O 1
ATOM 3116 N N . GLU A 1 372 ? 8.808 14.520 -10.583 1.00 56.88 372 GLU A N 1
ATOM 3117 C CA . GLU A 1 372 ? 9.943 15.169 -11.232 1.00 56.88 372 GLU A CA 1
ATOM 3118 C C . GLU A 1 372 ? 11.037 15.766 -10.365 1.00 56.88 372 GLU A C 1
ATOM 3120 O O . GLU A 1 372 ? 12.067 16.155 -10.908 1.00 56.88 372 GLU A O 1
ATOM 3125 N N . HIS A 1 373 ? 10.859 15.837 -9.046 1.00 53.91 373 HIS A N 1
ATOM 3126 C CA . HIS A 1 373 ? 11.814 16.480 -8.125 1.00 53.91 373 HIS A CA 1
ATOM 3127 C C . HIS A 1 373 ? 13.240 15.880 -8.132 1.00 53.91 373 HIS A C 1
ATOM 3129 O O . HIS A 1 373 ? 14.089 16.267 -7.337 1.00 53.91 373 HIS A O 1
ATOM 3135 N N . GLU A 1 374 ? 13.509 14.934 -9.022 1.00 50.72 374 GLU A N 1
ATOM 3136 C CA . GLU A 1 374 ? 14.652 14.036 -9.038 1.00 50.72 374 GLU A CA 1
ATOM 3137 C C . GLU A 1 374 ? 15.267 13.902 -10.446 1.00 50.72 374 GLU A C 1
ATOM 3139 O O . GLU A 1 374 ? 16.278 13.223 -10.621 1.00 50.72 374 GLU A O 1
ATOM 3144 N N . TYR A 1 375 ? 14.708 14.587 -11.454 1.00 47.09 375 TYR A N 1
ATOM 3145 C CA . TYR A 1 375 ? 15.303 14.689 -12.784 1.00 47.09 375 TYR A CA 1
ATOM 3146 C C . TYR A 1 375 ? 16.210 15.919 -12.856 1.00 47.09 375 TYR A C 1
ATOM 3148 O O . TYR A 1 375 ? 15.749 17.051 -12.969 1.00 47.09 375 TYR A O 1
ATOM 3156 N N . GLY A 1 376 ? 17.521 15.691 -12.807 1.00 44.75 376 GLY A N 1
ATOM 3157 C CA . GLY A 1 376 ? 18.498 16.730 -13.115 1.00 44.75 376 GLY A CA 1
ATOM 3158 C C . GLY A 1 376 ? 18.945 17.571 -11.922 1.00 44.75 376 GLY A C 1
ATOM 3159 O O . GLY A 1 376 ? 18.839 18.796 -11.938 1.00 44.75 376 GLY A O 1
ATOM 3160 N N . LYS A 1 377 ? 19.652 16.947 -10.969 1.00 44.09 377 LYS A N 1
ATOM 3161 C CA . LYS A 1 377 ? 20.889 17.627 -10.562 1.00 44.09 377 LYS A CA 1
ATOM 3162 C C . LYS A 1 377 ? 21.739 17.733 -11.827 1.00 44.09 377 LYS A C 1
ATOM 3164 O O . LYS A 1 377 ? 21.941 16.724 -12.497 1.00 44.09 377 LYS A O 1
ATOM 3169 N N . ALA A 1 378 ? 22.161 18.945 -12.172 1.00 42.88 378 ALA A N 1
ATOM 3170 C CA . ALA A 1 378 ? 22.811 19.298 -13.438 1.00 42.88 378 ALA A CA 1
ATOM 3171 C C . ALA A 1 378 ? 24.057 18.454 -13.799 1.00 42.88 378 ALA A C 1
ATOM 3173 O O . ALA A 1 378 ? 24.545 18.539 -14.923 1.00 42.88 378 ALA A O 1
ATOM 3174 N N . ASP A 1 379 ? 24.539 17.628 -12.871 1.00 46.31 379 ASP A N 1
ATOM 3175 C CA . ASP A 1 379 ? 25.793 16.891 -12.961 1.00 46.31 379 ASP A CA 1
ATOM 3176 C C . ASP A 1 379 ? 25.672 15.499 -13.618 1.00 46.31 379 ASP A C 1
ATOM 3178 O O . ASP A 1 379 ? 26.699 14.911 -13.947 1.00 46.31 379 ASP A O 1
ATOM 3182 N N . ASP A 1 380 ? 24.459 14.974 -13.861 1.00 50.66 380 ASP A N 1
ATOM 3183 C CA . ASP A 1 380 ? 24.258 13.733 -14.642 1.00 50.66 380 ASP A CA 1
ATOM 3184 C C . ASP A 1 380 ? 23.138 13.897 -15.695 1.00 50.66 380 ASP A C 1
ATOM 3186 O O . ASP A 1 380 ? 21.990 13.502 -15.476 1.00 50.66 380 ASP A O 1
ATOM 3190 N N . PRO A 1 381 ? 23.431 14.540 -16.842 1.00 54.09 381 PRO A N 1
ATOM 3191 C CA . PRO A 1 381 ? 22.443 14.863 -17.877 1.00 54.09 381 PRO A CA 1
ATOM 3192 C C . PRO A 1 381 ? 22.026 13.658 -18.735 1.00 54.09 381 PRO A C 1
ATOM 3194 O O . PRO A 1 381 ? 21.234 13.812 -19.669 1.00 54.09 381 PRO A O 1
ATOM 3197 N N . TYR A 1 382 ? 22.582 12.471 -18.491 1.00 65.50 382 TYR A N 1
ATOM 3198 C CA . TYR A 1 382 ? 22.352 11.323 -19.354 1.00 65.50 382 TYR A CA 1
ATOM 3199 C C . TYR A 1 382 ? 21.073 10.608 -18.948 1.00 65.50 382 TYR A C 1
ATOM 3201 O O . TYR A 1 382 ? 20.958 10.125 -17.835 1.00 65.50 382 TYR A O 1
ATOM 3209 N N . VAL A 1 383 ? 20.112 10.518 -19.862 1.00 76.06 383 VAL A N 1
ATOM 3210 C CA . VAL A 1 383 ? 18.969 9.606 -19.744 1.00 76.06 383 VAL A CA 1
ATOM 3211 C C . VAL A 1 383 ? 19.339 8.311 -20.443 1.00 76.06 383 VAL A C 1
ATOM 3213 O O . VAL A 1 383 ? 19.866 8.346 -21.556 1.00 76.06 383 VAL A O 1
ATOM 3216 N N . SER A 1 384 ? 19.067 7.172 -19.816 1.00 85.88 384 SER A N 1
ATOM 3217 C CA . SER A 1 384 ? 19.270 5.868 -20.438 1.00 85.88 384 SER A CA 1
ATOM 3218 C C . SER A 1 384 ? 18.481 5.755 -21.748 1.00 85.88 384 SER A C 1
ATOM 3220 O O . SER A 1 384 ? 17.375 6.286 -21.904 1.00 85.88 384 SER A O 1
ATOM 3222 N N . CYS A 1 385 ? 19.021 5.010 -22.705 1.00 88.12 385 CYS A N 1
ATOM 3223 C CA . CYS A 1 385 ? 18.327 4.695 -23.944 1.00 88.12 385 CYS A CA 1
ATOM 3224 C C . CYS A 1 385 ? 17.033 3.916 -23.690 1.00 88.12 385 CYS A C 1
ATOM 3226 O O . CYS A 1 385 ? 16.066 4.095 -24.428 1.00 88.12 385 CYS A O 1
ATOM 3228 N N . THR A 1 386 ? 16.971 3.098 -22.636 1.00 89.62 386 THR A N 1
ATOM 3229 C CA . THR A 1 386 ? 15.729 2.429 -22.219 1.00 89.62 386 THR A CA 1
ATOM 3230 C C . THR A 1 386 ? 14.653 3.424 -21.776 1.00 89.62 386 THR A C 1
ATOM 3232 O O . THR A 1 386 ? 13.527 3.350 -22.274 1.00 89.62 386 THR A O 1
ATOM 3235 N N . ALA A 1 387 ? 14.970 4.375 -20.887 1.00 85.88 387 ALA A N 1
ATOM 3236 C CA . ALA A 1 387 ? 14.013 5.402 -20.467 1.00 85.88 387 ALA A CA 1
ATOM 3237 C C . ALA A 1 387 ? 13.564 6.238 -21.669 1.00 85.88 387 ALA A C 1
ATOM 3239 O O . ALA A 1 387 ? 12.368 6.432 -21.880 1.00 85.88 387 ALA A O 1
ATOM 3240 N N . PHE A 1 388 ? 14.514 6.644 -22.512 1.00 82.56 388 PHE A N 1
ATOM 3241 C CA . PHE A 1 388 ? 14.239 7.410 -23.720 1.00 82.56 388 PHE A CA 1
ATOM 3242 C C . PHE A 1 388 ? 13.325 6.656 -24.705 1.00 82.56 388 PHE A C 1
ATOM 3244 O O . PHE A 1 388 ? 12.371 7.230 -25.237 1.00 82.56 388 PHE A O 1
ATOM 3251 N N . TRP A 1 389 ? 13.567 5.359 -24.927 1.00 84.88 389 TRP A N 1
ATOM 3252 C CA . TRP A 1 389 ? 12.714 4.499 -25.754 1.00 84.88 389 TRP A CA 1
ATOM 3253 C C . TRP A 1 389 ? 11.281 4.444 -25.226 1.00 84.88 389 TRP A C 1
ATOM 3255 O O . TRP A 1 389 ? 10.326 4.616 -25.987 1.00 84.88 389 TRP A O 1
ATOM 3265 N N . LEU A 1 390 ? 11.121 4.245 -23.917 1.00 84.50 390 LEU A N 1
ATOM 3266 C CA . LEU A 1 390 ? 9.812 4.230 -23.275 1.00 84.50 390 LEU A CA 1
ATOM 3267 C C . LEU A 1 390 ? 9.121 5.598 -23.398 1.00 84.50 390 LEU A C 1
ATOM 3269 O O . LEU A 1 390 ? 7.930 5.632 -23.707 1.00 84.50 390 LEU A O 1
ATOM 3273 N N . THR A 1 391 ? 9.842 6.717 -23.242 1.00 77.44 391 THR A N 1
ATOM 3274 C CA . THR A 1 391 ? 9.292 8.073 -23.439 1.00 77.44 391 THR A CA 1
ATOM 3275 C C . THR A 1 391 ? 8.738 8.229 -24.845 1.00 77.44 391 THR A C 1
ATOM 3277 O O . THR A 1 391 ? 7.588 8.636 -25.019 1.00 77.44 391 THR A O 1
ATOM 3280 N N . TYR A 1 392 ? 9.532 7.839 -25.844 1.00 74.44 392 TYR A N 1
ATOM 3281 C CA . TYR A 1 392 ? 9.167 7.944 -27.250 1.00 74.44 392 TYR A CA 1
ATOM 3282 C C . TYR A 1 392 ? 7.970 7.053 -27.625 1.00 74.44 392 TYR A C 1
ATOM 3284 O O . TYR A 1 392 ? 7.119 7.464 -28.411 1.00 74.44 392 TYR A O 1
ATOM 3292 N N . ARG A 1 393 ? 7.880 5.836 -27.070 1.00 76.88 393 ARG A N 1
ATOM 3293 C CA . ARG A 1 393 ? 6.882 4.829 -27.479 1.00 76.88 393 ARG A CA 1
ATOM 3294 C C . ARG A 1 393 ? 5.602 4.795 -26.636 1.00 76.88 393 ARG A C 1
ATOM 3296 O O . ARG A 1 393 ? 4.584 4.320 -27.143 1.00 76.88 393 ARG A O 1
ATOM 3303 N N . LEU A 1 394 ? 5.624 5.231 -25.373 1.00 66.69 394 LEU A N 1
ATOM 3304 C CA . LEU A 1 394 ? 4.473 5.138 -24.452 1.00 66.69 394 LEU A CA 1
ATOM 3305 C C . LEU A 1 394 ? 3.709 6.446 -24.252 1.00 66.69 394 LEU A C 1
ATOM 3307 O O . LEU A 1 394 ? 2.768 6.452 -23.470 1.00 66.69 394 LEU A O 1
ATOM 3311 N N . ASN A 1 395 ? 4.070 7.545 -24.925 1.00 58.53 395 ASN A N 1
ATOM 3312 C CA . ASN A 1 395 ? 3.619 8.880 -24.503 1.00 58.53 395 ASN A CA 1
ATOM 3313 C C . ASN A 1 395 ? 3.871 9.071 -22.992 1.00 58.53 395 ASN A C 1
ATOM 3315 O O . ASN A 1 395 ? 2.984 9.494 -22.250 1.00 58.53 395 ASN A O 1
ATOM 3319 N N . MET A 1 396 ? 5.058 8.674 -22.520 1.00 58.62 396 MET A N 1
ATOM 3320 C CA . MET A 1 396 ? 5.427 8.834 -21.115 1.00 58.62 396 MET A CA 1
ATOM 3321 C C . MET A 1 396 ? 5.494 10.333 -20.814 1.00 58.62 396 MET A C 1
ATOM 3323 O O . MET A 1 396 ? 6.227 11.062 -21.486 1.00 58.62 396 MET A O 1
ATOM 3327 N N . TYR A 1 397 ? 4.716 10.793 -19.836 1.00 56.03 397 TYR A N 1
ATOM 3328 C CA . TYR A 1 397 ? 4.742 12.188 -19.410 1.00 56.03 397 TYR A CA 1
ATOM 3329 C C . TYR A 1 397 ? 5.663 12.307 -18.199 1.00 56.03 397 TYR A C 1
ATOM 3331 O O . TYR A 1 397 ? 5.371 11.774 -17.127 1.00 56.03 397 TYR A O 1
ATOM 3339 N N . PHE A 1 398 ? 6.762 13.036 -18.366 1.00 52.72 398 PHE A N 1
ATOM 3340 C CA . PHE A 1 398 ? 7.439 13.648 -17.230 1.00 52.72 398 PHE A CA 1
ATOM 3341 C C . PHE A 1 398 ? 6.540 14.797 -16.773 1.00 52.72 398 PHE A C 1
ATOM 3343 O O . PHE A 1 398 ? 6.240 15.715 -17.545 1.00 52.72 398 PHE A O 1
ATOM 3350 N N . LEU A 1 399 ? 5.933 14.633 -15.598 1.00 46.12 399 LEU A N 1
ATOM 3351 C CA . LEU A 1 399 ? 4.988 15.610 -15.079 1.00 46.12 399 LEU A CA 1
ATOM 3352 C C . LEU A 1 399 ? 5.773 16.708 -14.366 1.00 46.12 399 LEU A C 1
ATOM 3354 O O . LEU A 1 399 ? 6.044 16.590 -13.170 1.00 46.12 399 LEU A O 1
ATOM 3358 N N . TYR A 1 400 ? 6.061 17.783 -15.109 1.00 43.00 400 TYR A N 1
ATOM 3359 C CA . TYR A 1 400 ? 6.702 18.989 -14.589 1.00 43.00 400 TYR A CA 1
ATOM 3360 C C . TYR A 1 400 ? 5.752 19.683 -13.627 1.00 43.00 400 TYR A C 1
ATOM 3362 O O . TYR A 1 400 ? 4.808 20.364 -14.046 1.00 43.00 400 TYR A O 1
ATOM 3370 N N . THR A 1 401 ? 5.965 19.458 -12.325 1.00 40.66 401 THR A N 1
ATOM 3371 C CA . THR A 1 401 ? 5.166 20.062 -11.257 1.00 40.66 401 THR A CA 1
ATOM 3372 C C . THR A 1 401 ? 5.252 21.583 -11.379 1.00 40.66 401 THR A C 1
ATOM 3374 O O . THR A 1 401 ? 6.342 22.139 -11.296 1.00 40.66 401 THR A O 1
ATOM 3377 N N . ASP A 1 402 ? 4.073 22.170 -11.630 1.00 37.31 402 ASP A N 1
ATOM 3378 C CA . ASP A 1 402 ? 3.671 23.574 -11.862 1.00 37.31 402 ASP A CA 1
ATOM 3379 C C . ASP A 1 402 ? 3.232 23.928 -13.297 1.00 37.31 402 ASP A C 1
ATOM 3381 O O . ASP A 1 402 ? 2.547 24.930 -13.489 1.00 37.31 402 ASP A O 1
ATOM 3385 N N . SER A 1 403 ? 3.473 23.086 -14.312 1.00 40.03 403 SER A N 1
ATOM 3386 C CA . SER A 1 403 ? 3.145 23.433 -15.716 1.00 40.03 403 SER A CA 1
ATOM 3387 C C . SER A 1 403 ? 2.018 22.625 -16.374 1.00 40.03 403 SER A C 1
ATOM 3389 O O . SER A 1 403 ? 1.804 22.742 -17.583 1.00 40.03 403 SER A O 1
ATOM 3391 N N . ILE A 1 404 ? 1.227 21.863 -15.607 1.00 41.69 404 ILE A N 1
ATOM 3392 C CA . ILE A 1 404 ? 0.082 21.103 -16.155 1.00 41.69 404 ILE A CA 1
ATOM 3393 C C . ILE A 1 404 ? -0.910 22.028 -16.891 1.00 41.69 404 ILE A C 1
ATOM 3395 O O . ILE A 1 404 ? -1.485 21.621 -17.901 1.00 41.69 404 ILE A O 1
AT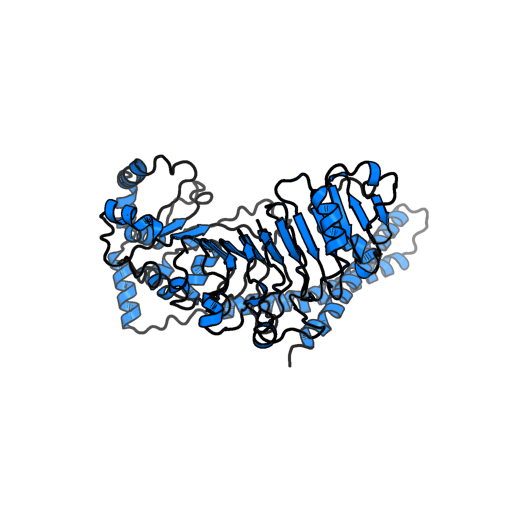OM 3399 N N . GLN A 1 405 ? -1.019 23.303 -16.493 1.00 40.91 405 GLN A N 1
ATOM 3400 C CA . GLN A 1 405 ? -1.856 24.292 -17.186 1.00 40.91 405 GLN A CA 1
ATOM 3401 C C . GLN A 1 405 ? -1.299 24.782 -18.543 1.00 40.91 405 GLN A C 1
ATOM 3403 O O . GLN A 1 405 ? -2.073 25.298 -19.343 1.00 40.91 405 GLN A O 1
ATOM 3408 N N . ASN A 1 406 ? -0.018 24.549 -18.868 1.00 42.38 406 ASN A N 1
ATOM 3409 C CA . ASN A 1 406 ? 0.622 24.979 -20.129 1.00 42.38 406 ASN A CA 1
ATOM 3410 C C . ASN A 1 406 ? 1.063 23.814 -21.048 1.00 42.38 406 ASN A C 1
ATOM 3412 O O . ASN A 1 406 ? 1.712 24.027 -22.076 1.00 42.38 406 ASN A O 1
ATOM 3416 N N . SER A 1 407 ? 0.695 22.575 -20.712 1.00 41.88 407 SER A N 1
ATOM 3417 C CA . SER A 1 407 ? 1.235 21.334 -21.297 1.00 41.88 407 SER A CA 1
ATOM 3418 C C . SER A 1 407 ? 1.007 21.126 -22.805 1.00 41.88 407 SER A C 1
ATOM 3420 O O . SER A 1 407 ? 1.759 20.370 -23.424 1.00 41.88 407 SER A O 1
ATOM 3422 N N . LYS A 1 408 ? 0.066 21.837 -23.448 1.00 46.19 408 LYS A N 1
ATOM 3423 C CA . LYS A 1 408 ? -0.097 21.791 -24.918 1.00 46.19 408 LYS A CA 1
ATOM 3424 C C . LYS A 1 408 ? 1.117 22.340 -25.681 1.00 46.19 408 LYS A C 1
ATOM 3426 O O . LYS A 1 408 ? 1.402 21.847 -26.767 1.00 46.19 408 LYS A O 1
ATOM 3431 N N . ASN A 1 409 ? 1.869 23.284 -25.107 1.00 45.28 409 ASN A N 1
ATOM 3432 C CA . ASN A 1 409 ? 3.017 23.910 -25.779 1.00 45.28 409 ASN A CA 1
ATOM 3433 C C . ASN A 1 409 ? 4.360 23.205 -25.498 1.00 45.28 409 ASN A C 1
ATOM 3435 O O . ASN A 1 409 ? 5.341 23.456 -26.198 1.00 45.28 409 ASN A O 1
ATOM 3439 N N . ASN A 1 410 ? 4.416 22.295 -24.516 1.00 46.06 410 ASN A N 1
ATOM 3440 C CA . ASN A 1 410 ? 5.677 21.683 -24.078 1.00 46.06 410 ASN A CA 1
ATOM 3441 C C . ASN A 1 410 ? 6.101 20.441 -24.878 1.00 46.06 410 ASN A C 1
ATOM 3443 O O . ASN A 1 410 ? 7.288 20.145 -24.974 1.00 46.06 410 ASN A O 1
ATOM 3447 N N . PHE A 1 411 ? 5.173 19.724 -25.517 1.00 42.72 411 PHE A N 1
ATOM 3448 C CA . PHE A 1 411 ? 5.558 18.564 -26.331 1.00 42.72 411 PHE A CA 1
ATOM 3449 C C . PHE A 1 411 ? 6.247 18.984 -27.644 1.00 42.72 411 PHE A C 1
ATOM 3451 O O . PHE A 1 411 ? 7.183 18.330 -28.107 1.00 42.72 411 PHE A O 1
ATOM 3458 N N . GLU A 1 412 ? 5.827 20.111 -28.231 1.00 45.19 412 GLU A N 1
ATOM 3459 C CA . GLU A 1 412 ? 6.517 20.710 -29.380 1.00 45.19 412 GLU A CA 1
ATOM 3460 C C . GLU A 1 412 ? 7.843 21.376 -28.996 1.00 45.19 412 GLU A C 1
ATOM 3462 O O . GLU A 1 412 ? 8.778 21.351 -29.798 1.00 45.19 412 GLU A O 1
ATOM 3467 N N . SER A 1 413 ? 7.962 21.936 -27.785 1.00 48.19 413 SER A N 1
ATOM 3468 C CA . SER A 1 413 ? 9.226 22.515 -27.309 1.00 48.19 413 SER A CA 1
ATOM 3469 C C . SER A 1 413 ? 10.278 21.436 -27.025 1.00 48.19 413 SER A C 1
ATOM 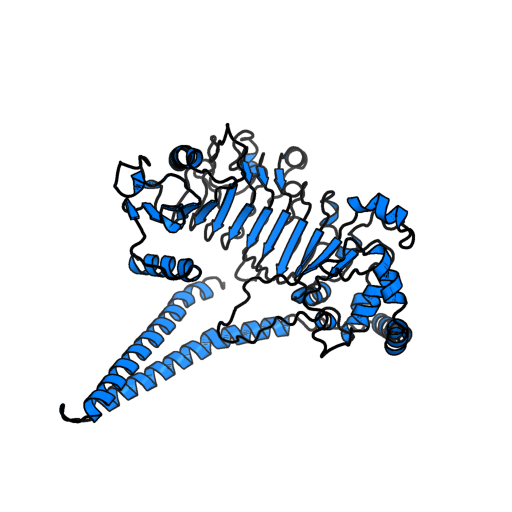3471 O O . SER A 1 413 ? 11.430 21.611 -27.420 1.00 48.19 413 SER A O 1
ATOM 3473 N N . LEU A 1 414 ? 9.877 20.281 -26.477 1.00 47.69 414 LEU A N 1
ATOM 3474 C CA . LEU A 1 414 ? 10.732 19.095 -26.349 1.00 47.69 414 LEU A CA 1
ATOM 3475 C C . LEU A 1 414 ? 11.188 18.593 -27.726 1.00 47.69 414 LEU A C 1
ATOM 3477 O O . LEU A 1 414 ? 12.385 18.453 -27.953 1.00 47.69 414 LEU A O 1
ATOM 3481 N N . LYS A 1 415 ? 10.278 18.426 -28.700 1.00 44.28 415 LYS A N 1
ATOM 3482 C CA . LYS A 1 415 ? 10.647 18.046 -30.084 1.00 44.28 415 LYS A CA 1
ATOM 3483 C C . LYS A 1 415 ? 11.602 19.032 -30.772 1.00 44.28 415 LYS A C 1
ATOM 3485 O O . LYS A 1 415 ? 12.356 18.615 -31.648 1.00 44.28 415 LYS A O 1
ATOM 3490 N N . LYS A 1 416 ? 11.552 20.322 -30.418 1.00 45.12 416 LYS A N 1
ATOM 3491 C CA . LYS A 1 416 ? 12.417 21.379 -30.975 1.00 45.12 416 LYS A CA 1
ATOM 3492 C C . LYS A 1 416 ? 13.799 21.458 -30.320 1.00 45.12 416 LYS A C 1
ATOM 3494 O O . LYS A 1 416 ? 14.661 22.155 -30.853 1.00 45.12 416 LYS A O 1
ATOM 3499 N N . GLN A 1 417 ? 14.056 20.741 -29.225 1.00 49.59 417 GLN A N 1
ATOM 3500 C CA . GLN A 1 417 ? 15.414 20.598 -28.706 1.00 49.59 417 GLN A CA 1
ATOM 3501 C C . GLN A 1 417 ? 16.202 19.646 -29.617 1.00 49.59 417 GLN A C 1
ATOM 3503 O O . GLN A 1 417 ? 15.992 18.433 -29.617 1.00 49.59 417 GLN A O 1
ATOM 3508 N N . SER A 1 418 ? 17.134 20.203 -30.393 1.00 45.50 418 SER A N 1
ATOM 3509 C CA . SER A 1 418 ? 18.054 19.492 -31.298 1.00 45.50 418 SER A CA 1
ATOM 3510 C C . SER A 1 418 ? 18.755 18.281 -30.660 1.00 45.50 418 SER A C 1
ATOM 3512 O O . SER A 1 418 ? 19.073 17.321 -31.358 1.00 45.50 418 SER A O 1
ATOM 3514 N N . GLY A 1 419 ? 18.907 18.267 -29.333 1.00 55.16 419 GLY A N 1
ATOM 3515 C CA . GLY A 1 419 ? 19.488 17.153 -28.584 1.00 55.16 419 GLY A CA 1
ATOM 3516 C C . GLY A 1 419 ? 18.698 15.838 -28.629 1.00 55.16 419 GLY A C 1
ATOM 3517 O O . GLY A 1 419 ? 19.299 14.783 -28.457 1.00 55.16 419 GLY A O 1
ATOM 3518 N N . ILE A 1 420 ? 17.384 15.844 -28.898 1.00 57.47 420 ILE A N 1
ATOM 3519 C CA . ILE A 1 420 ? 16.584 14.602 -28.937 1.00 57.47 420 ILE A CA 1
ATOM 3520 C C . ILE A 1 420 ? 16.993 13.714 -30.121 1.00 57.47 420 ILE A C 1
ATOM 3522 O O . ILE A 1 420 ? 17.153 12.504 -29.957 1.00 57.47 420 ILE A O 1
ATOM 3526 N N . TYR A 1 421 ? 17.207 14.296 -31.305 1.00 61.00 421 TYR A N 1
ATOM 3527 C CA . TYR A 1 421 ? 17.633 13.541 -32.491 1.00 61.00 421 TYR A CA 1
ATOM 3528 C C . TYR A 1 421 ? 19.051 12.981 -32.345 1.00 61.00 421 TYR A C 1
ATOM 3530 O O . TYR A 1 421 ? 19.307 11.843 -32.746 1.00 61.00 421 TYR A O 1
ATOM 3538 N N . ASP A 1 422 ? 19.953 13.747 -31.733 1.00 66.31 422 ASP A N 1
ATOM 3539 C CA . ASP A 1 422 ? 21.310 13.282 -31.447 1.00 66.31 422 ASP A CA 1
ATOM 3540 C C . ASP A 1 422 ? 21.307 12.151 -30.412 1.00 66.31 422 ASP A C 1
ATOM 3542 O O . ASP A 1 422 ? 22.034 11.170 -30.574 1.00 66.31 422 ASP A O 1
ATOM 3546 N N . SER A 1 423 ? 20.437 12.219 -29.400 1.00 68.56 423 SER A N 1
ATOM 3547 C CA . SER A 1 423 ? 20.232 11.131 -28.435 1.00 68.56 423 SER A CA 1
ATOM 3548 C C . SER A 1 423 ? 19.651 9.869 -29.084 1.00 68.56 423 SER A C 1
ATOM 3550 O O . SER A 1 423 ? 20.135 8.774 -28.803 1.00 68.56 423 SER A O 1
ATOM 3552 N N . ILE A 1 424 ? 18.697 9.992 -30.022 1.00 68.31 424 ILE A N 1
ATOM 3553 C CA . ILE A 1 424 ? 18.172 8.845 -30.795 1.00 68.31 424 ILE A CA 1
ATOM 3554 C C . ILE A 1 424 ? 19.295 8.142 -31.555 1.00 68.31 424 ILE A C 1
ATOM 3556 O O . ILE A 1 424 ? 19.414 6.918 -31.486 1.00 68.31 424 ILE A O 1
ATOM 3560 N N . LYS A 1 425 ? 20.128 8.910 -32.270 1.00 77.69 425 LYS A N 1
ATOM 3561 C CA . LYS A 1 425 ? 21.259 8.353 -33.025 1.00 77.69 425 LYS A CA 1
ATOM 3562 C C . LYS A 1 425 ? 22.269 7.674 -32.102 1.00 77.69 425 LYS A C 1
ATOM 3564 O O . LYS A 1 425 ? 22.694 6.563 -32.404 1.00 77.69 425 LYS A O 1
ATOM 3569 N N . LYS A 1 426 ? 22.603 8.295 -30.964 1.00 83.69 426 LYS A N 1
ATOM 3570 C CA . LYS A 1 426 ? 23.516 7.726 -29.956 1.00 83.69 426 LYS A CA 1
ATOM 3571 C C . LYS A 1 426 ? 23.019 6.402 -29.373 1.00 83.69 426 LYS A C 1
ATOM 3573 O O . LYS A 1 426 ? 23.835 5.569 -28.995 1.00 83.69 426 LYS A O 1
ATOM 3578 N N . CYS A 1 427 ? 21.706 6.195 -29.300 1.00 86.19 427 CYS A N 1
ATOM 3579 C CA . CYS A 1 427 ? 21.142 4.995 -28.692 1.00 86.19 427 CYS A CA 1
ATOM 3580 C C . CYS A 1 427 ? 21.194 3.733 -29.560 1.00 86.19 427 CYS A C 1
ATOM 3582 O O . CYS A 1 427 ? 21.016 2.645 -29.010 1.00 86.19 427 CYS A O 1
ATOM 3584 N N . GLU A 1 428 ? 21.443 3.851 -30.872 1.00 90.44 428 GLU A N 1
ATOM 3585 C CA . GLU A 1 428 ? 21.527 2.718 -31.813 1.00 90.44 428 GLU A CA 1
ATOM 3586 C C . GLU A 1 428 ? 20.366 1.707 -31.639 1.00 90.44 428 GLU A C 1
ATOM 3588 O O . GLU A 1 428 ? 20.581 0.499 -31.507 1.00 90.44 428 GLU A O 1
ATOM 3593 N N . PHE A 1 429 ? 19.113 2.186 -31.592 1.00 88.50 429 PHE A N 1
ATOM 3594 C CA . PHE A 1 429 ? 17.957 1.348 -31.228 1.00 88.50 429 PHE A CA 1
ATOM 3595 C C . PHE A 1 429 ? 17.787 0.096 -32.096 1.00 88.50 429 PHE A C 1
ATOM 3597 O O . PHE A 1 429 ? 17.466 -0.961 -31.560 1.00 88.50 429 PHE A O 1
ATOM 3604 N N . GLU A 1 430 ? 18.046 0.174 -33.404 1.00 87.81 430 GLU A N 1
ATOM 3605 C CA . GLU A 1 430 ? 17.971 -0.983 -34.311 1.00 87.81 430 GLU A CA 1
ATOM 3606 C C . GLU A 1 430 ? 18.927 -2.105 -33.889 1.00 87.81 430 GLU A C 1
ATOM 3608 O O . GLU A 1 430 ? 18.542 -3.273 -33.805 1.00 87.81 430 GLU A O 1
ATOM 3613 N N . LYS A 1 431 ? 20.161 -1.746 -33.522 1.00 91.25 431 LYS A N 1
ATOM 3614 C CA . LYS A 1 431 ? 21.150 -2.697 -33.015 1.00 91.25 431 LYS A CA 1
ATOM 3615 C C . LYS A 1 431 ? 20.690 -3.308 -31.696 1.00 91.25 431 LYS A C 1
ATOM 3617 O O . LYS A 1 431 ? 20.754 -4.525 -31.540 1.00 91.25 431 LYS A O 1
ATOM 3622 N N . ARG A 1 432 ? 20.169 -2.504 -30.763 1.00 91.00 432 ARG A N 1
ATOM 3623 C CA . ARG A 1 432 ? 19.635 -3.010 -29.485 1.00 91.00 432 ARG A CA 1
ATOM 3624 C C . ARG A 1 432 ? 18.460 -3.969 -29.683 1.00 91.00 432 ARG A C 1
ATOM 3626 O O . ARG A 1 432 ? 18.430 -5.011 -29.038 1.00 91.00 432 ARG A O 1
ATOM 3633 N N . LEU A 1 433 ? 17.540 -3.657 -30.596 1.00 88.62 433 LEU A N 1
ATOM 3634 C CA . LEU A 1 433 ? 16.422 -4.536 -30.953 1.00 88.62 433 LEU A CA 1
ATOM 3635 C C . LEU A 1 433 ? 16.925 -5.872 -31.517 1.00 88.62 433 LEU A C 1
ATOM 3637 O O . LEU A 1 433 ? 16.507 -6.926 -31.038 1.00 88.62 433 LEU A O 1
ATOM 3641 N N . SER A 1 434 ? 17.895 -5.840 -32.438 1.00 88.62 434 SER A N 1
ATOM 3642 C CA . SER A 1 434 ? 18.482 -7.061 -33.011 1.00 88.62 434 SER A CA 1
ATOM 3643 C C . SER A 1 434 ? 19.149 -7.959 -31.958 1.00 88.62 434 SER A C 1
ATOM 3645 O O . SER A 1 434 ? 19.029 -9.184 -32.014 1.00 88.62 434 SER A O 1
ATOM 3647 N N . LEU A 1 435 ? 19.788 -7.364 -30.940 1.00 88.75 435 LEU A N 1
ATOM 3648 C CA . LEU A 1 435 ? 20.380 -8.101 -29.820 1.00 88.75 435 LEU A CA 1
ATOM 3649 C C . LEU A 1 435 ? 19.316 -8.801 -28.965 1.00 88.75 435 LEU A C 1
ATOM 3651 O O . LEU A 1 435 ? 19.566 -9.894 -28.456 1.00 88.75 435 LEU A O 1
ATOM 3655 N N . CYS A 1 436 ? 18.138 -8.200 -28.806 1.00 88.75 436 CYS A N 1
ATOM 3656 C CA . CYS A 1 436 ? 17.039 -8.814 -28.066 1.00 88.75 436 CYS A CA 1
ATOM 3657 C C . CYS A 1 436 ? 16.422 -9.991 -28.828 1.00 88.75 436 CYS A C 1
ATOM 3659 O O . CYS A 1 436 ? 16.247 -11.057 -28.243 1.00 88.75 436 CYS A O 1
ATOM 3661 N N . GLU A 1 437 ? 16.171 -9.839 -30.132 1.00 81.38 437 GLU A N 1
ATOM 3662 C CA . GLU A 1 437 ? 15.662 -10.927 -30.981 1.00 81.38 437 GLU A CA 1
ATOM 3663 C C . GLU A 1 437 ? 16.629 -12.118 -31.040 1.00 81.38 437 GLU A C 1
ATOM 3665 O O . GLU A 1 437 ? 16.207 -13.276 -31.029 1.00 81.38 437 GLU A O 1
ATOM 3670 N N . PHE A 1 438 ? 17.937 -11.847 -31.075 1.00 71.31 438 PHE A N 1
ATOM 3671 C CA . PHE A 1 438 ? 18.966 -12.883 -31.021 1.00 71.31 438 PHE A CA 1
ATOM 3672 C C . PHE A 1 438 ? 18.930 -13.651 -29.692 1.00 71.31 438 PHE A C 1
ATOM 3674 O O . PHE A 1 438 ? 18.939 -14.882 -29.697 1.00 71.31 438 PHE A O 1
ATOM 3681 N N . LYS A 1 439 ? 18.821 -12.942 -28.559 1.00 73.12 439 LYS A N 1
ATOM 3682 C CA . LYS A 1 439 ? 18.698 -13.560 -27.228 1.00 73.12 439 LYS A CA 1
ATOM 3683 C C . LYS A 1 439 ? 17.440 -14.423 -27.095 1.00 73.12 439 LYS A C 1
ATOM 3685 O O . LYS A 1 439 ? 17.526 -15.510 -26.530 1.00 73.12 439 LYS A O 1
ATOM 3690 N N . GLU A 1 440 ? 16.300 -13.981 -27.634 1.00 71.12 440 GLU A N 1
ATOM 3691 C CA . GLU A 1 440 ? 15.060 -14.773 -27.632 1.00 71.12 440 GLU A CA 1
ATOM 3692 C C . GLU A 1 440 ? 15.187 -16.046 -28.474 1.00 71.12 440 GLU A C 1
ATOM 3694 O O . GLU A 1 440 ? 14.833 -17.128 -28.012 1.00 71.12 440 GLU A O 1
ATOM 3699 N N . LYS A 1 441 ? 15.756 -15.949 -29.683 1.00 69.94 441 LYS A N 1
ATOM 3700 C CA . LYS A 1 441 ? 15.959 -17.110 -30.568 1.00 69.94 441 LYS A CA 1
ATOM 3701 C C . LYS A 1 441 ? 16.923 -18.144 -29.993 1.00 69.94 441 LYS A C 1
ATOM 3703 O O . LYS A 1 441 ? 16.786 -19.325 -30.296 1.00 69.94 441 LYS A O 1
ATOM 3708 N N . GLN A 1 442 ? 17.890 -17.725 -29.179 1.00 59.53 442 GLN A N 1
ATOM 3709 C CA . GLN A 1 442 ? 18.843 -18.647 -28.565 1.00 59.53 442 GLN A CA 1
ATOM 3710 C C . GLN A 1 442 ? 18.293 -19.389 -27.342 1.00 59.53 442 GLN A C 1
ATOM 3712 O O . GLN A 1 442 ? 19.009 -20.239 -26.817 1.00 59.53 442 GLN A O 1
ATOM 3717 N N . ASN A 1 443 ? 17.060 -19.112 -26.881 1.00 52.81 443 ASN A N 1
ATOM 3718 C CA . ASN A 1 443 ? 16.531 -19.682 -25.633 1.00 52.81 443 ASN A CA 1
ATOM 3719 C C . ASN A 1 443 ? 17.558 -19.590 -24.494 1.00 52.81 443 ASN A C 1
ATOM 3721 O O . ASN A 1 443 ? 17.637 -20.469 -23.632 1.00 52.81 443 ASN A O 1
ATOM 3725 N N . ILE A 1 444 ? 18.374 -18.529 -24.491 1.00 49.84 444 ILE A N 1
ATOM 3726 C CA . ILE A 1 444 ? 19.182 -18.223 -23.325 1.00 49.84 444 ILE A CA 1
ATOM 3727 C C . ILE A 1 444 ? 18.142 -17.808 -22.302 1.00 49.84 444 ILE A C 1
ATOM 3729 O O . ILE A 1 444 ? 17.676 -16.667 -22.294 1.00 49.84 444 ILE A O 1
ATOM 3733 N N . ASN A 1 445 ? 17.734 -18.777 -21.480 1.00 42.88 445 ASN A N 1
ATOM 3734 C CA . ASN A 1 445 ? 17.246 -18.509 -20.151 1.00 42.88 445 ASN A CA 1
ATOM 3735 C C . ASN A 1 445 ? 18.308 -17.584 -19.568 1.00 42.88 445 ASN A C 1
ATOM 3737 O O . ASN A 1 445 ? 19.374 -18.031 -19.150 1.00 42.88 445 ASN A O 1
ATOM 3741 N N . LEU A 1 446 ? 18.045 -16.279 -19.621 1.00 45.12 446 LEU A N 1
ATOM 3742 C CA . LEU A 1 446 ? 18.540 -15.361 -18.622 1.00 45.12 446 LEU A CA 1
ATOM 3743 C C . LEU A 1 446 ? 17.998 -15.966 -17.338 1.00 45.12 446 LEU A C 1
ATOM 3745 O O . LEU A 1 446 ? 16.845 -15.740 -16.968 1.00 45.12 446 LEU A O 1
ATOM 3749 N N . GLU A 1 447 ? 18.786 -16.881 -16.769 1.00 39.97 447 GLU A N 1
ATOM 3750 C CA . GLU A 1 447 ? 18.621 -17.343 -15.415 1.00 39.97 447 GLU A CA 1
ATOM 3751 C C . GLU A 1 447 ? 18.331 -16.082 -14.635 1.00 39.97 447 GLU A C 1
ATOM 3753 O O . GLU A 1 447 ? 19.109 -15.127 -14.668 1.00 39.97 447 GLU A O 1
ATOM 3758 N N . LYS A 1 448 ? 17.138 -16.060 -14.038 1.00 43.88 448 LYS A N 1
ATOM 3759 C CA . LYS A 1 448 ? 16.782 -15.118 -12.995 1.00 43.88 448 LYS A CA 1
ATOM 3760 C C . LYS A 1 448 ? 18.021 -15.030 -12.118 1.00 43.88 448 LYS A C 1
ATOM 3762 O O . LYS A 1 448 ? 18.310 -16.005 -11.427 1.00 43.88 448 LYS A O 1
ATOM 3767 N N . THR A 1 449 ? 18.780 -13.938 -12.193 1.00 39.62 449 THR A N 1
ATOM 3768 C CA . THR A 1 449 ? 19.821 -13.651 -11.212 1.00 39.62 449 THR A CA 1
ATOM 3769 C C . THR A 1 449 ? 19.060 -13.666 -9.902 1.00 39.62 449 THR A C 1
ATOM 3771 O O . THR A 1 449 ? 18.176 -12.823 -9.719 1.00 39.62 449 THR A O 1
ATOM 3774 N N . PRO A 1 450 ? 19.187 -14.725 -9.088 1.00 41.62 450 PRO A N 1
ATOM 3775 C CA . PRO A 1 450 ? 18.051 -15.078 -8.279 1.00 41.62 450 PRO A CA 1
ATOM 3776 C C . PRO A 1 450 ? 17.994 -14.088 -7.130 1.00 41.62 450 PRO A C 1
ATOM 3778 O O . PRO A 1 450 ? 19.012 -13.529 -6.710 1.00 41.62 450 PRO A O 1
ATOM 3781 N N . ALA A 1 451 ? 16.818 -14.014 -6.523 1.00 46.69 451 ALA A N 1
ATOM 3782 C CA . ALA A 1 451 ? 16.602 -13.588 -5.145 1.00 46.69 451 ALA A CA 1
ATOM 3783 C C . ALA A 1 451 ? 17.644 -14.136 -4.129 1.00 46.69 451 ALA A C 1
ATOM 3785 O O . ALA A 1 451 ? 17.636 -13.729 -2.976 1.00 46.69 451 ALA A O 1
ATOM 3786 N N . PHE A 1 452 ? 18.565 -15.015 -4.550 1.00 41.06 452 PHE A N 1
ATOM 3787 C CA . PHE A 1 452 ? 19.775 -15.443 -3.869 1.00 41.06 452 PHE A CA 1
ATOM 3788 C C . PHE A 1 452 ? 20.608 -14.285 -3.304 1.00 41.06 452 PHE A C 1
ATOM 3790 O O . PHE A 1 452 ? 20.983 -14.372 -2.144 1.00 41.06 452 PHE A O 1
ATOM 3797 N N . ILE A 1 453 ? 20.851 -13.189 -4.040 1.00 46.31 453 ILE A N 1
ATOM 3798 C CA . ILE A 1 453 ? 21.657 -12.064 -3.509 1.00 46.31 453 ILE A CA 1
ATOM 3799 C C . ILE A 1 453 ? 20.915 -11.332 -2.378 1.00 46.31 453 ILE A C 1
ATOM 3801 O O . ILE A 1 453 ? 21.535 -10.983 -1.377 1.00 46.31 453 ILE A O 1
ATOM 3805 N N . GLU A 1 454 ? 19.591 -11.173 -2.481 1.00 44.59 454 GLU A N 1
ATOM 3806 C CA . GLU A 1 454 ? 18.760 -10.559 -1.429 1.00 44.59 454 GLU A CA 1
ATOM 3807 C C . GLU A 1 454 ? 18.569 -11.487 -0.219 1.00 44.59 454 GLU A C 1
ATOM 3809 O O . GLU A 1 454 ? 18.612 -11.044 0.926 1.00 44.59 454 GLU A O 1
ATOM 3814 N N . SER A 1 455 ? 18.440 -12.800 -0.435 1.00 50.84 455 SER A N 1
ATOM 3815 C CA . SER A 1 455 ? 18.460 -13.771 0.664 1.00 50.84 455 SER A CA 1
ATOM 3816 C C . SER A 1 455 ? 19.835 -13.862 1.325 1.00 50.84 455 SER A C 1
ATOM 3818 O O . SER A 1 455 ? 19.911 -14.100 2.523 1.00 50.84 455 SER A O 1
ATOM 3820 N N . TYR A 1 456 ? 20.919 -13.625 0.577 1.00 47.03 456 TYR A N 1
ATOM 3821 C CA . TYR A 1 456 ? 22.281 -13.623 1.103 1.00 47.03 456 TYR A CA 1
ATOM 3822 C C . TYR A 1 456 ? 22.572 -12.347 1.892 1.00 47.03 456 TYR A C 1
ATOM 3824 O O . TYR A 1 456 ? 23.205 -12.425 2.935 1.00 47.03 456 TYR A O 1
ATOM 3832 N N . SER A 1 457 ? 22.074 -11.183 1.464 1.00 46.59 457 SER A N 1
ATOM 3833 C CA . SER A 1 457 ? 22.171 -9.954 2.259 1.00 46.59 457 SER A CA 1
ATOM 3834 C C . SER A 1 457 ? 21.320 -10.030 3.528 1.00 46.59 457 SER A C 1
ATOM 3836 O O . SER A 1 457 ? 21.789 -9.604 4.580 1.00 46.59 457 SER A O 1
ATOM 3838 N N . TYR A 1 458 ? 20.135 -10.650 3.475 1.00 50.34 458 TYR A N 1
ATOM 3839 C CA . TYR A 1 458 ? 19.329 -10.920 4.671 1.00 50.34 458 TYR A CA 1
ATOM 3840 C C . TYR A 1 458 ? 20.009 -11.929 5.607 1.00 50.34 458 TYR A C 1
ATOM 3842 O O . TYR A 1 458 ? 20.098 -11.688 6.804 1.00 50.34 458 TYR A O 1
ATOM 3850 N N . PHE A 1 459 ? 20.580 -13.009 5.066 1.00 56.78 459 PHE A N 1
ATOM 3851 C CA . PHE A 1 459 ? 21.357 -13.993 5.824 1.00 56.78 459 PHE A CA 1
ATOM 3852 C C . PHE A 1 459 ? 22.637 -13.392 6.423 1.00 56.78 459 PHE A C 1
ATOM 3854 O O . PHE A 1 459 ? 22.998 -13.712 7.551 1.00 56.78 459 PHE A O 1
ATOM 3861 N N . ILE A 1 460 ? 23.311 -12.479 5.715 1.00 56.75 460 ILE A N 1
ATOM 3862 C CA . ILE A 1 460 ? 24.450 -11.718 6.244 1.00 56.75 460 ILE A CA 1
ATOM 3863 C C . ILE A 1 460 ? 23.995 -10.784 7.364 1.00 56.75 460 ILE A C 1
ATOM 3865 O O . ILE A 1 460 ? 24.674 -10.731 8.382 1.00 56.75 460 ILE A O 1
ATOM 3869 N N . MET A 1 461 ? 22.874 -10.072 7.206 1.00 54.75 461 MET A N 1
ATOM 3870 C CA . MET A 1 461 ? 22.312 -9.208 8.254 1.00 54.75 461 MET A CA 1
ATOM 3871 C C . MET A 1 461 ? 21.921 -10.023 9.490 1.00 54.75 461 MET A C 1
ATOM 3873 O O . MET A 1 461 ? 22.268 -9.638 10.599 1.00 54.75 461 MET A O 1
ATOM 3877 N N . GLU A 1 462 ? 21.307 -11.194 9.308 1.00 59.84 462 GLU A N 1
ATOM 3878 C CA . GLU A 1 462 ? 21.036 -12.132 10.398 1.00 59.84 462 GLU A CA 1
ATOM 3879 C C . GLU A 1 462 ? 22.338 -12.623 11.047 1.00 59.84 462 GLU A C 1
ATOM 3881 O O . GLU A 1 462 ? 22.471 -12.553 12.262 1.00 59.84 462 GLU A O 1
ATOM 3886 N N . ILE A 1 463 ? 23.354 -13.046 10.287 1.00 65.50 463 ILE A N 1
ATOM 3887 C CA . ILE A 1 463 ? 24.663 -13.410 10.861 1.00 65.50 463 ILE A CA 1
ATOM 3888 C C . ILE A 1 463 ? 25.271 -12.232 11.633 1.00 65.50 463 ILE A C 1
ATOM 3890 O O . ILE A 1 463 ? 25.846 -12.425 12.706 1.00 65.50 463 ILE A O 1
ATOM 3894 N N . PHE A 1 464 ? 25.146 -11.010 11.122 1.00 64.69 464 PHE A N 1
ATOM 3895 C CA . PHE A 1 464 ? 25.669 -9.817 11.773 1.00 64.69 464 PHE A CA 1
ATOM 3896 C C . PHE A 1 464 ? 24.946 -9.554 13.101 1.00 64.69 464 PHE A C 1
ATOM 3898 O O . PHE A 1 464 ? 25.594 -9.400 14.138 1.00 64.69 464 PHE A O 1
ATOM 3905 N N . ASP A 1 465 ? 23.617 -9.610 13.102 1.00 65.44 465 ASP A N 1
ATOM 3906 C CA . ASP A 1 465 ? 22.794 -9.364 14.284 1.00 65.44 465 ASP A CA 1
ATOM 3907 C C . ASP A 1 465 ? 22.871 -10.505 15.314 1.00 65.44 465 ASP A C 1
ATOM 3909 O O . ASP A 1 465 ? 22.857 -10.253 16.521 1.00 65.44 465 ASP A O 1
ATOM 3913 N N . PHE A 1 466 ? 23.012 -11.758 14.870 1.00 70.44 466 PHE A N 1
ATOM 3914 C CA . PHE A 1 466 ? 23.008 -12.944 15.737 1.00 70.44 466 PHE A CA 1
ATOM 3915 C C . PHE A 1 466 ? 24.390 -13.406 16.188 1.00 70.44 466 PHE A C 1
ATOM 3917 O O . PHE A 1 466 ? 24.504 -14.023 17.246 1.00 70.44 466 PHE A O 1
ATOM 3924 N N . VAL A 1 467 ? 25.444 -13.143 15.419 1.00 74.94 467 VAL A N 1
ATOM 3925 C CA . VAL A 1 467 ? 26.811 -13.552 15.772 1.00 74.94 467 VAL A CA 1
ATOM 3926 C C . VAL A 1 467 ? 27.629 -12.337 16.162 1.00 74.94 467 VAL A C 1
ATOM 3928 O O . VAL A 1 467 ? 28.245 -12.326 17.228 1.00 74.94 467 VAL A O 1
ATOM 3931 N N . LEU A 1 468 ? 27.616 -11.294 15.333 1.00 75.31 468 LEU A N 1
ATOM 3932 C CA . LEU A 1 468 ? 28.532 -10.176 15.503 1.00 75.31 468 LEU A CA 1
ATOM 3933 C C . LEU A 1 468 ? 28.115 -9.256 16.652 1.00 75.31 468 LEU A C 1
ATOM 3935 O O . LEU A 1 468 ? 28.984 -8.854 17.422 1.00 75.31 468 LEU A O 1
ATOM 3939 N N . ILE A 1 469 ? 26.817 -8.982 16.838 1.00 77.81 469 ILE A N 1
ATOM 3940 C CA . ILE A 1 469 ? 26.350 -8.167 17.972 1.00 77.81 469 ILE A CA 1
ATOM 3941 C C . ILE A 1 469 ? 26.595 -8.872 19.319 1.00 77.81 469 ILE A C 1
ATOM 3943 O O . ILE A 1 469 ? 27.195 -8.235 20.191 1.00 77.81 469 ILE A O 1
ATOM 3947 N N . PRO A 1 470 ? 26.233 -10.156 19.538 1.00 82.12 470 PRO A N 1
ATOM 3948 C CA . PRO A 1 470 ? 26.577 -10.850 20.781 1.00 82.12 470 PRO A CA 1
ATOM 3949 C C . PRO A 1 470 ? 28.081 -10.956 21.007 1.00 82.12 470 PRO A C 1
ATOM 3951 O O . PRO A 1 470 ? 28.541 -10.771 22.133 1.00 82.12 470 PRO A O 1
ATOM 3954 N N . PHE A 1 471 ? 28.861 -11.197 19.951 1.00 83.62 471 PHE A N 1
ATOM 3955 C CA . PHE A 1 471 ? 30.317 -11.259 20.042 1.00 83.62 471 PHE A CA 1
ATOM 3956 C C . PHE A 1 471 ? 30.930 -9.899 20.400 1.00 83.62 471 PHE A C 1
ATOM 3958 O O . PHE A 1 471 ? 31.766 -9.818 21.300 1.00 83.62 471 PHE A O 1
ATOM 3965 N N . ALA A 1 472 ? 30.466 -8.812 19.779 1.00 83.00 472 ALA A N 1
ATOM 3966 C CA . ALA A 1 472 ? 30.876 -7.450 20.107 1.00 83.00 472 ALA A CA 1
ATOM 3967 C C . ALA A 1 472 ? 30.466 -7.063 21.536 1.00 83.00 472 ALA A C 1
ATOM 3969 O O . ALA A 1 472 ? 31.272 -6.489 22.267 1.00 83.00 472 ALA A O 1
ATOM 3970 N N . CYS A 1 473 ? 29.255 -7.428 21.974 1.00 88.19 473 CYS A N 1
ATOM 3971 C CA . CYS A 1 473 ? 28.807 -7.217 23.352 1.00 88.19 473 CYS A CA 1
ATOM 3972 C C . CYS A 1 473 ? 29.641 -8.035 24.348 1.00 88.19 473 CYS A C 1
ATOM 3974 O O . CYS A 1 473 ? 29.978 -7.532 25.417 1.00 88.19 473 CYS A O 1
ATOM 3976 N N . PHE A 1 474 ? 30.023 -9.266 24.001 1.00 90.31 474 PHE A N 1
ATOM 3977 C CA . PHE A 1 474 ? 30.900 -10.104 24.817 1.00 90.31 474 PHE A CA 1
ATOM 3978 C C . PHE A 1 474 ? 32.309 -9.513 24.936 1.00 90.31 474 PHE A C 1
ATOM 3980 O O . PHE A 1 474 ? 32.813 -9.362 26.049 1.00 90.31 474 PHE A O 1
ATOM 3987 N N . ILE A 1 475 ? 32.925 -9.102 23.821 1.00 89.31 475 ILE A N 1
ATOM 3988 C CA . ILE A 1 475 ? 34.211 -8.386 23.829 1.00 89.31 475 ILE A CA 1
ATOM 3989 C C . ILE A 1 475 ? 34.097 -7.111 24.670 1.00 89.31 475 ILE A C 1
ATOM 3991 O O . ILE A 1 475 ? 34.952 -6.851 25.517 1.00 89.31 475 ILE A O 1
ATOM 3995 N N . GLY A 1 476 ? 33.019 -6.345 24.484 1.00 88.81 476 GLY A N 1
ATOM 3996 C CA . GLY A 1 476 ? 32.719 -5.153 25.268 1.00 88.81 476 GLY A CA 1
ATOM 3997 C C . GLY A 1 476 ? 32.665 -5.447 26.766 1.00 88.81 476 GLY A C 1
ATOM 3998 O O . GLY A 1 476 ? 33.294 -4.733 27.547 1.00 88.81 476 GLY A O 1
ATOM 3999 N N . LEU A 1 477 ? 31.992 -6.522 27.180 1.00 94.44 477 LEU A N 1
ATOM 4000 C CA . LEU A 1 477 ? 31.945 -6.954 28.578 1.00 94.44 477 LEU A CA 1
ATOM 4001 C C . LEU A 1 477 ? 33.333 -7.298 29.115 1.00 94.44 477 LEU A C 1
ATOM 4003 O O . LEU A 1 477 ? 33.712 -6.795 30.168 1.00 94.44 477 LEU A O 1
ATOM 4007 N N . VAL A 1 478 ? 34.117 -8.090 28.380 1.00 94.56 478 VAL A N 1
ATOM 4008 C CA . VAL A 1 478 ? 35.471 -8.483 28.796 1.00 94.56 478 VAL A CA 1
ATOM 4009 C C . VAL A 1 478 ? 36.374 -7.260 28.970 1.00 94.56 478 VAL A C 1
ATOM 4011 O O . VAL A 1 478 ? 37.014 -7.113 30.013 1.00 94.56 478 VAL A O 1
ATOM 4014 N N . LEU A 1 479 ? 36.403 -6.353 27.989 1.00 92.75 479 LEU A N 1
ATOM 4015 C CA . LEU A 1 479 ? 37.257 -5.163 28.025 1.00 92.75 479 LEU A CA 1
ATOM 4016 C C . LEU A 1 479 ? 36.861 -4.200 29.151 1.00 92.75 479 LEU A C 1
ATOM 4018 O O . LEU A 1 479 ? 37.730 -3.715 29.878 1.00 92.75 479 LEU A O 1
ATOM 4022 N N . ASN A 1 480 ? 35.563 -3.949 29.345 1.00 93.94 480 ASN A N 1
ATOM 4023 C CA . ASN A 1 480 ? 35.097 -3.063 30.412 1.00 93.94 480 ASN A CA 1
ATOM 4024 C C . ASN A 1 480 ? 35.282 -3.701 31.806 1.00 93.94 480 ASN A C 1
ATOM 4026 O O . ASN A 1 480 ? 35.676 -3.009 32.744 1.00 93.94 480 ASN A O 1
ATOM 4030 N N . SER A 1 481 ? 35.105 -5.019 31.958 1.00 96.25 481 SER A N 1
ATOM 4031 C CA . SER A 1 481 ? 35.433 -5.739 33.199 1.00 96.25 481 SER A CA 1
ATOM 4032 C C . SER A 1 481 ? 36.928 -5.693 33.523 1.00 96.25 481 SER A C 1
ATOM 4034 O O . SER A 1 481 ? 37.296 -5.472 34.678 1.00 96.25 481 SER A O 1
ATOM 4036 N N . LEU A 1 482 ? 37.801 -5.844 32.520 1.00 93.62 482 LEU A N 1
ATOM 4037 C CA . LEU A 1 482 ? 39.247 -5.685 32.690 1.00 93.62 482 LEU A CA 1
ATOM 4038 C C . LEU A 1 482 ? 39.608 -4.265 33.134 1.00 93.62 482 LEU A C 1
ATOM 4040 O O . LEU A 1 482 ? 40.395 -4.109 34.065 1.00 93.62 482 LEU A O 1
ATOM 4044 N N . ALA A 1 483 ? 39.004 -3.237 32.531 1.00 92.25 483 ALA A N 1
ATOM 4045 C CA . ALA A 1 483 ? 39.215 -1.850 32.939 1.00 92.25 483 ALA A CA 1
ATOM 4046 C C . ALA A 1 483 ? 38.818 -1.617 34.408 1.00 92.25 483 ALA A C 1
ATOM 4048 O O . ALA A 1 483 ? 39.583 -1.011 35.160 1.00 92.25 483 ALA A O 1
ATOM 4049 N N . ILE A 1 484 ? 37.676 -2.163 34.848 1.00 95.81 484 ILE A N 1
ATOM 4050 C CA . ILE A 1 484 ? 37.237 -2.104 36.253 1.00 95.81 484 ILE A CA 1
ATOM 4051 C C . ILE A 1 484 ? 38.268 -2.774 37.172 1.00 95.81 484 ILE A C 1
ATOM 4053 O O . ILE A 1 484 ? 38.669 -2.175 38.168 1.00 95.81 484 ILE A O 1
ATOM 4057 N N . LEU A 1 485 ? 38.741 -3.977 36.828 1.00 95.44 485 LEU A N 1
ATOM 4058 C CA . LEU A 1 485 ? 39.730 -4.713 37.626 1.00 95.44 485 LEU A CA 1
ATOM 4059 C C . LEU A 1 485 ? 41.081 -3.994 37.706 1.00 95.44 485 LEU A C 1
ATOM 4061 O O . LEU A 1 485 ? 41.707 -3.981 38.767 1.00 95.44 485 LEU A O 1
ATOM 4065 N N . ILE A 1 486 ? 41.535 -3.396 36.602 1.00 92.25 486 ILE A N 1
ATOM 4066 C CA . ILE A 1 486 ? 42.764 -2.593 36.562 1.00 92.25 486 ILE A CA 1
ATOM 4067 C C . ILE A 1 486 ? 42.620 -1.391 37.498 1.00 92.25 486 ILE A C 1
ATOM 4069 O O . ILE A 1 486 ? 43.503 -1.158 38.325 1.00 92.25 486 ILE A O 1
ATOM 4073 N N . VAL A 1 487 ? 41.492 -0.675 37.420 1.00 91.31 487 VAL A N 1
ATOM 4074 C CA . VAL A 1 487 ? 41.208 0.469 38.297 1.00 91.31 487 VAL A CA 1
ATOM 4075 C C . VAL A 1 487 ? 41.144 0.039 39.769 1.00 91.31 487 VAL A C 1
ATOM 4077 O O . VAL A 1 487 ? 41.687 0.724 40.631 1.00 91.31 487 VAL A O 1
ATOM 4080 N N . GLU A 1 488 ? 40.539 -1.105 40.092 1.00 91.00 488 GLU A N 1
ATOM 4081 C CA . GLU A 1 488 ? 40.456 -1.585 41.479 1.00 91.00 488 GLU A CA 1
ATOM 4082 C C . GLU A 1 488 ? 41.796 -2.049 42.051 1.00 91.00 488 GLU A C 1
ATOM 4084 O O . GLU A 1 488 ? 42.076 -1.823 43.229 1.00 91.00 488 GLU A O 1
ATOM 4089 N N . LYS A 1 489 ? 42.646 -2.677 41.232 1.00 92.19 489 LYS A N 1
ATOM 4090 C CA . LYS A 1 489 ? 43.985 -3.105 41.663 1.00 92.19 489 LYS A CA 1
ATOM 4091 C C . LYS A 1 489 ? 44.968 -1.949 41.775 1.00 92.19 489 LYS A C 1
ATOM 4093 O O . LYS A 1 489 ? 45.949 -2.048 42.516 1.00 92.19 489 LYS A O 1
ATOM 4098 N N . SER A 1 490 ? 44.732 -0.866 41.046 1.00 87.56 490 SER A N 1
ATOM 4099 C CA . SER A 1 490 ? 45.584 0.308 41.104 1.00 87.56 490 SER A CA 1
ATOM 4100 C C . SER A 1 490 ? 45.426 1.026 42.452 1.00 87.56 490 SER A C 1
ATOM 4102 O O . SER A 1 490 ? 44.404 1.636 42.757 1.00 87.56 490 SER A O 1
ATOM 4104 N N . ARG A 1 491 ? 46.445 0.905 43.314 1.00 80.44 491 ARG A N 1
ATOM 4105 C CA . ARG A 1 491 ? 46.476 1.510 44.655 1.00 80.44 491 ARG A CA 1
ATOM 4106 C C . ARG A 1 491 ? 46.726 3.018 44.561 1.00 80.44 491 ARG A C 1
ATOM 4108 O O . ARG A 1 491 ? 47.830 3.482 44.834 1.00 80.44 491 ARG A O 1
ATOM 4115 N N . PHE A 1 492 ? 45.715 3.786 44.168 1.00 79.50 492 PHE A N 1
ATOM 4116 C CA . PHE A 1 492 ? 45.788 5.247 44.179 1.00 79.50 492 PHE A CA 1
ATOM 4117 C C . PHE A 1 492 ? 45.354 5.810 45.535 1.00 79.50 492 PHE A C 1
ATOM 4119 O O . PHE A 1 492 ? 44.349 5.389 46.109 1.00 79.50 492 PHE A O 1
ATOM 4126 N N . LYS A 1 493 ? 46.114 6.781 46.055 1.00 77.38 493 LYS A N 1
ATOM 4127 C CA . LYS A 1 493 ? 45.695 7.568 47.223 1.00 77.38 493 LYS A CA 1
ATOM 4128 C C . LYS A 1 493 ? 44.561 8.512 46.804 1.00 77.38 493 LYS A C 1
ATOM 4130 O O . LYS A 1 493 ? 44.598 9.058 45.706 1.00 77.38 493 LYS A O 1
ATOM 4135 N N . LYS A 1 494 ? 43.572 8.712 47.684 1.00 75.56 494 LYS A N 1
ATOM 4136 C CA . LYS A 1 494 ? 42.369 9.527 47.414 1.00 75.56 494 LYS A CA 1
ATOM 4137 C C . LYS A 1 494 ? 42.661 10.978 47.005 1.00 75.56 494 LYS A C 1
ATOM 4139 O O . LYS A 1 494 ? 41.842 11.562 46.306 1.00 75.56 494 LYS A O 1
ATOM 4144 N N . ASP A 1 495 ? 43.815 11.523 47.385 1.00 76.19 495 ASP A N 1
ATOM 4145 C CA . ASP A 1 495 ? 44.179 12.925 47.123 1.00 76.19 495 ASP A CA 1
ATOM 4146 C C . ASP A 1 495 ? 44.884 13.141 45.774 1.00 76.19 495 ASP A C 1
ATOM 4148 O O . ASP A 1 495 ? 45.222 14.265 45.407 1.00 76.19 495 ASP A O 1
ATOM 4152 N N . ASP A 1 496 ? 45.129 12.071 45.017 1.00 81.56 496 ASP A N 1
ATOM 4153 C CA . ASP A 1 496 ? 45.814 12.164 43.735 1.00 81.56 496 ASP A CA 1
ATOM 4154 C C . ASP A 1 496 ? 44.824 12.607 42.645 1.00 81.56 496 ASP A C 1
ATOM 4156 O O . ASP A 1 496 ? 43.768 11.998 42.482 1.00 81.56 496 ASP A O 1
ATOM 4160 N N . LYS A 1 497 ? 45.142 13.630 41.836 1.00 81.19 497 LYS A N 1
ATOM 4161 C CA . LYS A 1 497 ? 44.256 14.077 40.730 1.00 81.19 497 LYS A CA 1
ATOM 4162 C C . LYS A 1 497 ? 43.901 12.929 39.775 1.00 81.19 497 LYS A C 1
ATOM 4164 O O . LYS A 1 497 ? 42.835 12.927 39.161 1.00 81.19 497 LYS A O 1
ATOM 4169 N N . LYS A 1 498 ? 44.776 11.924 39.689 1.00 81.44 498 LYS A N 1
ATOM 4170 C CA . LYS A 1 498 ? 44.553 10.684 38.939 1.00 81.44 498 LYS A CA 1
ATOM 4171 C C . LYS A 1 498 ? 43.385 9.860 39.493 1.00 81.44 498 LYS A C 1
ATOM 4173 O O . LYS A 1 498 ? 42.669 9.256 38.703 1.00 81.44 498 LYS A O 1
ATOM 4178 N N . TYR A 1 499 ? 43.137 9.881 40.804 1.00 85.56 499 TYR A N 1
ATOM 4179 C CA . TYR A 1 499 ? 42.040 9.151 41.449 1.00 85.56 499 TYR A CA 1
ATOM 4180 C C . TYR A 1 499 ? 40.674 9.516 40.852 1.00 85.56 499 TYR A C 1
ATOM 4182 O O . TYR A 1 499 ? 39.880 8.627 40.551 1.00 85.56 499 TYR A O 1
ATOM 4190 N N . ILE A 1 500 ? 40.425 10.807 40.599 1.00 84.75 500 ILE A N 1
ATOM 4191 C CA . ILE A 1 500 ? 39.175 11.281 39.983 1.00 84.75 500 ILE A CA 1
ATOM 4192 C C . ILE A 1 500 ? 39.019 10.712 38.565 1.00 84.75 500 ILE A C 1
ATOM 4194 O O . ILE A 1 500 ? 37.956 10.198 38.222 1.00 84.75 500 ILE A O 1
ATOM 4198 N N . LEU A 1 501 ? 40.081 10.744 37.753 1.00 86.00 501 LEU A N 1
ATOM 4199 C CA . LEU A 1 501 ? 40.063 10.196 36.394 1.00 86.00 501 LEU A CA 1
ATOM 4200 C C . LEU A 1 501 ? 39.781 8.684 36.392 1.00 86.00 501 LEU A C 1
ATOM 4202 O O . LEU A 1 501 ? 38.918 8.218 35.652 1.00 86.00 501 LEU A O 1
ATOM 4206 N N . PHE A 1 502 ? 40.458 7.921 37.252 1.00 87.88 502 PHE A N 1
ATOM 4207 C CA . PHE A 1 502 ? 40.234 6.478 37.380 1.00 87.88 502 PHE A CA 1
ATOM 4208 C C . PHE A 1 502 ? 38.823 6.148 37.888 1.00 87.88 502 PHE A C 1
ATOM 4210 O O . PHE A 1 502 ? 38.210 5.187 37.423 1.00 87.88 502 PHE A O 1
ATOM 4217 N N . TYR A 1 503 ? 38.265 6.976 38.773 1.00 88.81 503 TYR A N 1
ATOM 4218 C CA . TYR A 1 503 ? 36.881 6.848 39.221 1.00 88.81 503 TYR A CA 1
ATOM 4219 C C . TYR A 1 503 ? 35.878 7.037 38.068 1.00 88.81 503 TYR A C 1
ATOM 4221 O O . TYR A 1 503 ? 34.959 6.229 37.921 1.00 88.81 503 TYR A O 1
ATOM 4229 N N . TYR A 1 504 ? 36.094 8.027 37.192 1.00 89.62 504 TYR A N 1
ATOM 4230 C CA . TYR A 1 504 ? 35.285 8.199 35.979 1.00 89.62 504 TYR A CA 1
ATOM 4231 C C . TYR A 1 504 ? 35.414 7.016 35.014 1.00 89.62 504 TYR A C 1
ATOM 4233 O O . TYR A 1 504 ? 34.397 6.522 34.530 1.00 89.62 504 TYR A O 1
ATOM 4241 N N . ILE A 1 505 ? 36.633 6.513 34.781 1.00 87.44 505 ILE A N 1
ATOM 4242 C CA . ILE A 1 505 ? 36.866 5.323 33.943 1.00 87.44 505 ILE A CA 1
ATOM 4243 C C . ILE A 1 505 ? 36.091 4.119 34.495 1.00 87.44 505 ILE A C 1
ATOM 4245 O O . ILE A 1 505 ? 35.462 3.390 33.726 1.00 87.44 505 ILE A O 1
ATOM 4249 N N . LYS A 1 506 ? 36.068 3.933 35.821 1.00 92.69 506 LYS A N 1
ATOM 4250 C CA . LYS A 1 506 ? 35.298 2.865 36.470 1.00 92.69 506 LYS A CA 1
ATOM 4251 C C . LYS A 1 506 ? 33.791 3.025 36.257 1.00 92.69 506 LYS A C 1
ATOM 4253 O O . LYS A 1 506 ? 33.148 2.060 35.854 1.00 92.69 506 LYS A O 1
ATOM 4258 N N . ILE A 1 507 ? 33.222 4.214 36.474 1.00 91.50 507 ILE A N 1
ATOM 4259 C CA . ILE A 1 507 ? 31.783 4.468 36.252 1.00 91.50 507 ILE A CA 1
ATOM 4260 C C . ILE A 1 507 ? 31.400 4.245 34.786 1.00 91.50 507 ILE A C 1
ATOM 4262 O O . ILE A 1 507 ? 30.388 3.598 34.502 1.00 91.50 507 ILE A O 1
ATOM 4266 N N . TYR A 1 508 ? 32.219 4.746 33.862 1.00 88.38 508 TYR A N 1
ATOM 4267 C CA . TYR A 1 508 ? 32.003 4.583 32.428 1.00 88.38 508 TYR A CA 1
ATOM 4268 C C . TYR A 1 508 ? 32.028 3.102 32.032 1.00 88.38 508 TYR A C 1
ATOM 4270 O O . TYR A 1 508 ? 31.109 2.616 31.376 1.00 88.38 508 TYR A O 1
ATOM 4278 N N . SER A 1 509 ? 33.017 2.356 32.531 1.00 89.81 509 SER A N 1
ATOM 4279 C CA . SER A 1 509 ? 33.142 0.919 32.266 1.00 89.81 509 SER A CA 1
ATOM 4280 C C . SER A 1 509 ? 31.962 0.120 32.835 1.00 89.81 509 SER A C 1
ATOM 4282 O O . SER A 1 509 ? 31.428 -0.753 32.157 1.00 89.81 509 SER A O 1
ATOM 4284 N N . ILE A 1 510 ? 31.484 0.454 34.042 1.00 93.31 510 ILE A N 1
ATOM 4285 C CA . ILE A 1 510 ? 30.282 -0.167 34.633 1.00 93.31 510 ILE A CA 1
ATOM 4286 C C . ILE A 1 510 ? 29.044 0.108 33.772 1.00 93.31 510 ILE A C 1
ATOM 4288 O O . ILE A 1 510 ? 28.259 -0.803 33.506 1.00 93.31 510 ILE A O 1
ATOM 4292 N N . SER A 1 511 ? 28.880 1.347 33.309 1.00 89.06 511 SER A N 1
ATOM 4293 C CA . SER A 1 511 ? 27.755 1.744 32.453 1.00 89.06 511 SER A CA 1
ATOM 4294 C C . SER A 1 511 ? 27.763 0.975 31.130 1.00 89.06 511 SER A C 1
ATOM 4296 O O . SER A 1 511 ? 26.732 0.447 30.719 1.00 89.06 511 SER A O 1
ATOM 4298 N N . ASN A 1 512 ? 28.933 0.823 30.508 1.00 84.56 512 ASN A N 1
ATOM 4299 C CA . ASN A 1 512 ? 29.082 0.042 29.282 1.00 84.56 512 ASN A CA 1
ATOM 4300 C C . ASN A 1 512 ? 28.812 -1.448 29.494 1.00 84.56 512 ASN A C 1
ATOM 4302 O O . ASN A 1 512 ? 28.155 -2.061 28.654 1.00 84.56 512 ASN A O 1
ATOM 4306 N N . CYS A 1 513 ? 29.253 -2.029 30.616 1.00 94.19 513 CYS A N 1
ATOM 4307 C CA . CYS A 1 513 ? 28.890 -3.402 30.968 1.00 94.19 513 CYS A CA 1
ATOM 4308 C C . CYS A 1 513 ? 27.370 -3.563 31.084 1.00 94.19 513 CYS A C 1
ATOM 4310 O O . CYS A 1 513 ? 26.816 -4.524 30.558 1.00 94.19 513 CYS A O 1
ATOM 4312 N N . LEU A 1 514 ? 26.677 -2.615 31.724 1.00 89.88 514 LEU A N 1
ATOM 4313 C CA . LEU A 1 514 ? 25.215 -2.641 31.832 1.00 89.88 514 LEU A CA 1
ATOM 4314 C C . LEU A 1 514 ? 24.536 -2.536 30.462 1.00 89.88 514 LEU A C 1
ATOM 4316 O O . LEU A 1 514 ? 23.601 -3.286 30.201 1.00 89.88 514 LEU A O 1
ATOM 4320 N N . ILE A 1 515 ? 25.020 -1.664 29.574 1.00 85.38 515 ILE A N 1
ATOM 4321 C CA . ILE A 1 515 ? 24.501 -1.545 28.202 1.00 85.38 515 ILE A CA 1
ATOM 4322 C C . ILE A 1 515 ? 24.703 -2.856 27.434 1.00 85.38 515 ILE A C 1
ATOM 4324 O O . ILE A 1 515 ? 23.743 -3.371 26.864 1.00 85.38 515 ILE A O 1
ATOM 4328 N N . CYS A 1 516 ? 25.910 -3.430 27.464 1.00 88.19 516 CYS A N 1
ATOM 4329 C CA . CYS A 1 516 ? 26.203 -4.698 26.791 1.00 88.19 516 CYS A CA 1
ATOM 4330 C C . CYS A 1 516 ? 25.340 -5.840 27.346 1.00 88.19 516 CYS A C 1
ATOM 4332 O O . CYS A 1 516 ? 24.806 -6.629 26.574 1.00 88.19 516 CYS A O 1
ATOM 4334 N N . LEU A 1 517 ? 25.134 -5.904 28.668 1.00 89.31 517 LEU A N 1
ATOM 4335 C CA . LEU A 1 517 ? 24.230 -6.878 29.284 1.00 89.31 517 LEU A CA 1
ATOM 4336 C C . LEU A 1 517 ? 22.782 -6.674 28.836 1.00 89.31 517 LEU A C 1
ATOM 4338 O O . LEU A 1 517 ? 22.133 -7.650 28.484 1.00 89.31 517 LEU A O 1
ATOM 4342 N N . ILE A 1 518 ? 22.271 -5.439 28.818 1.00 87.38 518 ILE A N 1
ATOM 4343 C CA . ILE A 1 518 ? 20.904 -5.140 28.361 1.00 87.38 518 ILE A CA 1
ATOM 4344 C C . ILE A 1 518 ? 20.721 -5.557 26.898 1.00 87.38 518 ILE A C 1
ATOM 4346 O O . ILE A 1 518 ? 19.699 -6.155 26.566 1.00 87.38 518 ILE A O 1
ATOM 4350 N N . LEU A 1 519 ? 21.704 -5.281 26.037 1.00 81.38 519 LEU A N 1
ATOM 4351 C CA . LEU A 1 519 ? 21.681 -5.694 24.633 1.00 81.38 519 LEU A CA 1
ATOM 4352 C C . LEU A 1 519 ? 21.716 -7.221 24.497 1.00 81.38 519 LEU A C 1
ATOM 4354 O O . LEU A 1 519 ? 20.863 -7.778 23.811 1.00 81.38 519 LEU A O 1
ATOM 4358 N N . CYS A 1 520 ? 22.607 -7.909 25.218 1.00 86.00 520 CYS A N 1
ATOM 4359 C CA . CYS A 1 520 ? 22.644 -9.373 25.259 1.00 86.00 520 CYS A CA 1
ATOM 4360 C C . CYS A 1 520 ? 21.326 -9.972 25.767 1.00 86.00 520 CYS A C 1
ATOM 4362 O O . CYS A 1 520 ? 20.813 -10.912 25.169 1.00 86.00 520 CYS A O 1
ATOM 4364 N N . PHE A 1 521 ? 20.749 -9.432 26.845 1.00 84.56 521 PHE A N 1
ATOM 4365 C CA . PHE A 1 521 ? 19.471 -9.901 27.382 1.00 84.56 521 PHE A CA 1
ATOM 4366 C C . PHE A 1 521 ? 18.323 -9.658 26.418 1.00 84.56 521 PHE A C 1
ATOM 4368 O O . PHE A 1 521 ? 17.456 -10.514 26.308 1.00 84.56 521 PHE A O 1
ATOM 4375 N N . ARG A 1 522 ? 18.311 -8.526 25.711 1.00 81.31 522 ARG A N 1
ATOM 4376 C CA . ARG A 1 522 ? 17.314 -8.254 24.676 1.00 81.31 522 ARG A CA 1
ATOM 4377 C C . ARG A 1 522 ? 17.415 -9.278 23.547 1.00 81.31 522 ARG A C 1
ATOM 4379 O O . ARG A 1 522 ? 16.411 -9.896 23.221 1.00 81.31 522 ARG A O 1
ATOM 4386 N N . LEU A 1 523 ? 18.624 -9.532 23.045 1.00 80.62 523 LEU A N 1
ATOM 4387 C CA . LEU A 1 523 ? 18.864 -10.542 22.009 1.00 80.62 523 LEU A CA 1
ATOM 4388 C C . LEU A 1 523 ? 18.463 -11.948 22.477 1.00 80.62 523 LEU A C 1
ATOM 4390 O O . LEU A 1 523 ? 17.778 -12.656 21.750 1.00 80.62 523 LEU A O 1
ATOM 4394 N N . LEU A 1 524 ? 18.812 -12.336 23.710 1.00 78.75 524 LEU A N 1
ATOM 4395 C CA . LEU A 1 524 ? 18.426 -13.625 24.302 1.00 78.75 524 LEU A CA 1
ATOM 4396 C C . LEU A 1 524 ? 16.927 -13.731 24.614 1.00 78.75 524 LEU A C 1
ATOM 4398 O O . LEU A 1 524 ? 16.382 -14.830 24.599 1.00 78.75 524 LEU A O 1
ATOM 4402 N N . TYR A 1 525 ? 16.256 -12.622 24.926 1.00 78.56 525 TYR A N 1
ATOM 4403 C CA . TYR A 1 525 ? 14.813 -12.587 25.170 1.00 78.56 525 TYR A CA 1
ATOM 4404 C C . TYR A 1 525 ? 14.020 -12.677 23.862 1.00 78.56 525 TYR A C 1
ATOM 4406 O O . TYR A 1 525 ? 12.987 -13.347 23.813 1.00 78.56 525 TYR A O 1
ATOM 4414 N N . ASP A 1 526 ? 14.537 -12.065 22.798 1.00 69.31 526 ASP A N 1
ATOM 4415 C CA . ASP A 1 526 ? 13.959 -12.135 21.457 1.00 69.31 526 ASP A CA 1
ATOM 4416 C C . ASP A 1 526 ? 14.280 -13.490 20.765 1.00 69.31 526 ASP A C 1
ATOM 4418 O O . ASP A 1 526 ? 13.513 -13.951 19.917 1.00 69.31 526 ASP A O 1
ATOM 4422 N N . TRP A 1 527 ? 15.339 -14.194 21.198 1.00 62.47 527 TRP A N 1
ATOM 4423 C CA . TRP A 1 527 ? 15.799 -15.502 20.689 1.00 62.47 527 TRP A CA 1
ATOM 4424 C C . TRP A 1 527 ? 14.752 -16.639 20.700 1.00 62.47 527 TRP A C 1
ATOM 4426 O O . TRP A 1 527 ? 14.557 -17.300 19.675 1.00 62.47 527 TRP A O 1
ATOM 4436 N N . PRO A 1 528 ? 14.049 -16.945 21.812 1.00 51.94 528 PRO A N 1
ATOM 4437 C CA . PRO A 1 528 ? 13.082 -18.042 21.831 1.00 51.94 528 PRO A CA 1
ATOM 4438 C C . PRO A 1 528 ? 11.836 -17.773 20.976 1.00 51.94 528 PRO A C 1
ATOM 4440 O O . PRO A 1 528 ? 11.126 -18.728 20.660 1.00 51.94 528 PRO A O 1
ATOM 4443 N N . PHE A 1 529 ? 11.571 -16.524 20.578 1.00 50.06 529 PHE A N 1
ATOM 4444 C CA . PHE A 1 529 ? 10.475 -16.194 19.663 1.00 50.06 529 PHE A CA 1
ATOM 4445 C C . PHE A 1 529 ? 10.817 -16.475 18.196 1.00 50.06 529 PHE A C 1
ATOM 4447 O O . PHE A 1 529 ? 9.918 -16.815 17.432 1.00 50.06 529 PHE A O 1
ATOM 4454 N N . THR A 1 530 ? 12.093 -16.401 17.815 1.00 50.34 530 THR A N 1
ATOM 4455 C CA . THR A 1 530 ? 12.561 -16.707 16.453 1.00 50.34 530 THR A CA 1
ATOM 4456 C C . THR A 1 530 ? 12.734 -18.211 16.221 1.00 50.34 530 THR A C 1
ATOM 4458 O O . THR A 1 530 ? 12.444 -18.693 15.133 1.00 50.34 530 THR A O 1
ATOM 4461 N N . TYR A 1 531 ? 13.138 -18.984 17.240 1.00 43.94 531 TYR A N 1
ATOM 4462 C CA . TYR A 1 531 ? 13.415 -20.421 17.067 1.00 43.94 531 TYR A CA 1
ATOM 4463 C C . TYR A 1 531 ? 12.208 -21.349 17.319 1.00 43.94 531 TYR A C 1
ATOM 4465 O O . TYR A 1 531 ? 12.189 -22.479 16.834 1.00 43.94 531 TYR A O 1
ATOM 4473 N N . ARG A 1 532 ? 11.169 -20.914 18.056 1.00 38.34 532 ARG A N 1
ATOM 4474 C CA . ARG A 1 532 ? 9.977 -21.758 18.320 1.00 38.34 532 ARG A CA 1
ATOM 4475 C C . ARG A 1 532 ? 8.964 -21.830 17.178 1.00 38.34 532 ARG A C 1
ATOM 4477 O O . ARG A 1 532 ? 8.063 -22.658 17.253 1.00 38.34 532 ARG A O 1
ATOM 4484 N N . THR A 1 533 ? 9.104 -21.019 16.138 1.00 43.44 533 THR A N 1
ATOM 4485 C CA . THR A 1 533 ? 8.247 -21.067 14.940 1.00 43.44 533 THR A CA 1
ATOM 4486 C C . THR A 1 533 ? 8.929 -21.734 13.741 1.00 43.44 533 THR A C 1
ATOM 4488 O O . THR A 1 533 ? 8.323 -21.833 12.681 1.00 43.44 533 THR A O 1
ATOM 4491 N N . GLY A 1 534 ? 10.160 -22.230 13.914 1.00 42.75 534 GLY A N 1
ATOM 4492 C CA . GLY A 1 534 ? 10.931 -22.969 12.910 1.00 42.75 534 GLY A CA 1
ATOM 4493 C C . GLY A 1 534 ? 10.846 -24.493 13.053 1.00 42.75 534 GLY A C 1
ATOM 4494 O O . GLY A 1 534 ? 11.881 -25.159 13.046 1.00 42.75 534 GLY A O 1
ATOM 4495 N N . LYS A 1 535 ? 9.639 -25.046 13.216 1.00 33.91 535 LYS A N 1
ATOM 4496 C CA . LYS A 1 535 ? 9.341 -26.462 12.946 1.00 33.91 535 LYS A CA 1
ATOM 4497 C C . LYS A 1 535 ? 8.025 -26.602 12.206 1.00 33.91 535 LYS A C 1
ATOM 4499 O O . LYS A 1 535 ? 7.044 -25.979 12.669 1.00 33.91 535 LYS A O 1
#